Protein AF-A0A812VZJ8-F1 (afdb_monomer)

Mean predicted aligned error: 21.22 Å

Nearest PDB structures (foldseek):
  5kcf-assembly1_B  TM=1.748E-01  e=2.637E+00  Homo sapiens

pLDDT: mean 76.64, std 19.57, range [23.64, 97.88]

Foldseek 3Di:
DDDDPPLNVLLVVLVPDPLLLVVCVVVVNPDLVSLEDDDPVRLVVVQCCSCDVVVSDPDDHPVCSVPPVNSVSSVSSRVVSDDDDDDDDPDPDDDDDPDDDDAFDPPPDDDQPPQQDPVNLVVLQVVLCVVDPPDDADQLQAFDSQLLSVLLCCVVVVPAADDQLQNLDGNVRLVVVVVVDDADPVLVVVVVVCCVVRVGDPNGDPDDQDLDLVSVLSSLSSNLSSCVSSVAEDSVLSVLLSVLLSCLQVDDADPFWAWDGPVLSSVLVNVLSVQLSVVVVVVDGSSVSSCCSCPVVVSSNVSGDTHGDDPDPPPDPDDDDDDDPPDDDDDDDDDDDDDDDDDDDPQADPCLQVVRDPDPPDRGQQAAPVPRDNPHHVVPDPDDDPDDDPPDPDPDDQFFALQFDPHRPAPPDDPDPDLCVVLVVVVVVVCVVVVLVVLVVVCVVVVDPDDSDDPVRVVVSQVSLCVSLVVVVADAHCDDDPQARDRLSSVLSVCVSVVNLQSCVSVCQVQFAEQQQVHEGDDSNRFDFDDWPDQDPDAFDADQEDPPVLVVCLPVVVVVVVVCVVSVLDDWDPPPDDDDDQPQRAAQDCNVRCVSSRRTYRGDGGHGDSVSVSSNCVVVVVDDDDDDDDDDPPVVSNGGHRPSHCSNNKDWGAHPVRDITID

Radius of gyration: 33.34 Å; Cα contacts (8 Å, |Δi|>4): 684; chains: 1; bounding box: 81×92×76 Å

Sequence (663 aa):
MAAATEWNKLLADALVPDPVVSGLKSLGYDSKASFNFESEEVFKAFGKHALVTKKLVAGVSESDWTFHPLLGKLRQVWQACRPAQVAPAVTALALPQPGQPGVLAALGASGSPAKLTVAHRDKMRRDLEAKYTGLYVTEASLPSMSLLQLVQNQCTQKAWEWLPWKKLLSEKAALELHSRRPRSAKEDAFEQLLLTAGGGFDEEWDMDLSPSPFRLQQMLTVRGHAYAMSGAGHLGSWSLYVARFMEFYAAPAGEHFRAPNLSEAEEADQQAIREIFSLCFSGATLDDAITSVVVDRDMLRHLLVARPKMPKAVKTPGKEESTPLKRRLAPFGKDARQQTTKKPRSGECFDWMDGKCRDPNCRWKHECARCGDRRHDSRSCTKDFPALSVVPESGDRRLKDGCGIQSTGDWAHPRAEDCLQEVHVQWLKYIKEWRLPERLCEHVSSRSSDPLLSDGEIEVLREGLVSYLRSRGFRCSSHVEPGQPLTLEILHALLRLSGDMDGALPELLRDGVPTGIDEPIAPSGVWREVDVPEEVVGELHVFDSPWKSGLEDPELLMRMVQADVDMGFAEWLPGGLPQDGADPRLIGDSTVSGANGRCRISEKIELPSLADVVDFVSRHDDEAWVGFILDVSKAHKRVLVAQGERGYSLFTVVDEDGQTHWL

Solvent-accessible surface area (backbone atoms only — not comparable to full-atom values): 40178 Å² total; per-residue (Å²): 133,82,82,79,51,72,48,61,50,49,41,53,77,47,68,57,54,68,68,40,56,54,48,34,40,75,72,63,42,74,40,52,80,61,44,63,68,95,45,71,68,56,44,50,53,49,45,48,44,42,35,50,73,64,43,51,50,85,91,50,44,94,90,48,49,93,77,35,69,66,50,55,34,54,47,53,45,36,60,71,42,50,76,95,65,88,74,84,80,88,67,89,74,78,82,85,75,86,80,69,88,76,89,80,86,82,68,87,84,60,83,78,74,81,78,84,43,72,71,54,53,56,45,36,52,50,53,46,37,69,74,36,86,88,55,79,85,44,54,68,40,32,41,16,72,67,43,34,48,51,41,36,50,26,61,74,70,68,52,73,73,77,74,60,75,47,42,46,37,15,36,46,52,47,51,57,58,50,72,75,51,92,75,55,78,64,49,58,50,52,49,50,48,49,38,68,74,69,72,60,81,85,66,58,56,92,63,88,79,68,85,43,67,69,58,47,52,40,34,53,45,13,48,31,41,26,33,31,50,57,70,49,38,53,59,67,46,40,48,49,50,49,51,54,47,47,59,38,57,69,40,87,48,53,98,65,32,32,53,57,51,63,68,54,49,50,50,34,50,47,55,52,46,44,52,26,38,53,36,36,76,73,69,39,52,59,43,56,18,44,44,42,41,58,60,77,61,36,44,54,62,72,53,39,47,61,38,74,59,75,78,75,75,80,76,73,90,84,72,83,84,77,76,86,78,78,81,72,89,75,81,92,82,89,83,89,76,92,80,92,73,84,79,80,66,94,68,57,33,68,44,33,57,72,72,68,59,82,64,94,80,56,93,40,52,65,54,11,87,80,78,62,45,66,90,48,30,52,80,71,59,85,77,88,68,88,74,82,71,90,66,73,95,55,100,66,78,79,27,44,62,52,68,30,74,87,45,47,62,66,77,92,58,81,89,65,81,72,88,51,50,71,57,53,57,52,49,54,49,46,42,60,75,69,40,43,69,62,52,48,53,51,38,61,75,67,67,60,88,67,74,92,64,53,72,69,57,52,47,52,54,44,53,52,49,36,53,52,42,41,76,74,71,41,91,54,49,81,58,59,55,89,58,24,95,47,46,42,45,46,50,35,47,49,29,59,72,73,66,45,82,62,49,59,50,44,58,42,50,73,64,19,41,74,79,10,53,93,53,63,38,75,73,73,72,47,40,52,74,48,87,61,74,78,82,56,90,66,74,78,37,70,57,87,64,54,60,71,70,43,71,76,38,21,65,60,46,47,53,56,50,49,53,35,36,78,69,47,68,45,58,78,42,87,85,48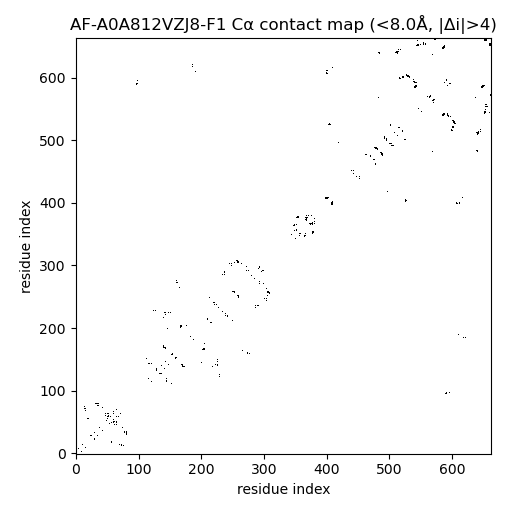,78,85,86,79,93,66,92,68,54,39,15,67,46,47,60,86,14,35,45,59,63,37,40,31,60,32,49,50,83,51,65,53,48,72,67,31,54,44,54,52,49,64,77,48,70,91,62,90,86,78,92,82,87,84,84,70,83,66,56,76,62,49,54,43,58,18,75,92,55,48,36,55,62,24,33,38,46,44,44,87,87,68,50,78,46,38,62

Secondary structure (DSSP, 8-state):
-PPPPHHHHHHHHTT--HHHHHHHHHTT--STTTS--SSHHHHHHHHHIIIIIS-SSTT--TTTGGG-HHHHHHHHHHHHHS----------PPPPPTTSPSSSSS-SSSPPPPPPPHHHHHHHHHHHHHHSTT----TTTSBPHHHHHHHHHHHHHT---PPPGGG--BHHHHHHHHHTS---HHHHHHHHHHHHHHS-------SPPP--HHHHHHHHHHHHHHHHHTT-S-HHHHHHHHHHHHHHHTPPPPTTEE---HHHHHHHHHHHHHHHHHHHHTT--HHHHHHIIIIIS-HHHHHTPPEEPPPP----S------------------------PPPPTTB-HHHHTT----TT-SSB---TTT--SSS-TTS-------S----SSSPPPPP-SSTTT--S--SS-SS--TTHHHHHHHHHHHHHTTHHHHHHHHHHHT--S-SS-HHHHHHHHHHHHHHHHHTT----S---TT--S-HHHHHHHHHHHT-TTTTHHHHHHH-B--SSSSPBPP-SSSEE--PPPP---------S--HHHHH-HHHHHHHHHHHHHTTS----TTSS--SSS-----SSTTTTSHHHH--BSEE--PPPHHHHHHHHHHTTTS---------TTGGGGSPBPGGGGGGG--EEE-TTS-EEE-

Structure (mmCIF, N/CA/C/O backbone):
data_AF-A0A812VZJ8-F1
#
_entry.id   AF-A0A812VZJ8-F1
#
loop_
_atom_site.group_PDB
_atom_site.id
_atom_site.type_symbol
_atom_site.label_atom_id
_atom_site.label_alt_id
_atom_site.label_comp_id
_atom_site.label_asym_id
_atom_site.label_entity_id
_atom_site.label_seq_id
_atom_site.pdbx_PDB_ins_code
_atom_site.Cartn_x
_atom_site.Cartn_y
_atom_site.Cartn_z
_atom_site.occupancy
_atom_site.B_iso_or_equiv
_atom_site.auth_seq_id
_atom_site.auth_comp_id
_atom_site.auth_asym_id
_atom_site.auth_atom_id
_atom_site.pdbx_PDB_model_num
ATOM 1 N N . MET A 1 1 ? 13.707 56.122 20.499 1.00 36.94 1 MET A N 1
ATOM 2 C CA . MET A 1 1 ? 13.831 54.650 20.482 1.00 36.94 1 MET A CA 1
ATOM 3 C C . MET A 1 1 ? 13.942 54.223 19.031 1.00 36.94 1 MET A C 1
ATOM 5 O O . MET A 1 1 ? 12.980 54.396 18.297 1.00 36.94 1 MET A O 1
ATOM 9 N N . ALA A 1 2 ? 15.138 53.831 18.586 1.00 36.97 2 ALA A N 1
ATOM 10 C CA . ALA A 1 2 ? 15.377 53.443 17.197 1.00 36.97 2 ALA A CA 1
ATOM 11 C C . ALA A 1 2 ? 14.683 52.103 16.907 1.00 36.97 2 ALA A C 1
ATOM 13 O O . ALA A 1 2 ? 14.752 51.196 17.735 1.00 36.97 2 ALA A O 1
ATOM 14 N N . ALA A 1 3 ? 14.001 51.994 15.765 1.00 38.50 3 ALA A N 1
ATOM 15 C CA . ALA A 1 3 ? 13.386 50.748 15.323 1.00 38.50 3 ALA A CA 1
ATOM 16 C C . ALA A 1 3 ? 14.446 49.632 15.277 1.00 38.50 3 ALA A C 1
ATOM 18 O O . ALA A 1 3 ? 15.512 49.815 14.687 1.00 38.50 3 ALA A O 1
ATOM 19 N N . ALA A 1 4 ? 14.177 48.497 15.927 1.00 53.22 4 ALA A N 1
ATOM 20 C CA . ALA A 1 4 ? 15.069 47.346 15.880 1.00 53.22 4 ALA A CA 1
ATOM 21 C C . ALA A 1 4 ? 15.167 46.848 14.429 1.00 53.22 4 ALA A C 1
ATOM 23 O O . ALA A 1 4 ? 14.155 46.508 13.818 1.00 53.22 4 ALA A O 1
ATOM 24 N N . THR A 1 5 ? 16.375 46.831 13.864 1.00 70.25 5 THR A N 1
ATOM 25 C CA . THR A 1 5 ? 16.614 46.243 12.540 1.00 70.25 5 THR A CA 1
ATOM 26 C C . THR A 1 5 ? 16.281 44.748 12.557 1.00 70.25 5 THR A C 1
ATOM 28 O O . THR A 1 5 ? 16.495 44.073 13.564 1.00 70.25 5 THR A O 1
ATOM 31 N N . GLU A 1 6 ? 15.785 44.222 11.433 1.00 78.19 6 GLU A N 1
ATOM 32 C CA . GLU A 1 6 ? 15.386 42.813 11.250 1.00 78.19 6 GLU A CA 1
ATOM 33 C C . GLU A 1 6 ? 16.463 41.816 11.729 1.00 78.19 6 GLU A C 1
ATOM 35 O O . GLU A 1 6 ? 16.154 40.806 12.354 1.00 78.19 6 GLU A O 1
ATOM 40 N N . TRP A 1 7 ? 17.741 42.162 11.539 1.00 84.69 7 TRP A N 1
ATOM 41 C CA . TRP A 1 7 ? 18.894 41.412 12.046 1.00 84.69 7 TRP A CA 1
ATOM 42 C C . TRP A 1 7 ? 18.953 41.313 13.580 1.00 84.69 7 TRP A C 1
ATOM 44 O O . TRP A 1 7 ? 19.158 40.230 14.122 1.00 84.69 7 TRP A O 1
ATOM 54 N N . ASN A 1 8 ? 18.735 42.420 14.300 1.00 83.44 8 ASN A N 1
ATOM 55 C CA . ASN A 1 8 ? 18.745 42.400 15.766 1.00 83.44 8 ASN A CA 1
ATOM 56 C C . ASN A 1 8 ? 17.541 41.618 16.322 1.00 83.44 8 ASN A C 1
ATOM 58 O O . ASN A 1 8 ? 17.666 40.989 17.368 1.00 83.44 8 ASN A O 1
ATOM 62 N N . LYS A 1 9 ? 16.399 41.618 15.616 1.00 84.69 9 LYS A N 1
ATOM 63 C CA . LYS A 1 9 ? 15.240 40.786 15.973 1.00 84.69 9 LYS A CA 1
ATOM 64 C C . LYS A 1 9 ? 15.565 39.294 15.836 1.00 84.69 9 LYS A C 1
ATOM 66 O O . LYS A 1 9 ? 15.313 38.539 16.764 1.00 84.69 9 LYS A O 1
ATOM 71 N N . LEU A 1 10 ? 16.211 38.894 14.739 1.00 86.31 10 LEU A N 1
ATOM 72 C CA . LEU A 1 10 ? 16.604 37.502 14.497 1.00 86.31 10 LEU A CA 1
ATOM 73 C C . LEU A 1 10 ? 17.564 36.955 15.570 1.00 86.31 10 LEU A C 1
ATOM 75 O O . LEU A 1 10 ? 17.421 35.823 16.026 1.00 86.31 10 LEU A O 1
ATOM 79 N N . LEU A 1 11 ? 18.534 37.770 15.993 1.00 87.25 11 LEU A N 1
ATOM 80 C CA . LEU A 1 11 ? 19.467 37.412 17.066 1.00 87.25 11 LEU A CA 1
ATOM 81 C C . LEU A 1 11 ? 18.771 37.297 18.432 1.00 87.25 11 LEU A C 1
ATOM 83 O O . LEU A 1 11 ? 19.130 36.425 19.227 1.00 87.25 11 LEU A O 1
ATOM 87 N N . ALA A 1 12 ? 17.773 38.147 18.690 1.00 84.88 12 ALA A N 1
ATOM 88 C CA . ALA A 1 12 ? 16.966 38.096 19.906 1.00 84.88 12 ALA A CA 1
ATOM 89 C C . ALA A 1 12 ? 16.056 36.855 19.942 1.00 84.88 12 ALA A C 1
ATOM 91 O O . ALA A 1 12 ? 16.013 36.174 20.966 1.00 84.88 12 ALA A O 1
ATOM 92 N N . ASP A 1 13 ? 15.408 36.511 18.823 1.00 84.75 13 ASP A N 1
ATOM 93 C CA . ASP A 1 13 ? 14.541 35.328 18.695 1.00 84.75 13 ASP A CA 1
ATOM 94 C C . ASP A 1 13 ? 15.326 34.016 18.923 1.00 84.75 13 ASP A C 1
ATOM 96 O O . ASP A 1 13 ? 14.806 33.065 19.502 1.00 84.75 13 ASP A O 1
ATOM 100 N N . ALA A 1 14 ? 16.610 33.978 18.543 1.00 86.38 14 ALA A N 1
ATOM 101 C CA . ALA A 1 14 ? 17.520 32.856 18.805 1.00 86.38 14 ALA A CA 1
ATOM 102 C C . ALA A 1 14 ? 18.218 32.912 20.186 1.00 86.38 14 ALA A C 1
ATOM 104 O O . ALA A 1 14 ? 19.106 32.103 20.477 1.00 86.38 14 ALA A O 1
ATOM 105 N N . LEU A 1 15 ? 17.846 33.867 21.050 1.00 86.94 15 LEU A N 1
ATOM 106 C CA . LEU A 1 15 ? 18.393 34.061 22.399 1.00 86.94 15 LEU A CA 1
ATOM 107 C C . LEU A 1 15 ? 19.931 34.184 22.424 1.00 86.94 15 LEU A C 1
ATOM 109 O O . LEU A 1 15 ? 20.599 33.604 23.296 1.00 86.94 15 LEU A O 1
ATOM 113 N N . VAL A 1 16 ? 20.511 34.899 21.453 1.00 86.75 16 VAL A N 1
ATOM 114 C CA . VAL A 1 16 ? 21.956 35.177 21.395 1.00 86.75 16 VAL A CA 1
ATOM 115 C C . VAL A 1 16 ? 22.310 36.271 22.419 1.00 86.75 16 VAL A C 1
ATOM 117 O O . VAL A 1 16 ? 21.714 37.343 22.370 1.00 86.75 16 VAL A O 1
ATOM 120 N N . PRO A 1 17 ? 23.274 36.055 23.340 1.00 86.06 17 PRO A N 1
ATOM 121 C CA . PRO A 1 17 ? 23.617 37.047 24.366 1.00 86.06 17 PRO A CA 1
ATOM 122 C C . PRO A 1 17 ? 24.192 38.356 23.794 1.00 86.06 17 PRO A C 1
ATOM 124 O O . PRO A 1 17 ? 25.021 38.321 22.884 1.00 86.06 17 PRO A O 1
ATOM 127 N N . ASP A 1 18 ? 23.863 39.503 24.396 1.00 83.44 18 ASP A N 1
ATOM 128 C CA . ASP A 1 18 ? 24.317 40.840 23.957 1.00 83.44 18 ASP A CA 1
ATOM 129 C C . ASP A 1 18 ? 25.846 41.006 23.772 1.00 83.44 18 ASP A C 1
ATOM 131 O O . ASP A 1 18 ? 26.265 41.663 22.807 1.00 83.44 18 ASP A O 1
ATOM 135 N N . PRO A 1 19 ? 26.719 40.403 24.613 1.00 83.12 19 PRO A N 1
ATOM 136 C CA . PRO A 1 19 ? 28.168 40.442 24.391 1.00 83.12 19 PRO A CA 1
ATOM 137 C C . PRO A 1 19 ? 28.583 39.772 23.074 1.00 83.12 19 PRO A C 1
ATOM 139 O O . PRO A 1 19 ? 29.484 40.245 22.381 1.00 83.12 19 PRO A O 1
ATOM 142 N N . VAL A 1 20 ? 27.878 38.704 22.692 1.00 84.81 20 VAL A N 1
ATOM 143 C CA . VAL A 1 20 ? 28.115 37.952 21.455 1.00 84.81 20 VAL A CA 1
ATOM 144 C C . VAL A 1 20 ? 27.606 38.746 20.260 1.00 84.81 20 VAL A C 1
ATOM 146 O O . VAL A 1 20 ? 28.311 38.848 19.264 1.00 84.81 20 VAL A O 1
ATOM 149 N N . VAL A 1 21 ? 26.436 39.381 20.369 1.00 86.25 21 VAL A N 1
ATOM 150 C CA . VAL A 1 21 ? 25.900 40.276 19.327 1.00 86.25 21 VAL A CA 1
ATOM 151 C C . VAL A 1 21 ? 26.880 41.412 19.017 1.00 86.25 21 VAL A C 1
ATOM 153 O O . VAL A 1 21 ? 27.127 41.729 17.853 1.00 86.25 21 VAL A O 1
ATOM 156 N N . SER A 1 22 ? 27.483 41.999 20.051 1.00 85.31 22 SER A N 1
ATOM 157 C CA . SER A 1 22 ? 28.484 43.062 19.897 1.00 85.31 22 SER A CA 1
ATOM 158 C C . SER A 1 22 ? 29.771 42.551 19.238 1.00 85.31 22 SER A C 1
ATOM 160 O O . SER A 1 22 ? 30.339 43.225 18.378 1.00 85.31 22 SER A O 1
ATOM 162 N N . GLY A 1 23 ? 30.205 41.338 19.587 1.00 85.62 23 GLY A N 1
ATOM 163 C CA . GLY A 1 23 ? 31.367 40.701 18.972 1.00 85.62 23 GLY A CA 1
ATOM 164 C C . GLY A 1 23 ? 31.137 40.208 17.538 1.00 85.62 23 GLY A C 1
ATOM 165 O O . GLY A 1 23 ? 32.055 40.239 16.728 1.00 85.62 23 GLY A O 1
ATOM 166 N N . LEU A 1 24 ? 29.915 39.823 17.168 1.00 87.69 24 LEU A N 1
ATOM 167 C CA . LEU A 1 24 ? 29.566 39.522 15.775 1.00 87.69 24 LEU A CA 1
ATOM 168 C C . LEU A 1 24 ? 29.666 40.773 14.898 1.00 87.69 24 LEU A C 1
ATOM 170 O O . LEU A 1 24 ? 30.249 40.719 13.817 1.00 87.69 24 LEU A O 1
ATOM 174 N N . LYS A 1 25 ? 29.192 41.921 15.400 1.00 86.56 25 LYS A N 1
ATOM 175 C CA . LYS A 1 25 ? 29.331 43.212 14.707 1.00 86.56 25 LYS A CA 1
ATOM 176 C C . LYS A 1 25 ? 30.795 43.604 14.511 1.00 86.56 25 LYS A C 1
ATOM 178 O O . LYS A 1 25 ? 31.151 44.058 13.429 1.00 86.56 25 LYS A O 1
ATOM 183 N N . SER A 1 26 ? 31.663 43.383 15.503 1.00 84.25 26 SER A N 1
ATOM 184 C CA . SER A 1 26 ? 33.101 43.671 15.359 1.00 84.25 26 SER A CA 1
ATOM 185 C C . SER A 1 26 ? 33.827 42.721 14.397 1.00 84.25 26 SER A C 1
ATOM 187 O O . SER A 1 26 ? 34.884 43.071 13.877 1.00 84.25 26 SER A O 1
ATOM 189 N N . LEU A 1 27 ? 33.248 41.549 14.119 1.00 84.31 27 LEU A N 1
ATOM 190 C CA . LEU A 1 27 ? 33.716 40.593 13.113 1.00 84.31 27 LEU A CA 1
ATOM 191 C C . LEU A 1 27 ? 33.135 40.843 11.707 1.00 84.31 27 LEU A C 1
ATOM 193 O O . LEU A 1 27 ? 33.441 40.081 10.796 1.00 84.31 27 LEU A O 1
ATOM 197 N N . GLY A 1 28 ? 32.332 41.898 11.519 1.00 82.12 28 GLY A N 1
ATOM 198 C CA . GLY A 1 28 ? 31.730 42.255 10.227 1.00 82.12 28 GLY A CA 1
ATOM 199 C C . GLY A 1 28 ? 30.367 41.609 9.946 1.00 82.12 28 GLY A C 1
ATOM 200 O O . GLY A 1 28 ? 29.858 41.722 8.834 1.00 82.12 28 GLY A O 1
ATOM 201 N N . TYR A 1 29 ? 29.754 40.956 10.939 1.00 87.62 29 TYR A N 1
ATOM 202 C CA . TYR A 1 29 ? 28.435 40.322 10.836 1.00 87.62 29 TYR A CA 1
ATOM 203 C C . TYR A 1 29 ? 27.340 41.221 11.429 1.00 87.62 29 TYR A C 1
ATOM 205 O O . TYR A 1 29 ? 26.792 40.980 12.509 1.00 87.62 29 TYR A O 1
ATOM 213 N N . ASP A 1 30 ? 27.056 42.315 10.733 1.00 85.19 30 ASP A N 1
ATOM 214 C CA . ASP A 1 30 ? 26.107 43.362 11.118 1.00 85.19 30 ASP A CA 1
ATOM 215 C C . ASP A 1 30 ? 24.740 43.279 10.410 1.00 85.19 30 ASP A C 1
ATOM 217 O O . ASP A 1 30 ? 23.843 44.070 10.720 1.00 85.19 30 ASP A O 1
ATOM 221 N N . SER A 1 31 ? 24.551 42.315 9.503 1.00 84.12 31 SER A N 1
ATOM 222 C CA . SER A 1 31 ? 23.315 42.116 8.744 1.00 84.12 31 SER A CA 1
ATOM 223 C C . SER A 1 31 ? 23.058 40.642 8.398 1.00 84.12 31 SER A C 1
ATOM 225 O O . SER A 1 31 ? 23.959 39.805 8.421 1.00 84.12 31 SER A O 1
ATOM 227 N N . LYS A 1 32 ? 21.817 40.327 7.995 1.00 83.00 32 LYS A N 1
ATOM 228 C CA . LYS A 1 32 ? 21.428 38.993 7.496 1.00 83.00 32 LYS A CA 1
ATOM 229 C C . LYS A 1 32 ? 22.276 38.551 6.294 1.00 83.00 32 LYS A C 1
ATOM 231 O O . LYS A 1 32 ? 22.602 37.377 6.170 1.00 83.00 32 LYS A O 1
ATOM 236 N N . ALA A 1 33 ? 22.638 39.498 5.425 1.00 80.88 33 ALA A N 1
ATOM 237 C CA . ALA A 1 33 ? 23.427 39.231 4.227 1.00 80.88 33 ALA A CA 1
ATOM 238 C C . ALA A 1 33 ? 24.889 38.891 4.552 1.00 80.88 33 ALA A C 1
ATOM 240 O O . ALA A 1 33 ? 25.466 38.038 3.883 1.00 80.88 33 ALA A O 1
ATOM 241 N N . SER A 1 34 ? 25.475 39.518 5.581 1.00 82.44 34 SER A N 1
ATOM 242 C CA . SER A 1 34 ? 26.842 39.205 6.011 1.00 82.44 34 SER A CA 1
ATOM 243 C C . SER A 1 34 ? 26.930 37.887 6.787 1.00 82.44 34 SER A C 1
ATOM 245 O O . SER A 1 34 ? 27.967 37.234 6.741 1.00 82.44 34 SER A O 1
ATOM 247 N N . PHE A 1 35 ? 25.849 37.437 7.438 1.00 86.94 35 PHE A N 1
ATOM 248 C CA . PHE A 1 35 ? 25.793 36.171 8.186 1.00 86.94 35 PHE A CA 1
ATOM 249 C C . PHE A 1 35 ? 25.213 35.000 7.365 1.00 86.94 35 PHE A C 1
ATOM 251 O O . PHE A 1 35 ? 24.236 34.360 7.762 1.00 86.94 35 PHE A O 1
ATOM 258 N N . ASN A 1 36 ? 25.811 34.719 6.203 1.00 83.38 36 ASN A N 1
ATOM 259 C CA . ASN A 1 36 ? 25.421 33.614 5.323 1.00 83.38 36 ASN A CA 1
ATOM 260 C C . ASN A 1 36 ? 26.646 32.800 4.872 1.00 83.38 36 ASN A C 1
ATOM 262 O O . ASN A 1 36 ? 27.540 33.329 4.220 1.00 83.38 36 ASN A O 1
ATOM 266 N N . PHE A 1 37 ? 26.665 31.508 5.202 1.00 84.94 37 PHE A N 1
ATOM 267 C CA . PHE A 1 37 ? 27.735 30.569 4.848 1.00 84.94 37 PHE A CA 1
ATOM 268 C C . PHE A 1 37 ? 27.259 29.561 3.788 1.00 84.94 37 PHE A C 1
ATOM 270 O O . PHE A 1 37 ? 26.099 29.145 3.798 1.00 84.94 37 PHE A O 1
ATOM 277 N N . GLU A 1 38 ? 28.150 29.164 2.874 1.00 78.12 38 GLU A N 1
ATOM 278 C CA . GLU A 1 38 ? 27.816 28.302 1.726 1.00 78.12 38 GLU A CA 1
ATOM 279 C C . GLU A 1 38 ? 27.592 26.834 2.119 1.00 78.12 38 GLU A C 1
ATOM 281 O O . GLU A 1 38 ? 26.676 26.188 1.604 1.00 78.12 38 GLU A O 1
ATOM 286 N N . SER A 1 39 ? 28.378 26.324 3.072 1.00 81.75 39 SER A N 1
ATOM 287 C CA . SER A 1 39 ? 28.322 24.936 3.535 1.00 81.75 39 SER A CA 1
ATOM 288 C C . SER A 1 39 ? 28.430 24.822 5.057 1.00 81.75 39 SER A C 1
ATOM 290 O O . SER A 1 39 ? 28.809 25.770 5.756 1.00 81.75 39 SER A O 1
ATOM 292 N N . GLU A 1 40 ? 28.091 23.646 5.587 1.00 85.06 40 GLU A N 1
ATOM 293 C CA . GLU A 1 40 ? 28.190 23.373 7.021 1.00 85.06 40 GLU A CA 1
ATOM 294 C C . GLU A 1 40 ? 29.644 23.359 7.513 1.00 85.06 40 GLU A C 1
ATOM 296 O O . GLU A 1 40 ? 29.924 23.784 8.635 1.00 85.06 40 GLU A O 1
ATOM 301 N N . GLU A 1 41 ? 30.583 22.941 6.671 1.00 85.25 41 GLU A N 1
ATOM 302 C CA . GLU A 1 41 ? 32.017 22.956 6.953 1.00 85.25 41 GLU A CA 1
ATOM 303 C C . GLU A 1 41 ? 32.515 24.394 7.148 1.00 85.25 41 GLU A C 1
ATOM 305 O O . GLU A 1 41 ? 33.237 24.673 8.108 1.00 85.25 41 GLU A O 1
ATOM 310 N N . VAL A 1 42 ? 32.067 25.327 6.297 1.00 86.06 42 VAL A N 1
ATOM 311 C CA . VAL A 1 42 ? 32.404 26.757 6.404 1.00 86.06 42 VAL A CA 1
ATOM 312 C C . VAL A 1 42 ? 31.791 27.366 7.668 1.00 86.06 42 VAL A C 1
ATOM 314 O O . VAL A 1 42 ? 32.469 28.097 8.394 1.00 86.06 42 VAL A O 1
ATOM 317 N N . PHE A 1 43 ? 30.542 27.015 7.995 1.00 92.25 43 PHE A N 1
ATOM 318 C CA . PHE A 1 43 ? 29.912 27.442 9.247 1.00 92.25 43 PHE A CA 1
ATOM 319 C C . PHE A 1 43 ? 30.653 26.903 10.482 1.00 92.25 43 PHE A C 1
ATOM 321 O O . PHE A 1 43 ? 30.890 27.647 11.434 1.00 92.25 43 PHE A O 1
ATOM 328 N N . LYS A 1 44 ? 31.072 25.630 10.478 1.00 89.31 44 LYS A N 1
ATOM 329 C CA . LYS A 1 44 ? 31.871 25.036 11.563 1.00 89.31 44 LYS A CA 1
ATOM 330 C C . LYS A 1 44 ? 33.228 25.730 11.704 1.00 89.31 44 LYS A C 1
ATOM 332 O O . LYS A 1 44 ? 33.641 26.008 12.829 1.00 89.31 44 LYS A O 1
ATOM 337 N N . ALA A 1 45 ? 33.890 26.075 10.599 1.00 88.19 45 ALA A N 1
ATOM 338 C CA . ALA A 1 45 ? 35.137 26.841 10.622 1.00 88.19 45 ALA A CA 1
ATOM 339 C C . ALA A 1 45 ? 34.946 28.237 11.246 1.00 88.19 45 ALA A C 1
ATOM 341 O O . ALA A 1 45 ? 35.738 28.648 12.100 1.00 88.19 45 ALA A O 1
ATOM 342 N N . PHE A 1 46 ? 33.857 28.933 10.898 1.00 92.50 46 PHE A N 1
ATOM 343 C CA . PHE A 1 46 ? 33.467 30.183 11.552 1.00 92.50 46 PHE A CA 1
ATOM 344 C C . PHE A 1 46 ? 33.184 29.983 13.048 1.00 92.50 46 PHE A C 1
ATOM 346 O O . PHE A 1 46 ? 33.710 30.730 13.871 1.00 92.50 46 PHE A O 1
ATOM 353 N N . GLY A 1 47 ? 32.408 28.960 13.414 1.00 89.19 47 GLY A N 1
ATOM 354 C CA . GLY A 1 47 ? 32.085 28.629 14.801 1.00 89.19 47 GLY A CA 1
ATOM 355 C C . GLY A 1 47 ? 33.334 28.408 15.653 1.00 89.19 47 GLY A C 1
ATOM 356 O O . GLY A 1 47 ? 33.446 28.983 16.738 1.00 89.19 47 GLY A O 1
ATOM 357 N N . LYS A 1 48 ? 34.320 27.670 15.123 1.00 88.62 48 LYS A N 1
ATOM 358 C CA . LYS A 1 48 ? 35.629 27.484 15.764 1.00 88.62 48 LYS A CA 1
ATOM 359 C C . LYS A 1 48 ? 36.356 28.819 15.937 1.00 88.62 48 LYS A C 1
ATOM 361 O O . LYS A 1 48 ? 36.841 29.117 17.027 1.00 88.62 48 LYS A O 1
ATOM 366 N N . HIS A 1 49 ? 36.396 29.657 14.900 1.00 88.44 49 HIS A N 1
ATOM 367 C CA . HIS A 1 49 ? 37.043 30.970 14.972 1.00 88.44 49 HIS A CA 1
ATOM 368 C C . HIS A 1 49 ? 36.369 31.906 15.992 1.00 88.44 49 HIS A C 1
ATOM 370 O O . HIS A 1 49 ? 37.046 32.556 16.789 1.00 88.44 49 HIS A O 1
ATOM 376 N N . ALA A 1 50 ? 35.038 31.953 16.012 1.00 86.38 50 ALA A N 1
ATOM 377 C CA . ALA A 1 50 ? 34.251 32.816 16.887 1.00 86.38 50 ALA A CA 1
ATOM 378 C C . ALA A 1 50 ? 34.349 32.400 18.367 1.00 86.38 50 ALA A C 1
ATOM 380 O O . ALA A 1 50 ? 34.547 33.245 19.245 1.00 86.38 50 ALA A O 1
ATOM 381 N N . LEU A 1 51 ? 34.242 31.100 18.652 1.00 86.75 51 LEU A N 1
ATOM 382 C CA . LEU A 1 51 ? 34.210 30.580 20.020 1.00 86.75 51 LEU A CA 1
ATOM 383 C C . LEU A 1 51 ? 35.605 30.369 20.612 1.00 86.75 51 LEU A C 1
ATOM 385 O O . LEU A 1 51 ? 35.838 30.755 21.753 1.00 86.75 51 LEU A O 1
ATOM 389 N N . VAL A 1 52 ? 36.541 29.808 19.843 1.00 85.75 52 VAL A N 1
ATOM 390 C CA . VAL A 1 52 ? 37.866 29.418 20.354 1.00 85.75 52 VAL A CA 1
ATOM 391 C C . VAL A 1 52 ? 38.893 30.530 20.152 1.00 85.75 52 VAL A C 1
ATOM 393 O O . VAL A 1 52 ? 39.608 30.894 21.085 1.00 85.75 52 VAL A O 1
ATOM 396 N N . THR A 1 53 ? 38.973 31.105 18.946 1.00 86.25 53 THR A N 1
ATOM 397 C CA . THR A 1 53 ? 39.992 32.124 18.631 1.00 86.25 53 THR A CA 1
ATOM 398 C C . THR A 1 53 ? 39.606 33.504 19.157 1.00 86.25 53 THR A C 1
ATOM 400 O O . THR A 1 53 ? 40.430 34.191 19.757 1.00 86.25 53 THR A O 1
ATOM 403 N N . LYS A 1 54 ? 38.358 33.928 18.938 1.00 84.00 54 LYS A N 1
ATOM 404 C CA . LYS A 1 54 ? 37.861 35.259 19.321 1.00 84.00 54 LYS A CA 1
ATOM 405 C C . LYS A 1 54 ? 37.210 35.301 20.699 1.00 84.00 54 LYS A C 1
ATOM 407 O O . LYS A 1 54 ? 36.981 36.399 21.196 1.00 84.00 54 LYS A O 1
ATOM 412 N N . LYS A 1 55 ? 36.952 34.139 21.313 1.00 85.19 55 LYS A N 1
ATOM 413 C CA . LYS A 1 55 ? 36.380 33.995 22.662 1.00 85.19 55 LYS A CA 1
ATOM 414 C C . LYS A 1 55 ? 35.176 34.910 22.888 1.00 85.19 55 LYS A C 1
ATOM 416 O O . LYS A 1 55 ? 35.101 35.616 23.890 1.00 85.19 55 LYS A O 1
ATOM 421 N N . LEU A 1 56 ? 34.224 34.887 21.948 1.00 82.94 56 LEU A N 1
ATOM 422 C CA . LEU A 1 56 ? 32.971 35.646 22.074 1.00 82.94 56 LEU A CA 1
ATOM 423 C C . LEU A 1 56 ? 32.184 35.286 23.344 1.00 82.94 56 LEU A C 1
ATOM 425 O O . LEU A 1 56 ? 31.379 36.082 23.820 1.00 82.94 56 LEU A O 1
ATOM 429 N N . VAL A 1 57 ? 32.437 34.098 23.897 1.00 82.31 57 VAL A N 1
ATOM 430 C CA . VAL A 1 57 ? 31.997 33.663 25.221 1.00 82.31 57 VAL A CA 1
ATOM 431 C C . VAL A 1 57 ? 33.206 33.103 25.967 1.00 82.31 57 VAL A C 1
ATOM 433 O O . VAL A 1 57 ? 34.052 32.425 25.382 1.00 82.31 57 VAL A O 1
ATOM 436 N N . ALA A 1 58 ? 33.307 33.411 27.259 1.00 76.75 58 ALA A N 1
ATOM 437 C CA . ALA A 1 58 ? 34.385 32.917 28.106 1.00 76.75 58 ALA A CA 1
ATOM 438 C C . ALA A 1 58 ? 34.220 31.416 28.395 1.00 76.75 58 ALA A C 1
ATOM 440 O O . ALA A 1 58 ? 33.106 30.937 28.581 1.00 76.75 58 ALA A O 1
ATOM 441 N N . GLY A 1 59 ? 35.339 30.693 28.481 1.00 75.81 59 GLY A N 1
ATOM 442 C CA . GLY A 1 59 ? 35.360 29.294 28.924 1.00 75.81 59 GLY A CA 1
ATOM 443 C C . GLY A 1 59 ? 35.277 28.235 27.823 1.00 75.81 59 GLY A C 1
ATOM 444 O O . GLY A 1 59 ? 35.357 27.064 28.155 1.00 75.81 59 GLY A O 1
ATOM 445 N N . VAL A 1 60 ? 35.182 28.616 26.543 1.00 82.38 60 VAL A N 1
ATOM 446 C CA . VAL A 1 60 ? 35.186 27.654 25.426 1.00 82.38 60 VAL A CA 1
ATOM 447 C C . VAL A 1 60 ? 36.619 27.324 24.989 1.00 82.38 60 VAL A C 1
ATOM 449 O O . VAL A 1 60 ? 37.458 28.217 24.834 1.00 82.38 60 VAL A O 1
ATOM 452 N N . SER A 1 61 ? 36.899 26.041 24.783 1.00 80.19 61 SER A N 1
ATOM 453 C CA . SER A 1 61 ? 38.199 25.464 24.425 1.00 80.19 61 SER A CA 1
ATOM 454 C C . SER A 1 61 ? 38.140 24.685 23.098 1.00 80.19 61 SER A C 1
ATOM 456 O O . SER A 1 61 ? 37.100 24.599 22.444 1.00 80.19 61 SER A O 1
ATOM 458 N N . GLU A 1 62 ? 39.265 24.112 22.655 1.00 82.00 62 GLU A N 1
ATOM 459 C CA . GLU A 1 62 ? 39.286 23.299 21.428 1.00 82.00 62 GLU A CA 1
ATOM 460 C C . GLU A 1 62 ? 38.522 21.972 21.544 1.00 82.00 62 GLU A C 1
ATOM 462 O O . GLU A 1 62 ? 38.101 21.442 20.516 1.00 82.00 62 GLU A O 1
ATOM 467 N N . SER A 1 63 ? 38.312 21.451 22.755 1.00 76.44 63 SER A N 1
ATOM 468 C CA . SER A 1 63 ? 37.669 20.151 22.971 1.00 76.44 63 SER A CA 1
ATOM 469 C C . SER A 1 63 ? 36.143 20.207 23.069 1.00 76.44 63 SER A C 1
ATOM 471 O O . SER A 1 63 ? 35.503 19.174 22.911 1.00 76.44 63 SER A O 1
ATOM 473 N N . ASP A 1 64 ? 35.551 21.377 23.325 1.00 80.44 64 ASP A N 1
ATOM 474 C CA . ASP A 1 64 ? 34.127 21.515 23.677 1.00 80.44 64 ASP A CA 1
ATOM 475 C C . ASP A 1 64 ? 33.325 22.491 22.800 1.00 80.44 64 ASP A C 1
ATOM 477 O O . ASP A 1 64 ? 32.096 22.553 22.883 1.00 80.44 64 ASP A O 1
ATOM 481 N N . TRP A 1 65 ? 33.980 23.228 21.898 1.00 85.12 65 TRP A N 1
ATOM 482 C CA . TRP A 1 65 ? 33.294 24.210 21.050 1.00 85.12 65 TRP A CA 1
ATOM 483 C C . TRP A 1 65 ? 32.259 23.599 20.089 1.00 85.12 65 TRP A C 1
ATOM 485 O O . TRP A 1 65 ? 31.297 24.283 19.737 1.00 85.12 65 TRP A O 1
ATOM 495 N N . THR A 1 66 ? 32.425 22.338 19.665 1.00 81.62 66 THR A N 1
ATOM 496 C CA . THR A 1 66 ? 31.553 21.665 18.678 1.00 81.62 66 THR A CA 1
ATOM 497 C C . THR A 1 66 ? 30.155 21.354 19.209 1.00 81.62 66 THR A C 1
ATOM 499 O O . THR A 1 66 ? 29.225 21.235 18.412 1.00 81.62 66 THR A O 1
ATOM 502 N N . PHE A 1 67 ? 29.991 21.265 20.530 1.00 78.94 67 PHE A N 1
ATOM 503 C CA . PHE A 1 67 ? 28.717 21.005 21.208 1.00 78.94 67 PHE A CA 1
ATOM 504 C C . PHE A 1 67 ? 28.308 22.133 22.172 1.00 78.94 67 PHE A C 1
ATOM 506 O O . PHE A 1 67 ? 27.333 22.004 22.911 1.00 78.94 67 PHE A O 1
ATOM 513 N N . HIS A 1 68 ? 29.009 23.273 22.152 1.00 83.38 68 HIS A N 1
ATOM 514 C CA . HIS A 1 68 ? 28.650 24.427 22.973 1.00 83.38 68 HIS A CA 1
ATOM 515 C C . HIS A 1 68 ? 27.290 25.020 22.527 1.00 83.38 68 HIS A C 1
ATOM 517 O O . HIS A 1 68 ? 27.110 25.292 21.334 1.00 83.38 68 HIS A O 1
ATOM 523 N N . PRO A 1 69 ? 26.348 25.329 23.446 1.00 81.62 69 PRO A N 1
ATOM 524 C CA . PRO A 1 69 ? 24.990 25.777 23.099 1.00 81.62 69 PRO A CA 1
ATOM 525 C C . PRO A 1 69 ? 24.932 27.005 22.181 1.00 81.62 69 PRO A C 1
ATOM 527 O O . PRO A 1 69 ? 24.021 27.145 21.365 1.00 81.62 69 PRO A O 1
ATOM 530 N N . LEU A 1 70 ? 25.923 27.900 22.278 1.00 84.44 70 LEU A N 1
ATOM 531 C CA . LEU A 1 70 ? 26.007 29.075 21.407 1.00 84.44 70 LEU A CA 1
ATOM 532 C C . LEU A 1 70 ? 26.199 28.703 19.929 1.00 84.44 70 LEU A C 1
ATOM 534 O O . LEU A 1 70 ? 25.666 29.398 19.069 1.00 84.44 70 LEU A O 1
ATOM 538 N N . LEU A 1 71 ? 26.906 27.611 19.617 1.00 86.38 71 LEU A N 1
ATOM 539 C CA . LEU A 1 71 ? 27.073 27.158 18.235 1.00 86.38 71 LEU A CA 1
ATOM 540 C C . LEU A 1 71 ? 25.724 26.739 17.631 1.00 86.38 71 LEU A C 1
ATOM 542 O O . LEU A 1 71 ? 25.447 27.059 16.478 1.00 86.38 71 LEU A O 1
ATOM 546 N N . GLY A 1 72 ? 24.864 26.095 18.428 1.00 82.25 72 GLY A N 1
ATOM 547 C CA . GLY A 1 72 ? 23.490 25.756 18.044 1.00 82.25 72 GLY A CA 1
ATOM 548 C C . GLY A 1 72 ? 22.625 26.994 17.796 1.00 82.25 72 GLY A C 1
ATOM 549 O O . GLY A 1 72 ? 21.956 27.082 16.769 1.00 82.25 72 GLY A O 1
ATOM 550 N N . LYS A 1 73 ? 22.714 28.003 18.671 1.00 88.38 73 LYS A N 1
ATOM 551 C CA . LYS A 1 73 ? 22.007 29.285 18.489 1.00 88.38 73 LYS A CA 1
ATOM 552 C C . LYS A 1 73 ? 22.457 30.022 17.224 1.00 88.38 73 LYS A C 1
ATOM 554 O O . LYS A 1 73 ? 21.629 30.463 16.436 1.00 88.38 73 LYS A O 1
ATOM 559 N N . LEU A 1 74 ? 23.766 30.105 16.978 1.00 87.94 74 LEU A N 1
ATOM 560 C CA . LEU A 1 74 ? 24.310 30.712 15.756 1.00 87.94 74 LEU A CA 1
ATOM 561 C C . LEU A 1 74 ? 23.923 29.920 14.499 1.00 87.94 74 LEU A C 1
ATOM 563 O O . LEU A 1 74 ? 23.706 30.513 13.444 1.00 87.94 74 LEU A O 1
ATOM 567 N N . ARG A 1 75 ? 23.784 28.595 14.608 1.00 89.94 75 ARG A N 1
ATOM 568 C CA . ARG A 1 75 ? 23.318 27.731 13.517 1.00 89.94 75 ARG A CA 1
ATOM 569 C C . ARG A 1 75 ? 21.853 27.988 13.184 1.00 89.94 75 ARG A C 1
ATOM 571 O O . ARG A 1 75 ? 21.519 28.061 12.008 1.00 89.94 75 ARG A O 1
ATOM 578 N N . GLN A 1 76 ? 21.007 28.179 14.193 1.00 86.38 76 GLN A N 1
ATOM 579 C CA . GLN A 1 76 ? 19.604 28.556 14.011 1.00 86.38 76 GLN A CA 1
ATOM 580 C C . GLN A 1 76 ? 19.481 29.912 13.300 1.00 86.38 76 GLN A C 1
ATOM 582 O O . GLN A 1 76 ? 18.711 30.044 12.349 1.00 86.38 76 GLN A O 1
ATOM 587 N N . VAL A 1 77 ? 20.296 30.897 13.700 1.00 87.94 77 VAL A N 1
ATOM 588 C CA . VAL A 1 77 ? 20.375 32.203 13.022 1.00 87.94 77 VAL A CA 1
ATOM 589 C C . VAL A 1 77 ? 20.814 32.028 11.567 1.00 87.94 77 VAL A C 1
ATOM 591 O O . VAL A 1 77 ? 20.168 32.564 10.673 1.00 87.94 77 VAL A O 1
ATOM 594 N N . TRP A 1 78 ? 21.856 31.232 11.301 1.00 87.81 78 TRP A N 1
ATOM 595 C CA . TRP A 1 78 ? 22.325 30.967 9.936 1.00 87.81 78 TRP A CA 1
ATOM 596 C C . TRP A 1 78 ? 21.261 30.274 9.072 1.00 87.81 78 TRP A C 1
ATOM 598 O O . TRP A 1 78 ? 21.042 30.682 7.933 1.00 87.81 78 TRP A O 1
ATOM 608 N N . GLN A 1 79 ? 20.542 29.283 9.605 1.00 84.56 79 GLN A N 1
ATOM 609 C CA . GLN A 1 79 ? 19.447 28.614 8.895 1.00 84.56 79 GLN A CA 1
ATOM 610 C C . GLN A 1 79 ? 18.317 29.584 8.534 1.00 84.56 79 GLN A C 1
ATOM 612 O O . GLN A 1 79 ? 17.800 29.525 7.422 1.00 84.56 79 GLN A O 1
ATOM 617 N N . ALA A 1 80 ? 17.990 30.525 9.420 1.00 82.75 80 ALA A N 1
ATOM 618 C CA . ALA A 1 80 ? 17.012 31.574 9.144 1.00 82.75 80 ALA A CA 1
ATOM 619 C C . ALA A 1 80 ? 17.536 32.672 8.188 1.00 82.75 80 ALA A C 1
ATOM 621 O O . ALA A 1 80 ? 16.749 33.399 7.568 1.00 82.75 80 ALA A O 1
ATOM 622 N N . CYS A 1 81 ? 18.862 32.796 8.041 1.00 80.25 81 CYS A N 1
ATOM 623 C CA . CYS A 1 81 ? 19.506 33.655 7.047 1.00 80.25 81 CYS A CA 1
ATOM 624 C C . CYS A 1 81 ? 19.452 33.084 5.623 1.00 80.25 81 CYS A C 1
ATOM 626 O O . CYS A 1 81 ? 19.476 33.869 4.671 1.00 80.25 81 CYS A O 1
ATOM 628 N N . ARG A 1 82 ? 19.348 31.757 5.454 1.00 73.50 82 ARG A N 1
ATOM 629 C CA . ARG A 1 82 ? 19.317 31.123 4.127 1.00 73.50 82 ARG A CA 1
ATOM 630 C C . ARG A 1 82 ? 17.972 31.381 3.423 1.00 73.50 82 ARG A C 1
ATOM 632 O O . ARG A 1 82 ? 16.918 31.238 4.044 1.00 73.50 82 ARG A O 1
ATOM 639 N N . PRO A 1 83 ? 17.963 31.737 2.124 1.00 53.38 83 PRO A N 1
ATOM 640 C CA . PRO A 1 83 ? 16.747 31.641 1.322 1.00 53.38 83 PRO A CA 1
ATOM 641 C C . PRO A 1 83 ? 16.295 30.177 1.290 1.00 53.38 83 PRO A C 1
ATOM 643 O O . PRO A 1 83 ? 17.144 29.287 1.294 1.00 53.38 83 PRO A O 1
ATOM 646 N N . ALA A 1 84 ? 14.980 29.934 1.285 1.00 38.38 84 ALA A N 1
ATOM 647 C CA . ALA A 1 84 ? 14.389 28.596 1.312 1.00 38.38 84 ALA A CA 1
ATOM 648 C C . ALA A 1 84 ? 14.893 27.737 0.136 1.00 38.38 84 ALA A C 1
ATOM 650 O O . ALA A 1 84 ? 14.323 27.734 -0.953 1.00 38.38 84 ALA A O 1
ATOM 651 N N . GLN A 1 85 ? 15.995 27.027 0.363 1.00 32.88 85 GLN A N 1
ATOM 652 C CA . GLN A 1 85 ? 16.471 25.931 -0.456 1.00 32.88 85 GLN A CA 1
ATOM 653 C C . GLN A 1 85 ? 15.934 24.644 0.152 1.00 32.88 85 GLN A C 1
ATOM 655 O O . GLN A 1 85 ? 16.086 24.388 1.347 1.00 32.88 85 GLN A O 1
ATOM 660 N N . VAL A 1 86 ? 15.293 23.859 -0.707 1.00 33.41 86 VAL A N 1
ATOM 661 C CA . VAL A 1 86 ? 14.881 22.480 -0.463 1.00 33.41 86 VAL A CA 1
ATOM 662 C C . VAL A 1 86 ? 16.106 21.709 0.033 1.00 33.41 86 VAL A C 1
ATOM 664 O O . VAL A 1 86 ? 17.074 21.532 -0.706 1.00 33.41 86 VAL A O 1
ATOM 667 N N . ALA A 1 87 ? 16.104 21.328 1.309 1.00 24.67 87 ALA A N 1
ATOM 668 C CA . ALA A 1 87 ? 17.178 20.540 1.894 1.00 24.67 87 ALA A CA 1
ATOM 669 C C . ALA A 1 87 ? 17.102 19.092 1.369 1.00 24.67 87 ALA A C 1
ATOM 671 O O . ALA A 1 87 ? 16.002 18.537 1.302 1.00 24.67 87 ALA A O 1
ATOM 672 N N . PRO A 1 88 ? 18.234 18.457 1.020 1.00 23.66 88 PRO A N 1
ATOM 673 C CA . PRO A 1 88 ? 18.265 17.037 0.722 1.00 23.66 88 PRO A CA 1
ATOM 674 C C . PRO A 1 88 ? 18.188 16.271 2.047 1.00 23.66 88 PRO A C 1
ATOM 676 O O . PRO A 1 88 ? 19.108 16.321 2.860 1.00 23.66 88 PRO A O 1
ATOM 679 N N . ALA A 1 89 ? 17.082 15.569 2.275 1.00 25.27 89 ALA A N 1
ATOM 680 C CA . ALA A 1 89 ? 17.051 14.498 3.257 1.00 25.27 89 ALA A CA 1
ATOM 681 C C . ALA A 1 89 ? 17.773 13.299 2.633 1.00 25.27 89 ALA A C 1
ATOM 683 O O . ALA A 1 89 ? 17.243 12.639 1.742 1.00 25.27 89 ALA A O 1
ATOM 684 N N . VAL A 1 90 ? 19.009 13.042 3.059 1.00 24.39 90 VAL A N 1
ATOM 685 C CA . VAL A 1 90 ? 19.631 11.733 2.852 1.00 24.39 90 VAL A CA 1
ATOM 686 C C . VAL A 1 90 ? 19.029 10.823 3.914 1.00 24.39 90 VAL A C 1
ATOM 688 O O . VAL A 1 90 ? 19.533 10.722 5.027 1.00 24.39 90 VAL A O 1
ATOM 691 N N . THR A 1 91 ? 17.885 10.232 3.592 1.00 26.33 91 THR A N 1
ATOM 692 C CA . THR A 1 91 ? 17.372 9.065 4.303 1.00 26.33 91 THR A CA 1
ATOM 693 C C . THR A 1 91 ? 17.849 7.866 3.503 1.00 26.33 91 THR A C 1
ATOM 695 O O . THR A 1 91 ? 17.496 7.726 2.333 1.00 26.33 91 THR A O 1
ATOM 698 N N . ALA A 1 92 ? 18.723 7.054 4.095 1.00 23.64 92 ALA A N 1
ATOM 699 C CA . ALA A 1 92 ? 19.133 5.783 3.519 1.00 23.64 92 ALA A CA 1
ATOM 700 C C . ALA A 1 92 ? 17.879 4.907 3.353 1.00 23.64 92 ALA A C 1
ATOM 702 O O . ALA A 1 92 ? 17.305 4.432 4.329 1.00 23.64 92 ALA A O 1
ATOM 703 N N . LEU A 1 93 ? 17.404 4.783 2.113 1.00 26.06 93 LEU A N 1
ATOM 704 C CA . LEU A 1 93 ? 16.303 3.905 1.742 1.00 26.06 93 LEU A CA 1
ATOM 705 C C . LEU A 1 93 ? 16.862 2.491 1.582 1.00 26.06 93 LEU A C 1
ATOM 707 O O . LEU A 1 93 ? 17.718 2.248 0.731 1.00 26.06 93 LEU A O 1
ATOM 711 N N . ALA A 1 94 ? 16.368 1.571 2.408 1.00 25.36 94 ALA A N 1
ATOM 712 C CA . ALA A 1 94 ? 16.527 0.142 2.196 1.00 25.36 94 ALA A CA 1
ATOM 713 C C . ALA A 1 94 ? 15.898 -0.264 0.849 1.00 25.36 94 ALA A C 1
ATOM 715 O O . ALA A 1 94 ? 14.843 0.242 0.458 1.00 25.36 94 ALA A O 1
ATOM 716 N N . LEU A 1 95 ? 16.569 -1.167 0.136 1.00 24.20 95 LEU A N 1
ATOM 717 C CA . LEU A 1 95 ? 16.120 -1.729 -1.138 1.00 24.20 95 LEU A CA 1
ATOM 718 C C . LEU A 1 95 ? 14.862 -2.604 -0.944 1.00 24.20 95 LEU A C 1
ATOM 720 O O . LEU A 1 95 ? 14.819 -3.384 0.006 1.00 24.20 95 LEU A O 1
ATOM 724 N N . PRO A 1 96 ? 13.863 -2.538 -1.843 1.00 24.77 96 PRO A N 1
ATOM 725 C CA . PRO A 1 96 ? 12.714 -3.439 -1.813 1.00 24.77 96 PRO A CA 1
ATOM 726 C C . PRO A 1 96 ? 13.068 -4.834 -2.360 1.00 24.77 96 PRO A C 1
ATOM 728 O O . PRO A 1 96 ? 13.693 -4.962 -3.414 1.00 24.77 96 PRO A O 1
ATOM 731 N N . GLN A 1 97 ? 12.626 -5.880 -1.654 1.00 27.38 97 GLN A N 1
ATOM 732 C CA . GLN A 1 97 ? 12.685 -7.279 -2.097 1.00 27.38 97 GLN A CA 1
ATOM 733 C C . GLN A 1 97 ? 11.557 -7.602 -3.102 1.00 27.38 97 GLN A C 1
ATOM 735 O O . GLN A 1 97 ? 10.450 -7.063 -2.987 1.00 27.38 97 GLN A O 1
ATOM 740 N N . PRO A 1 98 ? 11.795 -8.478 -4.097 1.00 24.52 98 PRO A N 1
ATOM 741 C CA . PRO A 1 98 ? 10.856 -8.712 -5.190 1.00 24.52 98 PRO A CA 1
ATOM 742 C C . PRO A 1 98 ? 9.779 -9.753 -4.838 1.00 24.52 98 PRO A C 1
ATOM 744 O O . PRO A 1 98 ? 9.918 -10.922 -5.163 1.00 24.52 98 PRO A O 1
ATOM 747 N N . GLY A 1 99 ? 8.658 -9.338 -4.244 1.00 29.41 99 GLY A N 1
ATOM 748 C CA . GLY A 1 99 ? 7.547 -10.271 -3.984 1.00 29.41 99 GLY A CA 1
ATOM 749 C C . GLY A 1 99 ? 6.239 -9.681 -3.458 1.00 29.41 99 GLY A C 1
ATOM 750 O O . GLY A 1 99 ? 5.285 -10.428 -3.264 1.00 29.41 99 GLY A O 1
ATOM 751 N N . GLN A 1 100 ? 6.147 -8.365 -3.246 1.00 29.59 100 GLN A N 1
ATOM 752 C CA . GLN A 1 100 ? 4.907 -7.735 -2.786 1.00 29.59 100 GLN A CA 1
ATOM 753 C C . GLN A 1 100 ? 4.098 -7.120 -3.940 1.00 29.59 100 GLN A C 1
ATOM 755 O O . GLN A 1 100 ? 4.693 -6.569 -4.871 1.00 29.59 100 GLN A O 1
ATOM 760 N N . PRO A 1 101 ? 2.749 -7.165 -3.888 1.00 29.08 101 PRO A N 1
ATOM 761 C CA . PRO A 1 101 ? 1.919 -6.311 -4.728 1.00 29.08 101 PRO A CA 1
ATOM 762 C C . PRO A 1 101 ? 2.306 -4.850 -4.472 1.00 29.08 101 PRO A C 1
ATOM 764 O O . PRO A 1 101 ? 2.372 -4.392 -3.332 1.00 29.08 101 PRO A O 1
ATOM 767 N N . GLY A 1 102 ? 2.660 -4.168 -5.558 1.00 29.31 102 GLY A N 1
ATOM 768 C CA . GLY A 1 102 ? 3.329 -2.879 -5.529 1.00 29.31 102 GLY A CA 1
ATOM 769 C C . GLY A 1 102 ? 2.519 -1.750 -4.892 1.00 29.31 102 GLY A C 1
ATOM 770 O O . GLY A 1 102 ? 1.295 -1.719 -4.945 1.00 29.31 102 GLY A O 1
ATOM 771 N N . VAL A 1 103 ? 3.291 -0.788 -4.379 1.00 32.56 103 VAL A N 1
ATOM 772 C CA . VAL A 1 103 ? 2.936 0.620 -4.161 1.00 32.56 103 VAL A CA 1
ATOM 773 C C . VAL A 1 103 ? 1.755 0.851 -3.219 1.00 32.56 103 VAL A C 1
ATOM 775 O O . VAL A 1 103 ? 0.659 1.123 -3.678 1.00 32.56 103 VAL A O 1
ATOM 778 N N . LEU A 1 104 ? 1.988 0.844 -1.900 1.00 30.66 104 LEU A N 1
ATOM 779 C CA . LEU A 1 104 ? 1.113 1.573 -0.955 1.00 30.66 104 LEU A CA 1
ATOM 780 C C . LEU A 1 104 ? 1.779 1.946 0.387 1.00 30.66 104 LEU A C 1
ATOM 782 O O . LEU A 1 104 ? 1.319 2.871 1.045 1.00 30.66 104 LEU A O 1
ATOM 786 N N . ALA A 1 105 ? 2.900 1.329 0.784 1.00 29.30 105 ALA A N 1
ATOM 787 C CA . ALA A 1 105 ? 3.459 1.542 2.131 1.00 29.30 105 ALA A CA 1
ATOM 788 C C . ALA A 1 105 ? 4.552 2.631 2.272 1.00 29.30 105 ALA A C 1
ATOM 790 O O . ALA A 1 105 ? 4.968 2.923 3.388 1.00 29.30 105 ALA A O 1
ATOM 791 N N . ALA A 1 106 ? 5.026 3.267 1.191 1.00 29.92 106 ALA A N 1
ATOM 792 C CA . ALA A 1 106 ? 6.153 4.219 1.262 1.00 29.92 106 ALA A CA 1
ATOM 793 C C . ALA A 1 106 ? 5.776 5.711 1.116 1.00 29.92 106 ALA A C 1
ATOM 795 O O . ALA A 1 106 ? 6.658 6.570 1.102 1.00 29.92 106 ALA A O 1
ATOM 796 N N . LEU A 1 107 ? 4.487 6.055 1.015 1.00 35.50 107 LEU A N 1
ATOM 797 C CA . LEU A 1 107 ? 4.044 7.435 0.741 1.00 35.50 107 LEU A CA 1
ATOM 798 C C . LEU A 1 107 ? 3.552 8.208 1.980 1.00 35.50 107 LEU A C 1
ATOM 800 O O . LEU A 1 107 ? 3.133 9.355 1.858 1.00 35.50 107 LEU A O 1
ATOM 804 N N . GLY A 1 108 ? 3.663 7.635 3.182 1.00 28.98 108 GLY A N 1
ATOM 805 C CA . GLY A 1 108 ? 3.144 8.243 4.415 1.00 28.98 108 GLY A CA 1
ATOM 806 C C . GLY A 1 108 ? 3.986 9.356 5.060 1.00 28.98 108 GLY A C 1
ATOM 807 O O . GLY A 1 108 ? 3.505 9.987 5.996 1.00 28.98 108 GLY A O 1
ATOM 808 N N . ALA A 1 109 ? 5.224 9.628 4.621 1.00 30.56 109 ALA A N 1
ATOM 809 C CA . ALA A 1 109 ? 6.093 10.568 5.354 1.00 30.56 109 ALA A CA 1
ATOM 810 C C . ALA A 1 109 ? 7.149 11.328 4.524 1.00 30.56 109 ALA A C 1
ATOM 812 O O . ALA A 1 109 ? 8.165 11.761 5.067 1.00 30.56 109 ALA A O 1
ATOM 813 N N . SER A 1 110 ? 6.929 11.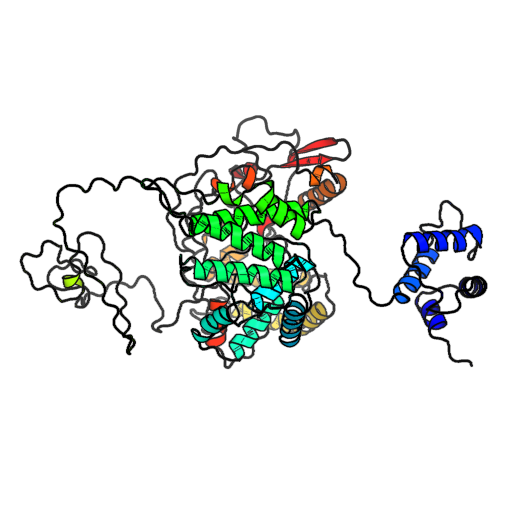554 3.227 1.00 28.94 110 SER A N 1
ATOM 814 C CA . SER A 1 110 ? 7.751 12.500 2.458 1.00 28.94 110 SER A CA 1
ATOM 815 C C . SER A 1 110 ? 6.852 13.462 1.690 1.00 28.94 110 SER A C 1
ATOM 817 O O . SER A 1 110 ? 5.827 13.062 1.144 1.00 28.94 110 SER A O 1
ATOM 819 N N . GLY A 1 111 ? 7.179 14.759 1.745 1.00 31.64 111 GLY A N 1
ATOM 820 C CA . GLY A 1 111 ? 6.341 15.825 1.200 1.00 31.64 111 GLY A CA 1
ATOM 821 C C . GLY A 1 111 ? 5.894 15.506 -0.222 1.00 31.64 111 GLY A C 1
ATOM 822 O O . GLY A 1 111 ? 6.729 15.244 -1.088 1.00 31.64 111 GLY A O 1
ATOM 823 N N . SER A 1 112 ? 4.579 15.518 -0.447 1.00 34.91 112 SER A N 1
ATOM 824 C CA . SER A 1 112 ? 4.000 15.308 -1.767 1.00 34.91 112 SER A CA 1
ATOM 825 C C . SER A 1 112 ? 4.696 16.239 -2.770 1.00 34.91 112 SER A C 1
ATOM 827 O O . SER A 1 112 ? 4.753 17.451 -2.522 1.00 34.91 112 SER A O 1
ATOM 829 N N . PRO A 1 113 ? 5.249 15.726 -3.884 1.00 43.81 113 PRO A N 1
ATOM 830 C CA . PRO A 1 113 ? 5.778 16.590 -4.926 1.00 43.81 113 PRO A CA 1
ATOM 831 C C . PRO A 1 113 ? 4.661 17.517 -5.413 1.00 43.81 113 PRO A C 1
ATOM 833 O O . PRO A 1 113 ? 3.490 17.133 -5.473 1.00 43.81 113 PRO A O 1
ATOM 836 N N . ALA A 1 114 ? 5.011 18.770 -5.709 1.00 52.94 114 ALA A N 1
ATOM 837 C CA . ALA A 1 114 ? 4.048 19.764 -6.161 1.00 52.94 114 ALA A CA 1
ATOM 838 C C . ALA A 1 114 ? 3.266 19.230 -7.374 1.00 52.94 114 ALA A C 1
ATOM 840 O O . ALA A 1 114 ? 3.862 18.822 -8.370 1.00 52.94 114 ALA A O 1
ATOM 841 N N . LYS A 1 115 ? 1.931 19.242 -7.273 1.00 60.81 115 LYS A N 1
ATOM 842 C CA . LYS A 1 115 ? 1.008 18.757 -8.307 1.00 60.81 115 LYS A CA 1
ATOM 843 C C . LYS A 1 115 ? 1.336 19.387 -9.664 1.00 60.81 115 LYS A C 1
ATOM 845 O O . LYS A 1 115 ? 1.356 20.615 -9.798 1.00 60.81 115 LYS A O 1
ATOM 850 N N . LEU A 1 116 ? 1.546 18.552 -10.679 1.00 74.75 116 LEU A N 1
ATOM 851 C CA . LEU A 1 116 ? 1.755 18.990 -12.049 1.00 74.75 116 LEU A CA 1
ATOM 852 C C . LEU A 1 116 ? 0.467 19.635 -12.572 1.00 74.75 116 LEU A C 1
ATOM 854 O O . LEU A 1 116 ? -0.596 19.017 -12.619 1.00 74.75 116 LEU A O 1
ATOM 858 N N . THR A 1 117 ? 0.550 20.903 -12.964 1.00 79.94 117 THR A N 1
ATOM 859 C CA . THR A 1 117 ? -0.578 21.628 -13.562 1.00 79.94 117 THR A CA 1
ATOM 860 C C . THR A 1 117 ? -0.544 21.516 -15.083 1.00 79.94 117 THR A C 1
ATOM 862 O O . THR A 1 117 ? 0.518 21.325 -15.677 1.00 79.94 117 THR A O 1
ATOM 865 N N . VAL A 1 118 ? -1.693 21.709 -15.741 1.00 81.38 118 VAL A N 1
ATOM 866 C CA . VAL A 1 118 ? -1.772 21.756 -17.216 1.00 81.38 118 VAL A CA 1
ATOM 867 C C . VAL A 1 118 ? -0.815 22.813 -17.778 1.00 81.38 118 VAL A C 1
ATOM 869 O O . VAL A 1 118 ? -0.064 22.537 -18.709 1.00 81.38 118 VAL A O 1
ATOM 872 N N . ALA A 1 119 ? -0.749 23.984 -17.134 1.00 80.94 119 ALA A N 1
ATOM 873 C CA . ALA A 1 119 ? 0.180 25.050 -17.503 1.00 80.94 119 ALA A CA 1
ATOM 874 C C . ALA A 1 119 ? 1.655 24.624 -17.381 1.00 80.94 119 ALA A C 1
ATOM 876 O O . ALA A 1 119 ? 2.479 25.001 -18.216 1.00 80.94 119 ALA A O 1
ATOM 877 N N . HIS A 1 120 ? 1.992 23.826 -16.361 1.00 84.62 120 HIS A N 1
ATOM 878 C CA . HIS A 1 120 ? 3.334 23.278 -16.190 1.00 84.62 120 HIS A CA 1
ATOM 879 C C . HIS A 1 120 ? 3.655 22.252 -17.287 1.00 84.62 120 HIS A C 1
ATOM 881 O O . HIS A 1 120 ? 4.705 22.361 -17.917 1.00 84.62 120 HIS A O 1
ATOM 887 N N . ARG A 1 121 ? 2.744 21.317 -17.595 1.00 90.56 121 ARG A N 1
ATOM 888 C CA . ARG A 1 121 ? 2.914 20.367 -18.711 1.00 90.56 121 ARG A CA 1
ATOM 889 C C . ARG A 1 121 ? 3.097 21.091 -20.047 1.00 90.56 121 ARG A C 1
ATOM 891 O O . ARG A 1 121 ? 3.997 20.750 -20.809 1.00 90.56 121 ARG A O 1
ATOM 898 N N . ASP A 1 122 ? 2.285 22.109 -20.324 1.00 89.62 122 ASP A N 1
ATOM 899 C CA . ASP A 1 122 ? 2.377 22.893 -21.562 1.00 89.62 122 ASP A CA 1
ATOM 900 C C . ASP A 1 122 ? 3.680 23.688 -21.659 1.00 89.62 122 ASP A C 1
ATOM 902 O O . ASP A 1 122 ? 4.174 23.957 -22.758 1.00 89.62 122 ASP A O 1
ATOM 906 N N . LYS A 1 123 ? 4.248 24.088 -20.519 1.00 91.69 123 LYS A N 1
ATOM 907 C CA . LYS A 1 123 ? 5.595 24.651 -20.467 1.00 91.69 123 LYS A CA 1
ATOM 908 C C . LYS A 1 123 ? 6.641 23.579 -20.790 1.00 91.69 123 LYS A C 1
ATOM 910 O O . LYS A 1 123 ? 7.415 23.796 -21.711 1.00 91.69 123 LYS A O 1
ATOM 915 N N . MET A 1 124 ? 6.604 22.414 -20.137 1.00 93.31 124 MET A N 1
ATOM 916 C CA . MET A 1 124 ? 7.540 21.307 -20.404 1.00 93.31 124 MET A CA 1
ATOM 917 C C . MET A 1 124 ? 7.512 20.862 -21.871 1.00 93.31 124 MET A C 1
ATOM 919 O O . MET A 1 124 ? 8.562 20.614 -22.458 1.00 93.31 124 MET A O 1
ATOM 923 N N . ARG A 1 125 ? 6.323 20.801 -22.488 1.00 93.44 125 ARG A N 1
ATOM 924 C CA . ARG A 1 125 ? 6.177 20.493 -23.919 1.00 93.44 125 ARG A CA 1
ATOM 925 C C . ARG A 1 125 ? 6.905 21.528 -24.776 1.00 93.44 125 ARG A C 1
ATOM 927 O O . ARG A 1 125 ? 7.702 21.150 -25.626 1.00 93.44 125 ARG A O 1
ATOM 934 N N . ARG A 1 126 ? 6.656 22.820 -24.534 1.00 91.75 126 ARG A N 1
ATOM 935 C CA . ARG A 1 126 ? 7.300 23.915 -25.279 1.00 91.75 126 ARG A CA 1
ATOM 936 C C . ARG A 1 126 ? 8.811 23.941 -25.077 1.00 91.75 126 ARG A C 1
ATOM 938 O O . ARG A 1 126 ? 9.537 24.168 -26.036 1.00 91.75 126 ARG A O 1
ATOM 945 N N . ASP A 1 127 ? 9.277 23.679 -23.861 1.00 92.19 127 ASP A N 1
ATOM 946 C CA . ASP A 1 127 ? 10.704 23.614 -23.546 1.00 92.19 127 ASP A CA 1
ATOM 947 C C . ASP A 1 127 ? 11.372 22.441 -24.290 1.00 92.19 127 ASP A C 1
ATOM 949 O O . ASP A 1 127 ? 12.471 22.593 -24.826 1.00 92.19 127 ASP A O 1
ATOM 953 N N . LEU A 1 128 ? 10.690 21.293 -24.400 1.00 92.56 128 LEU A N 1
ATOM 954 C CA . LEU A 1 128 ? 11.159 20.148 -25.183 1.00 92.56 128 LEU A CA 1
ATOM 955 C C . LEU A 1 128 ? 11.221 20.471 -26.687 1.00 92.56 128 LEU A C 1
ATOM 957 O O . LEU A 1 128 ? 12.246 20.229 -27.320 1.00 92.56 128 LEU A O 1
ATOM 961 N N . GLU A 1 129 ? 10.161 21.049 -27.255 1.00 92.38 129 GLU A N 1
ATOM 962 C CA . GLU A 1 129 ? 10.113 21.460 -28.670 1.00 92.38 129 GLU A CA 1
ATOM 963 C C . GLU A 1 129 ? 11.161 22.534 -28.999 1.00 92.38 129 GLU A C 1
ATOM 965 O O . GLU A 1 129 ? 11.770 22.504 -30.066 1.00 92.38 129 GLU A O 1
ATOM 970 N N . ALA A 1 130 ? 11.429 23.452 -28.067 1.00 91.62 130 ALA A N 1
ATOM 971 C CA . ALA A 1 130 ? 12.477 24.457 -28.214 1.00 91.62 130 ALA A CA 1
ATOM 972 C C . ALA A 1 130 ? 13.887 23.846 -28.150 1.00 91.62 130 ALA A C 1
ATOM 974 O O . ALA A 1 130 ? 14.783 24.288 -28.869 1.00 91.62 130 ALA A O 1
ATOM 975 N N . LYS A 1 131 ? 14.089 22.826 -27.305 1.00 91.75 131 LYS A N 1
ATOM 976 C CA . LYS A 1 131 ? 15.372 22.122 -27.154 1.00 91.75 131 LYS A CA 1
ATOM 977 C C . LYS A 1 131 ? 15.699 21.234 -28.359 1.00 91.75 131 LYS A C 1
ATOM 979 O O . LYS A 1 131 ? 16.875 21.054 -28.671 1.00 91.75 131 LYS A O 1
ATOM 984 N N . TYR A 1 132 ? 14.684 20.692 -29.032 1.00 91.00 132 TYR A N 1
ATOM 985 C CA . TYR A 1 132 ? 14.830 19.760 -30.150 1.00 91.00 132 TYR A CA 1
ATOM 986 C C . TYR A 1 132 ? 14.216 20.321 -31.430 1.00 91.00 132 TYR A C 1
ATOM 988 O O . TYR A 1 132 ? 13.047 20.093 -31.734 1.00 91.00 132 TYR A O 1
ATOM 996 N N . THR A 1 133 ? 15.025 21.027 -32.220 1.00 86.25 133 THR A N 1
ATOM 997 C CA . THR A 1 133 ? 14.590 21.642 -33.478 1.00 86.25 133 THR A CA 1
ATOM 998 C C . THR A 1 133 ? 13.994 20.599 -34.429 1.00 86.25 133 THR A C 1
ATOM 1000 O O . THR A 1 133 ? 14.672 19.657 -34.832 1.00 86.25 133 THR A O 1
ATOM 1003 N N . GLY A 1 134 ? 12.724 20.773 -34.803 1.00 81.88 134 GLY A N 1
ATOM 1004 C CA . GLY A 1 134 ? 11.994 19.841 -35.673 1.00 81.88 134 GLY A CA 1
ATOM 1005 C C . GLY A 1 134 ? 11.194 18.759 -34.937 1.00 81.88 134 GLY A C 1
ATOM 1006 O O . GLY A 1 134 ? 10.493 17.989 -35.593 1.00 81.88 134 GLY A O 1
ATOM 1007 N N . LEU A 1 135 ? 11.244 18.713 -33.602 1.00 88.50 135 LEU A N 1
ATOM 1008 C CA . LEU A 1 135 ? 10.310 17.924 -32.804 1.00 88.50 135 LEU A CA 1
ATOM 1009 C C . LEU A 1 135 ? 8.919 18.568 -32.833 1.00 88.50 135 LEU A C 1
ATOM 1011 O O . LEU A 1 135 ? 8.779 19.766 -32.604 1.00 88.50 135 LEU A O 1
ATOM 1015 N N . TYR A 1 1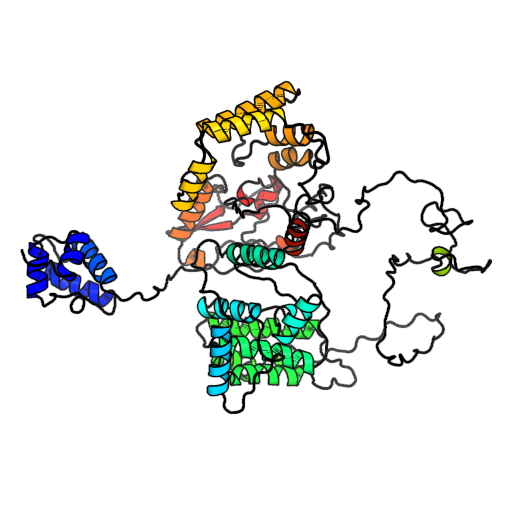36 ? 7.894 17.754 -33.073 1.00 87.75 136 TYR A N 1
ATOM 1016 C CA . TYR A 1 136 ? 6.497 18.169 -32.996 1.00 87.75 136 TYR A CA 1
ATOM 1017 C C . TYR A 1 136 ? 5.719 17.179 -32.133 1.00 87.75 136 TYR A C 1
ATOM 1019 O O . TYR A 1 136 ? 5.565 16.011 -32.506 1.00 87.75 136 TYR A O 1
ATOM 1027 N N . VAL A 1 137 ? 5.256 17.625 -30.963 1.00 89.88 137 VAL A N 1
ATOM 1028 C CA . VAL A 1 137 ? 4.559 16.759 -30.009 1.00 89.88 137 VAL A CA 1
ATOM 1029 C C . VAL A 1 137 ? 3.054 16.822 -30.266 1.00 89.88 137 VAL A C 1
ATOM 1031 O O . VAL A 1 137 ? 2.411 17.854 -30.096 1.00 89.88 137 VAL A O 1
ATOM 1034 N N . THR A 1 138 ? 2.478 15.691 -30.666 1.00 91.75 138 THR A N 1
ATOM 1035 C CA . THR A 1 138 ? 1.031 15.537 -30.895 1.00 91.75 138 THR A CA 1
ATOM 1036 C C . THR A 1 138 ? 0.346 14.940 -29.671 1.00 91.75 138 THR A C 1
ATOM 1038 O O . THR A 1 138 ? 1.008 14.335 -28.835 1.00 91.75 138 THR A O 1
ATOM 1041 N N . GLU A 1 139 ? -0.985 14.975 -29.598 1.00 88.69 139 GLU A N 1
ATOM 1042 C CA . GLU A 1 139 ? -1.746 14.282 -28.538 1.00 88.69 139 GLU A CA 1
ATOM 1043 C C . GLU A 1 139 ? -1.444 12.772 -28.463 1.00 88.69 139 GLU A C 1
ATOM 1045 O O . GLU A 1 139 ? -1.605 12.148 -27.418 1.00 88.69 139 GLU A O 1
ATOM 1050 N N . ALA A 1 140 ? -1.003 12.161 -29.569 1.00 87.31 140 ALA A N 1
ATOM 1051 C CA . ALA A 1 140 ? -0.640 10.747 -29.617 1.00 87.31 140 ALA A CA 1
ATOM 1052 C C . ALA A 1 140 ? 0.771 10.455 -29.074 1.00 87.31 140 ALA A C 1
ATOM 1054 O O . ALA A 1 140 ? 1.052 9.301 -28.756 1.00 87.31 140 ALA A O 1
ATOM 1055 N N . SER A 1 141 ? 1.643 11.465 -28.989 1.00 90.25 141 SER A N 1
ATOM 1056 C CA . SER A 1 141 ? 3.017 11.356 -28.480 1.00 90.25 141 SER A CA 1
ATOM 1057 C C . SER A 1 141 ? 3.249 12.130 -27.177 1.00 90.25 141 SER A C 1
ATOM 1059 O O . SER A 1 141 ? 4.266 11.914 -26.521 1.00 90.25 141 SER A O 1
ATOM 1061 N N . LEU A 1 142 ? 2.316 13.002 -26.780 1.00 94.19 142 LEU A N 1
ATOM 1062 C CA . LEU A 1 142 ? 2.315 13.672 -25.485 1.00 94.19 142 LEU A CA 1
ATOM 1063 C C . LEU A 1 142 ? 1.908 12.669 -24.396 1.00 94.19 142 LEU A C 1
ATOM 1065 O O . LEU A 1 142 ? 0.864 12.032 -24.550 1.00 94.19 142 LEU A O 1
ATOM 1069 N N . PRO A 1 143 ? 2.670 12.527 -23.300 1.00 93.50 143 PRO A N 1
ATOM 1070 C CA . PRO A 1 143 ? 2.269 11.688 -22.176 1.00 93.50 143 PRO A CA 1
ATOM 1071 C C . PRO A 1 143 ? 1.014 12.227 -21.481 1.00 93.50 143 PRO A C 1
ATOM 1073 O O . PRO A 1 143 ? 0.792 13.442 -21.411 1.00 93.50 143 PRO A O 1
ATOM 1076 N N . SER A 1 144 ? 0.197 11.316 -20.946 1.00 90.19 144 SER A N 1
ATOM 1077 C CA . SER A 1 144 ? -0.921 11.675 -20.073 1.00 90.19 144 SER A CA 1
ATOM 1078 C C . SER A 1 144 ? -0.426 12.419 -18.824 1.00 90.19 144 SER A C 1
ATOM 1080 O O . SER A 1 144 ? 0.745 12.335 -18.441 1.00 90.19 144 SER A O 1
ATOM 1082 N N . MET A 1 145 ? -1.322 13.165 -18.168 1.00 85.06 145 MET A N 1
ATOM 1083 C CA . MET A 1 145 ? -0.988 13.875 -16.924 1.00 85.06 145 MET A CA 1
ATOM 1084 C C . MET A 1 145 ? -0.508 12.912 -15.829 1.00 85.06 145 MET A C 1
ATOM 1086 O O . MET A 1 145 ? 0.466 13.209 -15.142 1.00 85.06 145 MET A O 1
ATOM 1090 N N . SER A 1 146 ? -1.166 11.758 -15.706 1.00 81.69 146 SER A N 1
ATOM 1091 C CA . SER A 1 146 ? -0.834 10.684 -14.765 1.00 81.69 146 SER A CA 1
ATOM 1092 C C . SER A 1 146 ? 0.566 10.116 -15.008 1.00 81.69 146 SER A C 1
ATOM 1094 O O . SER A 1 146 ? 1.390 10.110 -14.094 1.00 81.69 146 SER A O 1
ATOM 1096 N N . LEU A 1 147 ? 0.874 9.728 -16.250 1.00 87.69 147 LEU A N 1
ATOM 1097 C CA . LEU A 1 147 ? 2.181 9.196 -16.636 1.00 87.69 147 LEU A CA 1
ATOM 1098 C C . LEU A 1 147 ? 3.292 10.220 -16.397 1.00 87.69 147 LEU A C 1
ATOM 1100 O O . LEU A 1 147 ? 4.344 9.881 -15.859 1.00 87.69 147 LEU A O 1
ATOM 1104 N N . LEU A 1 148 ? 3.066 11.479 -16.778 1.00 90.25 148 LEU A N 1
ATOM 1105 C CA . LEU A 1 148 ? 4.068 12.528 -16.614 1.00 90.25 148 LEU A CA 1
ATOM 1106 C C . LEU A 1 148 ? 4.326 12.847 -15.137 1.00 90.25 148 LEU A C 1
ATOM 1108 O O . LEU A 1 148 ? 5.481 13.020 -14.758 1.00 90.25 148 LEU A O 1
ATOM 1112 N N . GLN A 1 149 ? 3.287 12.873 -14.297 1.00 85.94 149 GLN A N 1
ATOM 1113 C CA . GLN A 1 149 ? 3.442 13.032 -12.849 1.00 85.94 149 GLN A CA 1
ATOM 1114 C C . GLN A 1 149 ? 4.226 11.865 -12.244 1.00 85.94 149 GLN A C 1
ATOM 1116 O O . GLN A 1 149 ? 5.129 12.084 -11.439 1.00 85.94 149 GLN A O 1
ATOM 1121 N N . LEU A 1 150 ? 3.908 10.634 -12.645 1.00 84.88 150 LEU A N 1
ATOM 1122 C CA . LEU A 1 150 ? 4.584 9.442 -12.150 1.00 84.88 150 LEU A CA 1
ATOM 1123 C C . LEU A 1 150 ? 6.072 9.471 -12.512 1.00 84.88 150 LEU A C 1
ATOM 1125 O O . LEU A 1 150 ? 6.926 9.312 -11.642 1.00 84.88 150 LEU A O 1
ATOM 1129 N N . VAL A 1 151 ? 6.397 9.747 -13.776 1.00 88.94 151 VAL A N 1
ATOM 1130 C CA . VAL A 1 151 ? 7.789 9.850 -14.233 1.00 88.94 151 VAL A CA 1
ATOM 1131 C C . VAL A 1 151 ? 8.511 11.012 -13.552 1.00 88.94 151 VAL A C 1
ATOM 1133 O O . VAL A 1 151 ? 9.655 10.852 -13.131 1.00 88.94 151 VAL A O 1
ATOM 1136 N N . GLN A 1 152 ? 7.858 12.160 -13.368 1.00 87.38 152 GLN A N 1
ATOM 1137 C CA . GLN A 1 152 ? 8.440 13.289 -12.642 1.00 87.38 152 GLN A CA 1
ATOM 1138 C C . GLN A 1 152 ? 8.764 12.920 -11.188 1.00 87.38 152 GLN A C 1
ATOM 1140 O O . GLN A 1 152 ? 9.825 13.303 -10.687 1.00 87.38 152 GLN A O 1
ATOM 1145 N N . ASN A 1 153 ? 7.901 12.143 -10.529 1.00 83.50 153 ASN A N 1
ATOM 1146 C CA . ASN A 1 153 ? 8.149 11.640 -9.181 1.00 83.50 153 ASN A CA 1
ATOM 1147 C C . ASN A 1 153 ? 9.363 10.705 -9.164 1.00 83.50 153 ASN A C 1
ATOM 1149 O O . ASN A 1 153 ? 10.272 10.936 -8.368 1.00 83.50 153 ASN A O 1
ATOM 1153 N N . GLN A 1 154 ? 9.442 9.740 -10.091 1.00 85.50 154 GLN A N 1
ATOM 1154 C CA . GLN A 1 154 ? 10.612 8.862 -10.228 1.00 85.50 154 GLN A CA 1
ATOM 1155 C C . GLN A 1 154 ? 11.906 9.660 -10.436 1.00 85.50 154 GLN A C 1
ATOM 1157 O O . GLN A 1 154 ? 12.909 9.406 -9.773 1.00 85.50 154 GLN A O 1
ATOM 1162 N N . CYS A 1 155 ? 11.879 10.675 -11.306 1.00 86.75 155 CYS A N 1
ATOM 1163 C CA . CYS A 1 155 ? 13.042 11.515 -11.597 1.00 86.75 155 CYS A CA 1
ATOM 1164 C C . CYS A 1 155 ? 13.463 12.358 -10.385 1.00 86.75 155 CYS A C 1
ATOM 1166 O O . CYS A 1 155 ? 14.652 12.483 -10.097 1.00 86.75 155 CYS A O 1
ATOM 1168 N N . THR A 1 156 ? 12.491 12.925 -9.666 1.00 83.19 156 THR A N 1
ATOM 1169 C CA . THR A 1 156 ? 12.737 13.781 -8.496 1.00 83.19 156 THR A CA 1
ATOM 1170 C C . THR A 1 156 ? 13.276 12.969 -7.323 1.00 83.19 156 THR A C 1
ATOM 1172 O O . THR A 1 156 ? 14.220 13.390 -6.659 1.00 83.19 156 THR A O 1
ATOM 1175 N N . GLN A 1 157 ? 12.697 11.794 -7.084 1.00 79.81 157 GLN A N 1
ATOM 1176 C CA . GLN A 1 157 ? 13.076 10.901 -5.991 1.00 79.81 157 GLN A CA 1
ATOM 1177 C C . GLN A 1 157 ? 14.286 10.025 -6.338 1.00 79.81 157 GLN A C 1
ATOM 1179 O O . GLN A 1 157 ? 14.808 9.342 -5.462 1.00 79.81 157 GLN A O 1
ATOM 1184 N N . LYS A 1 158 ? 14.732 10.026 -7.605 1.00 80.50 158 LYS A N 1
ATOM 1185 C CA . LYS A 1 158 ? 15.680 9.042 -8.159 1.00 80.50 158 LYS A CA 1
ATOM 1186 C C . LYS A 1 158 ? 15.250 7.594 -7.876 1.00 80.50 158 LYS A C 1
ATOM 1188 O O . LYS A 1 158 ? 16.086 6.709 -7.715 1.00 80.50 158 LYS A O 1
ATOM 1193 N N . ALA A 1 159 ? 13.939 7.374 -7.813 1.00 78.88 159 ALA A N 1
ATOM 1194 C CA . ALA A 1 159 ? 13.307 6.086 -7.580 1.00 78.88 159 ALA A CA 1
ATOM 1195 C C . ALA A 1 159 ? 12.907 5.506 -8.938 1.00 78.88 159 ALA A C 1
ATOM 1197 O O . ALA A 1 159 ? 11.810 5.742 -9.439 1.00 78.88 159 ALA A O 1
ATOM 1198 N N . TRP A 1 160 ? 13.854 4.832 -9.583 1.00 83.38 160 TRP A N 1
ATOM 1199 C CA . TRP A 1 160 ? 13.678 4.315 -10.934 1.00 83.38 160 TRP A CA 1
ATOM 1200 C C . TRP A 1 160 ? 12.957 2.967 -10.917 1.00 83.38 160 TRP A C 1
ATOM 1202 O O . TRP A 1 160 ? 13.463 1.995 -10.359 1.00 83.38 160 TRP A O 1
ATOM 1212 N N . GLU A 1 161 ? 11.798 2.889 -11.565 1.00 85.19 161 GLU A N 1
ATOM 1213 C CA . GLU A 1 161 ? 11.014 1.658 -11.657 1.00 85.19 161 GLU A CA 1
ATOM 1214 C C . GLU A 1 161 ? 10.432 1.499 -13.061 1.00 85.19 161 GLU A C 1
ATOM 1216 O O . GLU A 1 161 ? 9.923 2.456 -13.653 1.00 85.19 161 GLU A O 1
ATOM 1221 N N . TRP A 1 162 ? 10.517 0.285 -13.613 1.00 90.94 162 TRP A N 1
ATOM 1222 C CA . TRP A 1 162 ? 9.914 -0.012 -14.910 1.00 90.94 162 TRP A CA 1
ATOM 1223 C C . TRP A 1 162 ? 8.389 0.061 -14.831 1.00 90.94 162 TRP A C 1
ATOM 1225 O O . TRP A 1 162 ? 7.774 -0.514 -13.937 1.00 90.94 162 TRP A O 1
ATOM 1235 N N . LEU A 1 163 ? 7.785 0.724 -15.816 1.00 86.94 163 LEU A N 1
ATOM 1236 C CA . LEU A 1 163 ? 6.340 0.887 -15.904 1.00 86.94 163 LEU A CA 1
ATOM 1237 C C . LEU A 1 163 ? 5.735 -0.130 -16.876 1.00 86.94 163 LEU A C 1
ATOM 1239 O O . LEU A 1 163 ? 6.169 -0.158 -18.034 1.00 86.94 163 LEU A O 1
ATOM 1243 N N . PRO A 1 164 ? 4.701 -0.887 -16.454 1.00 87.62 164 PRO A N 1
ATOM 1244 C CA . PRO A 1 164 ? 3.906 -1.719 -17.346 1.00 87.62 164 PRO A CA 1
ATOM 1245 C C . PRO A 1 164 ? 3.441 -0.956 -18.579 1.00 87.62 164 PRO A C 1
ATOM 1247 O O . PRO A 1 164 ? 3.056 0.213 -18.488 1.00 87.62 164 PRO A O 1
ATOM 1250 N N . TRP A 1 165 ? 3.407 -1.617 -19.736 1.00 90.94 165 TRP A N 1
ATOM 1251 C CA . TRP A 1 165 ? 3.025 -0.961 -20.990 1.00 90.94 165 TRP A CA 1
ATOM 1252 C C . TRP A 1 165 ? 1.616 -0.369 -20.946 1.00 90.94 165 TRP A C 1
ATOM 1254 O O . TRP A 1 165 ? 1.356 0.669 -21.551 1.00 90.94 165 TRP A O 1
ATOM 1264 N N . LYS A 1 166 ? 0.725 -0.968 -20.152 1.00 85.12 166 LYS A N 1
ATOM 1265 C CA . LYS A 1 166 ? -0.627 -0.454 -19.908 1.00 85.12 166 LYS A CA 1
ATOM 1266 C C . LYS A 1 166 ? -0.656 0.923 -19.240 1.00 85.12 166 LYS A C 1
ATOM 1268 O O . LYS A 1 166 ? -1.644 1.625 -19.422 1.00 85.12 166 LYS A O 1
ATOM 1273 N N . LYS A 1 167 ? 0.405 1.322 -18.530 1.00 84.75 167 LYS A N 1
ATOM 1274 C CA . LYS A 1 167 ? 0.549 2.643 -17.892 1.00 84.75 167 LYS A CA 1
ATOM 1275 C C . LYS A 1 167 ? 1.152 3.701 -18.816 1.00 84.75 167 LYS A C 1
ATOM 1277 O O . LYS A 1 167 ? 1.142 4.886 -18.493 1.00 84.75 167 LYS A O 1
ATOM 1282 N N . LEU A 1 168 ? 1.685 3.307 -19.976 1.00 90.00 168 LEU A N 1
ATOM 1283 C CA . LEU A 1 168 ? 2.341 4.211 -20.927 1.00 90.00 168 LEU A CA 1
ATOM 1284 C C . LEU A 1 168 ? 1.316 4.929 -21.822 1.00 90.00 168 LEU A C 1
ATOM 1286 O O . LEU A 1 168 ? 1.317 4.794 -23.048 1.00 90.00 168 LEU A O 1
ATOM 1290 N N . LEU A 1 169 ? 0.414 5.688 -21.198 1.00 89.19 169 LEU A N 1
ATOM 1291 C CA . LEU A 1 169 ? -0.678 6.372 -21.883 1.00 89.19 169 LEU A CA 1
ATOM 1292 C C . LEU A 1 169 ? -0.238 7.706 -22.492 1.00 89.19 169 LEU A C 1
ATOM 1294 O O . LEU A 1 169 ? 0.397 8.542 -21.847 1.00 89.19 169 LEU A O 1
ATOM 1298 N N . SER A 1 170 ? -0.646 7.934 -23.741 1.00 92.00 170 SER A N 1
ATOM 1299 C CA . SER A 1 170 ? -0.642 9.272 -24.331 1.00 92.00 170 SER A CA 1
ATOM 1300 C C . SER A 1 170 ? -1.867 10.071 -23.893 1.00 92.00 170 SER A C 1
ATOM 1302 O O . SER A 1 170 ? -2.860 9.502 -23.440 1.00 92.00 170 SER A O 1
ATOM 1304 N N . GLU A 1 171 ? -1.840 11.389 -24.079 1.00 89.62 171 GLU A N 1
ATOM 1305 C CA . GLU A 1 171 ? -3.003 12.250 -23.856 1.00 89.62 171 GLU A CA 1
ATOM 1306 C C . GLU A 1 171 ? -4.212 11.775 -24.670 1.00 89.62 171 GLU A C 1
ATOM 1308 O O . GLU A 1 171 ? -5.304 11.628 -24.126 1.00 89.62 171 GLU A O 1
ATOM 1313 N N . LYS A 1 172 ? -4.008 11.427 -25.945 1.00 87.50 172 LYS A N 1
ATOM 1314 C CA . LYS A 1 172 ? -5.064 10.863 -26.790 1.00 87.50 172 LYS A CA 1
ATOM 1315 C C . LYS A 1 172 ? -5.633 9.565 -26.215 1.00 87.50 172 LYS A C 1
ATOM 1317 O O . LYS A 1 172 ? -6.847 9.384 -26.211 1.00 87.50 172 LYS A O 1
ATOM 1322 N N . ALA A 1 173 ? -4.770 8.662 -25.747 1.00 84.31 173 ALA A N 1
ATOM 1323 C CA . ALA A 1 173 ? -5.210 7.412 -25.138 1.00 84.31 173 ALA A CA 1
ATOM 1324 C C . ALA A 1 173 ? -6.013 7.693 -23.858 1.00 84.31 173 ALA A C 1
ATOM 1326 O O . ALA A 1 173 ? -7.144 7.231 -23.735 1.00 84.31 173 ALA A O 1
ATOM 1327 N N . ALA A 1 174 ? -5.496 8.526 -22.955 1.00 83.12 174 ALA A N 1
ATOM 1328 C CA . ALA A 1 174 ? -6.199 8.907 -21.736 1.00 83.12 174 ALA A CA 1
ATOM 1329 C C . ALA A 1 174 ? -7.588 9.495 -22.043 1.00 83.12 174 ALA A C 1
ATOM 1331 O O . ALA A 1 174 ? -8.576 9.035 -21.477 1.00 83.12 174 ALA A O 1
ATOM 1332 N N . LEU A 1 175 ? -7.704 10.417 -23.004 1.00 80.94 175 LEU A N 1
ATOM 1333 C CA . LEU A 1 175 ? -8.993 10.979 -23.428 1.00 80.94 175 LEU A CA 1
ATOM 1334 C C . LEU A 1 175 ? -9.955 9.913 -23.975 1.00 80.94 175 LEU A C 1
ATOM 1336 O O . LEU A 1 175 ? -11.140 9.924 -23.639 1.00 80.94 175 LEU A O 1
ATOM 1340 N N . GLU A 1 176 ? -9.467 8.960 -24.775 1.00 78.81 176 GLU A N 1
ATOM 1341 C CA . GLU A 1 176 ? -10.279 7.833 -25.247 1.00 78.81 176 GLU A CA 1
ATOM 1342 C C . GLU A 1 176 ? -10.776 6.960 -24.083 1.00 78.81 176 GLU A C 1
ATOM 1344 O O . GLU A 1 176 ? -11.933 6.538 -24.098 1.00 78.81 176 GLU A O 1
ATOM 1349 N N . LEU A 1 177 ? -9.949 6.719 -23.062 1.00 71.75 177 LEU A N 1
ATOM 1350 C CA . LEU A 1 177 ? -10.322 5.951 -21.870 1.00 71.75 177 LEU A CA 1
ATOM 1351 C C . LEU A 1 177 ? -11.389 6.675 -21.035 1.00 71.75 177 LEU A C 1
ATOM 1353 O O . LEU A 1 177 ? -12.387 6.064 -20.650 1.00 71.75 177 LEU A O 1
ATOM 1357 N N . HIS A 1 178 ? -11.232 7.985 -20.841 1.00 65.94 178 HIS A N 1
ATOM 1358 C CA . HIS A 1 178 ? -12.193 8.821 -20.118 1.00 65.94 178 HIS A CA 1
ATOM 1359 C C . HIS A 1 178 ? -13.523 8.942 -20.875 1.00 65.94 178 HIS A C 1
ATOM 1361 O O . HIS A 1 178 ? -14.587 8.814 -20.283 1.00 65.94 178 HIS A O 1
ATOM 1367 N N . SER A 1 179 ? -13.493 9.076 -22.205 1.00 64.81 179 SER A N 1
ATOM 1368 C CA . SER A 1 179 ? -14.711 9.185 -23.026 1.00 64.81 179 SER A CA 1
ATOM 1369 C C . SER A 1 179 ? -15.614 7.942 -22.992 1.00 64.81 179 SER A C 1
ATOM 1371 O O . SER A 1 179 ? -16.796 8.022 -23.325 1.00 64.81 179 SER A O 1
ATOM 1373 N N . ARG A 1 180 ? -15.073 6.784 -22.592 1.00 60.47 180 ARG A N 1
ATOM 1374 C CA . ARG A 1 180 ? -15.812 5.515 -22.486 1.00 60.47 180 ARG A CA 1
ATOM 1375 C C . ARG A 1 180 ? -16.545 5.355 -21.154 1.00 60.47 180 ARG A C 1
ATOM 1377 O O . ARG A 1 180 ? -17.341 4.427 -21.030 1.00 60.47 180 ARG A O 1
ATOM 1384 N N . ARG A 1 181 ? -16.288 6.231 -20.178 1.00 56.22 181 ARG A N 1
ATOM 1385 C CA . ARG A 1 181 ? -16.931 6.242 -18.861 1.00 56.22 181 ARG A CA 1
ATOM 1386 C C . ARG A 1 181 ? -17.563 7.628 -18.644 1.00 56.22 181 ARG A C 1
ATOM 1388 O O . ARG A 1 181 ? -16.840 8.543 -18.266 1.00 56.22 181 ARG A O 1
ATOM 1395 N N . PRO A 1 182 ? -18.865 7.837 -18.914 1.00 47.97 182 PRO A N 1
ATOM 1396 C CA . PRO A 1 182 ? -19.517 9.089 -18.532 1.00 47.97 182 PRO A CA 1
ATOM 1397 C C . PRO A 1 182 ? -19.501 9.196 -16.999 1.00 47.97 182 PRO A C 1
ATOM 1399 O O . PRO A 1 182 ? -20.078 8.338 -16.339 1.00 47.97 182 PRO A O 1
ATOM 1402 N N . ARG A 1 183 ? -18.800 10.198 -16.456 1.00 55.50 183 ARG A N 1
ATOM 1403 C CA . ARG A 1 183 ? -18.619 10.421 -15.010 1.00 55.50 183 ARG A CA 1
ATOM 1404 C C . ARG A 1 183 ? -19.274 11.721 -14.558 1.00 55.50 183 ARG A C 1
ATOM 1406 O O . ARG A 1 183 ? -19.383 12.668 -15.344 1.00 55.50 183 ARG A O 1
ATOM 1413 N N . SER A 1 184 ? -19.714 11.770 -13.305 1.00 56.47 184 SER A N 1
ATOM 1414 C CA . SER A 1 184 ? -20.225 12.994 -12.681 1.00 56.47 184 SER A CA 1
ATOM 1415 C C . SER A 1 184 ? -19.091 13.849 -12.090 1.00 56.47 184 SER A C 1
ATOM 1417 O O . SER A 1 184 ? -18.043 13.350 -11.693 1.00 56.47 184 SER A O 1
ATOM 1419 N N . ALA A 1 185 ? -19.295 15.167 -11.972 1.00 52.66 185 ALA A N 1
ATOM 1420 C CA . ALA A 1 185 ? -18.275 16.081 -11.432 1.00 52.66 185 ALA A CA 1
ATOM 1421 C C . ALA A 1 185 ? -17.898 15.798 -9.958 1.00 52.66 185 ALA A C 1
ATOM 1423 O O . ALA A 1 185 ? -16.830 16.208 -9.502 1.00 52.66 185 ALA A O 1
ATOM 1424 N N . LYS A 1 186 ? -18.776 15.117 -9.207 1.00 51.97 186 LYS A N 1
ATOM 1425 C CA . LYS A 1 186 ? -18.522 14.684 -7.824 1.00 51.97 186 LYS A CA 1
ATOM 1426 C C . LYS A 1 186 ? -17.620 13.451 -7.776 1.00 51.97 186 LYS A C 1
ATOM 1428 O O . LYS A 1 186 ? -16.739 13.400 -6.922 1.00 51.97 186 LYS A O 1
ATOM 1433 N N . GLU A 1 187 ? -17.789 12.518 -8.716 1.00 55.16 187 GLU A N 1
ATOM 1434 C CA . GLU A 1 187 ? -16.904 11.357 -8.877 1.00 55.16 187 GLU A CA 1
ATOM 1435 C C . GLU A 1 187 ? -15.472 11.812 -9.160 1.00 55.16 187 GLU A C 1
ATOM 1437 O O . GLU A 1 187 ? -14.558 11.404 -8.449 1.00 55.16 187 GLU A O 1
ATOM 1442 N N . ASP A 1 188 ? -15.291 12.751 -10.093 1.00 57.09 188 ASP A N 1
ATOM 1443 C CA . ASP A 1 188 ? -13.971 13.303 -10.418 1.00 57.09 188 ASP A CA 1
ATOM 1444 C C . ASP A 1 188 ? -13.327 14.023 -9.215 1.00 57.09 188 ASP A C 1
ATOM 1446 O O . ASP A 1 188 ? -12.111 13.966 -9.020 1.00 57.09 188 ASP A O 1
ATOM 1450 N N . ALA A 1 189 ? -14.122 14.713 -8.388 1.00 54.19 189 ALA A N 1
ATOM 1451 C CA . ALA A 1 189 ? -13.632 15.431 -7.209 1.00 54.19 189 ALA A CA 1
ATOM 1452 C C . ALA A 1 189 ? -13.240 14.489 -6.057 1.00 54.19 189 ALA A C 1
ATOM 1454 O O . ALA A 1 189 ? -12.231 14.720 -5.389 1.00 54.19 189 ALA A O 1
ATOM 1455 N N . PHE A 1 190 ? -14.013 13.426 -5.828 1.00 54.75 190 PHE A N 1
ATOM 1456 C CA . PHE A 1 190 ? -13.726 12.429 -4.796 1.00 54.75 190 PHE A CA 1
ATOM 1457 C C . PHE A 1 190 ? -12.569 11.510 -5.198 1.00 54.75 190 PHE A C 1
ATOM 1459 O O . PHE A 1 190 ? -11.683 11.234 -4.392 1.00 54.75 190 PHE A O 1
ATOM 1466 N N . GLU A 1 191 ? -12.505 11.125 -6.470 1.00 56.56 191 GLU A N 1
ATOM 1467 C CA . GLU A 1 191 ? -11.335 10.481 -7.057 1.00 56.56 191 GLU A CA 1
ATOM 1468 C C . GLU A 1 191 ? -10.109 11.382 -6.888 1.00 56.56 191 GLU A C 1
ATOM 1470 O O . GLU A 1 191 ? -9.095 10.921 -6.383 1.00 56.56 191 GLU A O 1
ATOM 1475 N N . GLN A 1 192 ? -10.207 12.690 -7.164 1.00 53.12 192 GLN A N 1
ATOM 1476 C CA . GLN A 1 192 ? -9.135 13.655 -6.871 1.00 53.12 192 GLN A CA 1
ATOM 1477 C C . GLN A 1 192 ? -8.751 13.745 -5.389 1.00 53.12 192 GLN A C 1
ATOM 1479 O O . GLN A 1 192 ? -7.577 13.981 -5.087 1.00 53.12 192 GLN A O 1
ATOM 1484 N N . LEU A 1 193 ? -9.687 13.555 -4.463 1.00 52.84 193 LEU A N 1
ATOM 1485 C CA . LEU A 1 193 ? -9.408 13.509 -3.028 1.00 52.84 193 LEU A CA 1
ATOM 1486 C C . LEU A 1 193 ? -8.617 12.240 -2.664 1.00 52.84 193 LEU A C 1
ATOM 1488 O O . LEU A 1 193 ? -7.573 12.340 -2.022 1.00 52.84 193 LEU A O 1
ATOM 1492 N N . LEU A 1 194 ? -9.056 11.070 -3.138 1.00 52.22 194 LEU A N 1
ATOM 1493 C CA . LEU A 1 194 ? -8.352 9.793 -2.958 1.00 52.22 194 LEU A CA 1
ATOM 1494 C C . LEU A 1 194 ? -6.980 9.795 -3.640 1.00 52.22 194 LEU A C 1
ATOM 1496 O O . LEU A 1 194 ? -6.006 9.332 -3.062 1.00 52.22 194 LEU A O 1
ATOM 1500 N N . LEU A 1 195 ? -6.877 10.399 -4.823 1.00 57.56 195 LEU A N 1
ATOM 1501 C CA . LEU A 1 195 ? -5.634 10.663 -5.551 1.00 57.56 195 LEU A CA 1
ATOM 1502 C C . LEU A 1 195 ? -4.645 11.487 -4.721 1.00 57.56 195 LEU A C 1
ATOM 1504 O O . LEU A 1 195 ? -3.442 11.229 -4.735 1.00 57.56 195 LEU A O 1
ATOM 1508 N N . THR A 1 196 ? -5.160 12.491 -4.010 1.00 47.56 196 THR A N 1
ATOM 1509 C CA . THR A 1 196 ? -4.365 13.385 -3.159 1.00 47.56 196 THR A CA 1
ATOM 1510 C C . THR A 1 196 ? -3.925 12.683 -1.874 1.00 47.56 196 THR A C 1
ATOM 1512 O O . THR A 1 196 ? -2.842 12.968 -1.370 1.00 47.56 196 THR A O 1
ATOM 1515 N N . ALA A 1 197 ? -4.732 11.752 -1.363 1.00 46.34 197 ALA A N 1
ATOM 1516 C CA . ALA A 1 197 ? -4.475 11.060 -0.106 1.00 46.34 197 ALA A CA 1
ATOM 1517 C C . ALA A 1 197 ? -3.693 9.735 -0.255 1.00 46.34 197 ALA A C 1
ATOM 1519 O O . ALA A 1 197 ? -2.965 9.362 0.657 1.00 46.34 197 ALA A O 1
ATOM 1520 N N . GLY A 1 198 ? -3.812 9.049 -1.399 1.00 46.72 198 GLY A N 1
ATOM 1521 C CA . GLY A 1 198 ? -3.179 7.755 -1.700 1.00 46.72 198 GLY A CA 1
ATOM 1522 C C . GLY A 1 198 ? -1.912 7.828 -2.564 1.00 46.72 198 GLY A C 1
ATOM 1523 O O . GLY A 1 198 ? -1.263 6.811 -2.783 1.00 46.72 198 GLY A O 1
ATOM 1524 N N . GLY A 1 199 ? -1.531 9.016 -3.048 1.00 42.25 199 GLY A N 1
ATOM 1525 C CA . GLY A 1 199 ? -0.209 9.257 -3.636 1.00 42.25 199 GLY A CA 1
ATOM 1526 C C . GLY A 1 199 ? 0.051 8.694 -5.044 1.00 42.25 199 GLY A C 1
ATOM 1527 O O . GLY A 1 199 ? 1.208 8.534 -5.427 1.00 42.25 199 GLY A O 1
ATOM 1528 N N . GLY A 1 200 ? -0.978 8.470 -5.861 1.00 45.00 200 GLY A N 1
ATOM 1529 C CA . GLY A 1 200 ? -0.808 8.179 -7.289 1.00 45.00 200 GLY A CA 1
ATOM 1530 C C . GLY A 1 200 ? -2.000 7.453 -7.898 1.00 45.00 200 GLY A C 1
ATOM 1531 O O . GLY A 1 200 ? -2.637 6.641 -7.239 1.00 45.00 200 GLY A O 1
ATOM 1532 N N . PHE A 1 201 ? -2.315 7.761 -9.157 1.00 47.09 201 PHE A N 1
ATOM 1533 C CA . PHE A 1 201 ? -3.316 7.017 -9.920 1.00 47.09 201 PHE A CA 1
ATOM 1534 C C . PHE A 1 201 ? -2.698 5.784 -10.583 1.00 47.09 201 PHE A C 1
ATOM 1536 O O . PHE A 1 201 ? -1.568 5.846 -11.073 1.00 47.09 201 PHE A O 1
ATOM 1543 N N . ASP A 1 202 ? -3.495 4.723 -10.695 1.00 51.25 202 ASP A N 1
ATOM 1544 C CA . ASP A 1 202 ? -3.225 3.553 -11.527 1.00 51.25 202 ASP A CA 1
ATOM 1545 C C . ASP A 1 202 ? -3.996 3.675 -12.861 1.00 51.25 202 ASP A C 1
ATOM 1547 O O . ASP A 1 202 ? -5.067 3.097 -13.044 1.00 51.25 202 ASP A O 1
ATOM 1551 N N . GLU A 1 203 ? -3.509 4.529 -13.781 1.00 60.41 203 GLU A N 1
ATOM 1552 C CA . GLU A 1 203 ? -4.125 4.742 -15.114 1.00 60.41 203 GLU A CA 1
ATOM 1553 C C . GLU A 1 203 ? -3.617 3.652 -16.031 1.00 60.41 203 GLU A C 1
ATOM 1555 O O . GLU A 1 203 ? -2.647 3.823 -16.766 1.00 60.41 203 GLU A O 1
ATOM 1560 N N . GLU A 1 204 ? -4.270 2.499 -15.944 1.00 64.62 204 GLU A N 1
ATOM 1561 C CA . GLU A 1 204 ? -3.986 1.366 -16.804 1.00 64.62 204 GLU A CA 1
ATOM 1562 C C . GLU A 1 204 ? -4.966 1.289 -17.974 1.00 64.62 204 GLU A C 1
ATOM 1564 O O . GLU A 1 204 ? -6.175 1.495 -17.859 1.00 64.62 204 GLU A O 1
ATOM 1569 N N . TRP A 1 205 ? -4.431 0.960 -19.144 1.00 61.09 205 TRP A N 1
ATOM 1570 C CA . TRP A 1 205 ? -5.236 0.581 -20.291 1.00 61.09 205 TRP A CA 1
ATOM 1571 C C . TRP A 1 205 ? -5.931 -0.768 -20.039 1.00 61.09 205 TRP A C 1
ATOM 1573 O O . TRP A 1 205 ? -5.288 -1.818 -20.038 1.00 61.09 205 TRP A O 1
ATOM 1583 N N . ASP A 1 206 ? -7.259 -0.754 -19.901 1.00 55.19 206 ASP A N 1
ATOM 1584 C CA . ASP A 1 206 ? -8.075 -1.950 -19.614 1.00 55.19 206 ASP A CA 1
ATOM 1585 C C . ASP A 1 206 ? -8.200 -2.950 -20.790 1.00 55.19 206 ASP A C 1
ATOM 1587 O O . ASP A 1 206 ? -8.822 -4.004 -20.649 1.00 55.19 206 ASP A O 1
ATOM 1591 N N . MET A 1 207 ? -7.670 -2.633 -21.979 1.00 57.25 207 MET A N 1
ATOM 1592 C CA . MET A 1 207 ? -7.773 -3.492 -23.171 1.00 57.25 207 MET A CA 1
ATOM 1593 C C . MET A 1 207 ? -6.464 -4.204 -23.510 1.00 57.25 207 MET A C 1
ATOM 1595 O O . MET A 1 207 ? -5.374 -3.707 -23.231 1.00 57.25 207 MET A O 1
ATOM 1599 N N . ASP A 1 208 ? -6.577 -5.319 -24.233 1.00 62.75 208 ASP A N 1
ATOM 1600 C CA . ASP A 1 208 ? -5.426 -5.986 -24.837 1.00 62.75 208 ASP A CA 1
ATOM 1601 C C . ASP A 1 208 ? -4.676 -5.026 -25.773 1.00 62.75 208 ASP A C 1
ATOM 1603 O O . ASP A 1 208 ? -5.236 -4.470 -26.728 1.00 62.75 208 ASP A O 1
ATOM 1607 N N . LEU A 1 209 ? -3.392 -4.818 -25.480 1.00 74.94 209 LEU A N 1
ATOM 1608 C CA . LEU A 1 209 ? -2.502 -3.988 -26.282 1.00 74.94 209 LEU A CA 1
ATOM 1609 C C . LEU A 1 209 ? -2.342 -4.594 -27.687 1.00 74.94 209 LEU A C 1
ATOM 1611 O O . LEU A 1 209 ? -2.218 -5.804 -27.878 1.00 74.94 209 LEU A O 1
ATOM 1615 N N . SER A 1 210 ? -2.351 -3.737 -28.707 1.00 76.12 210 SER A N 1
ATOM 1616 C CA . SER A 1 210 ? -2.219 -4.180 -30.096 1.00 76.12 210 SER A CA 1
ATOM 1617 C C . SER A 1 210 ? -0.779 -4.638 -30.377 1.00 76.12 210 SER A C 1
ATOM 1619 O O . SER A 1 210 ? 0.131 -3.828 -30.203 1.00 76.12 210 SER A O 1
ATOM 1621 N N . PRO A 1 211 ? -0.543 -5.820 -30.985 1.00 79.94 211 PRO A N 1
ATOM 1622 C CA . PRO A 1 211 ? 0.791 -6.273 -31.416 1.00 79.94 211 PRO A CA 1
ATOM 1623 C C . PRO A 1 211 ? 1.290 -5.546 -32.677 1.00 79.94 211 PRO A C 1
ATOM 1625 O O . PRO A 1 211 ? 2.058 -6.082 -33.467 1.00 79.94 211 PRO A O 1
ATOM 1628 N N . SER A 1 212 ? 0.792 -4.334 -32.931 1.00 87.75 212 SER A N 1
ATOM 1629 C CA . SER A 1 212 ? 1.162 -3.559 -34.111 1.00 87.75 212 SER A CA 1
ATOM 1630 C C . SER A 1 212 ? 2.493 -2.862 -33.829 1.00 87.75 212 SER A C 1
ATOM 1632 O O . SER A 1 212 ? 2.539 -2.071 -32.883 1.00 87.75 212 SER A O 1
ATOM 1634 N N . PRO A 1 213 ? 3.535 -3.063 -34.661 1.00 88.31 213 PRO A N 1
ATOM 1635 C CA . PRO A 1 213 ? 4.821 -2.388 -34.491 1.00 88.31 213 PRO A CA 1
ATOM 1636 C C . PRO A 1 213 ? 4.681 -0.867 -34.381 1.00 88.31 213 PRO A C 1
ATOM 1638 O O . PRO A 1 213 ? 5.309 -0.243 -33.536 1.00 88.31 213 PRO A O 1
ATOM 1641 N N . PHE A 1 214 ? 3.784 -0.275 -35.174 1.00 90.25 214 PHE A N 1
ATOM 1642 C CA . PHE A 1 214 ? 3.510 1.160 -35.132 1.00 90.25 214 PHE A CA 1
ATOM 1643 C C . PHE A 1 214 ? 2.932 1.610 -33.782 1.00 90.25 214 PHE A C 1
ATOM 1645 O O . PHE A 1 214 ? 3.364 2.619 -33.232 1.00 90.25 214 PHE A O 1
ATOM 1652 N N . ARG A 1 215 ? 1.975 0.860 -33.220 1.00 87.19 215 ARG A N 1
ATOM 1653 C CA . ARG A 1 215 ? 1.363 1.200 -31.923 1.00 87.19 215 ARG A CA 1
ATOM 1654 C C . ARG A 1 215 ? 2.352 1.052 -30.770 1.00 87.19 215 ARG A C 1
ATOM 1656 O O . ARG A 1 215 ? 2.380 1.915 -29.899 1.00 87.19 215 ARG A O 1
ATOM 1663 N N . LEU A 1 216 ? 3.183 0.013 -30.802 1.00 91.19 216 LEU A N 1
ATOM 1664 C CA . LEU A 1 216 ? 4.252 -0.180 -29.824 1.00 91.19 216 LEU A CA 1
ATOM 1665 C C . LEU A 1 216 ? 5.301 0.925 -29.910 1.00 91.19 216 LEU A C 1
ATOM 1667 O O . LEU A 1 216 ? 5.623 1.536 -28.897 1.00 91.19 216 LEU A O 1
ATOM 1671 N N . GLN A 1 217 ? 5.760 1.260 -31.116 1.00 94.25 217 GLN A N 1
ATOM 1672 C CA . GLN A 1 217 ? 6.692 2.364 -31.316 1.00 94.25 217 GLN A CA 1
ATOM 1673 C C . GLN A 1 217 ? 6.133 3.678 -30.759 1.00 94.25 217 GLN A C 1
ATOM 1675 O O . GLN A 1 217 ? 6.857 4.398 -30.077 1.00 94.25 217 GLN A O 1
ATOM 1680 N N . GLN A 1 218 ? 4.853 3.984 -30.999 1.00 92.38 218 GLN A N 1
ATOM 1681 C CA . GLN A 1 218 ? 4.210 5.177 -30.440 1.00 92.38 218 GLN A CA 1
ATOM 1682 C C . GLN A 1 218 ? 4.211 5.168 -28.907 1.00 92.38 218 GLN A C 1
ATOM 1684 O O . GLN A 1 218 ? 4.600 6.156 -28.294 1.00 92.38 218 GLN A O 1
ATOM 1689 N N . MET A 1 219 ? 3.837 4.055 -28.285 1.00 94.25 219 MET A N 1
ATOM 1690 C CA . MET A 1 219 ? 3.800 3.914 -26.827 1.00 94.25 219 MET A CA 1
ATOM 1691 C C . MET A 1 219 ? 5.189 4.057 -26.179 1.00 94.25 219 MET A C 1
ATOM 1693 O O . MET A 1 219 ? 5.361 4.827 -25.235 1.00 94.25 219 MET A O 1
ATOM 1697 N N . LEU A 1 220 ? 6.212 3.386 -26.716 1.00 95.38 220 LEU A N 1
ATOM 1698 C CA . LEU A 1 220 ? 7.584 3.521 -26.208 1.00 95.38 220 LEU A CA 1
ATOM 1699 C C . LEU A 1 220 ? 8.138 4.938 -26.448 1.00 95.38 220 LEU A C 1
ATOM 1701 O O . LEU A 1 220 ? 8.913 5.456 -25.644 1.00 95.38 220 LEU A O 1
ATOM 1705 N N . THR A 1 221 ? 7.692 5.598 -27.521 1.00 95.25 221 THR A N 1
ATOM 1706 C CA . THR A 1 221 ? 8.002 7.008 -27.798 1.00 95.25 221 THR A CA 1
ATOM 1707 C C . THR A 1 221 ? 7.398 7.926 -26.734 1.00 95.25 221 THR A C 1
ATOM 1709 O O . THR A 1 221 ? 8.091 8.826 -26.259 1.00 95.25 221 THR A O 1
ATOM 1712 N N . VAL A 1 222 ? 6.149 7.685 -26.317 1.00 96.00 222 VAL A N 1
ATOM 1713 C CA . VAL A 1 222 ? 5.473 8.432 -25.238 1.00 96.00 222 VAL A CA 1
ATOM 1714 C C . VAL A 1 222 ? 6.254 8.325 -23.926 1.00 96.00 222 VAL A C 1
ATOM 1716 O O . VAL A 1 222 ? 6.480 9.344 -23.274 1.00 96.00 222 VAL A O 1
ATOM 1719 N N . ARG A 1 223 ? 6.757 7.131 -23.576 1.00 95.44 223 ARG A N 1
ATOM 1720 C CA . ARG A 1 223 ? 7.666 6.954 -22.428 1.00 95.44 223 ARG A CA 1
ATOM 1721 C C . ARG A 1 223 ? 8.907 7.836 -22.554 1.00 95.44 223 ARG A C 1
ATOM 1723 O O . ARG A 1 223 ? 9.231 8.572 -21.627 1.00 95.44 223 ARG A O 1
ATOM 1730 N N . GLY A 1 224 ? 9.574 7.799 -23.709 1.00 95.19 224 GLY A N 1
ATOM 1731 C CA . GLY A 1 224 ? 10.749 8.633 -23.969 1.00 95.19 224 GLY A CA 1
ATOM 1732 C C . GLY A 1 224 ? 10.464 10.132 -23.832 1.00 95.19 224 GLY A C 1
ATOM 1733 O O . GLY A 1 224 ? 11.271 10.864 -23.263 1.00 95.19 224 GLY A O 1
ATOM 1734 N N . HIS A 1 225 ? 9.290 10.586 -24.281 1.00 95.75 225 HIS A N 1
ATOM 1735 C CA . HIS A 1 225 ? 8.851 11.971 -24.102 1.00 95.75 225 HIS A CA 1
ATOM 1736 C C . HIS A 1 225 ? 8.610 12.301 -22.625 1.00 95.75 225 HIS A C 1
ATOM 1738 O O . HIS A 1 225 ? 9.041 13.358 -22.182 1.00 95.75 225 HIS A O 1
ATOM 1744 N N . ALA A 1 226 ? 7.995 11.409 -21.842 1.00 94.94 226 ALA A N 1
ATOM 1745 C CA . ALA A 1 226 ? 7.755 11.633 -20.414 1.00 94.94 226 ALA A CA 1
ATOM 1746 C C . ALA A 1 226 ? 9.054 11.849 -19.618 1.00 94.94 226 ALA A C 1
ATOM 1748 O O . ALA A 1 226 ? 9.151 12.802 -18.836 1.00 94.94 226 ALA A O 1
ATOM 1749 N N . TYR A 1 227 ? 10.073 11.018 -19.860 1.00 94.94 227 TYR A N 1
ATOM 1750 C CA . TYR A 1 227 ? 11.383 11.161 -19.216 1.00 94.94 227 TYR A CA 1
ATOM 1751 C C . TYR A 1 227 ? 12.132 12.400 -19.723 1.00 94.94 227 TYR A C 1
ATOM 1753 O O . TYR A 1 227 ? 12.601 13.200 -18.911 1.00 94.94 227 TYR A O 1
ATOM 1761 N N . ALA A 1 228 ? 12.156 12.640 -21.040 1.00 94.56 228 ALA A N 1
ATOM 1762 C CA . ALA A 1 228 ? 12.816 13.815 -21.610 1.00 94.56 228 ALA A CA 1
ATOM 1763 C C . ALA A 1 228 ? 12.175 15.139 -21.148 1.00 94.56 228 ALA A C 1
ATOM 1765 O O . ALA A 1 228 ? 12.890 16.093 -20.840 1.00 94.56 228 ALA A O 1
ATOM 1766 N N . MET A 1 229 ? 10.840 15.197 -21.049 1.00 94.25 229 MET A N 1
ATOM 1767 C CA . MET A 1 229 ? 10.110 16.345 -20.493 1.00 94.25 229 MET A CA 1
ATOM 1768 C C . MET A 1 229 ? 10.471 16.570 -19.023 1.00 94.25 229 MET A C 1
ATOM 1770 O O . MET A 1 229 ? 10.642 17.714 -18.612 1.00 94.25 229 MET A O 1
ATOM 1774 N N . SER A 1 230 ? 10.626 15.495 -18.245 1.00 92.25 230 SER A N 1
ATOM 1775 C CA . SER A 1 230 ? 11.032 15.540 -16.830 1.00 92.25 230 SER A CA 1
ATOM 1776 C C . SER A 1 230 ? 12.522 15.842 -16.620 1.00 92.25 230 SER A C 1
ATOM 1778 O O . SER A 1 230 ? 12.989 15.872 -15.484 1.00 92.25 230 SER A O 1
ATOM 1780 N N . GLY A 1 231 ? 13.280 16.082 -17.696 1.00 88.50 231 GLY A N 1
ATOM 1781 C CA . GLY A 1 231 ? 14.714 16.371 -17.639 1.00 88.50 231 GLY A CA 1
ATOM 1782 C C . GLY A 1 231 ? 15.598 15.140 -17.419 1.00 88.50 231 GLY A C 1
ATOM 1783 O O . GLY A 1 231 ? 16.792 15.296 -17.173 1.00 88.50 231 GLY A O 1
ATOM 1784 N N . ALA A 1 232 ? 15.041 13.934 -17.525 1.00 89.31 232 ALA A N 1
ATOM 1785 C CA . ALA A 1 232 ? 15.753 12.678 -17.354 1.00 89.31 232 ALA A CA 1
ATOM 1786 C C . ALA A 1 232 ? 16.067 12.041 -18.715 1.00 89.31 232 ALA A C 1
ATOM 1788 O O . ALA A 1 232 ? 15.204 11.478 -19.391 1.00 89.31 232 ALA A O 1
ATOM 1789 N N . GLY A 1 233 ? 17.336 12.113 -19.108 1.00 88.62 233 GLY A N 1
ATOM 1790 C CA . GLY A 1 233 ? 17.809 11.593 -20.386 1.00 88.62 233 GLY A CA 1
ATOM 1791 C C . GLY A 1 233 ? 17.500 12.516 -21.567 1.00 88.62 233 GLY A C 1
ATOM 1792 O O . GLY A 1 233 ? 16.473 13.196 -21.649 1.00 88.62 233 GLY A O 1
ATOM 1793 N N . HIS A 1 234 ? 18.416 12.542 -22.519 1.00 93.94 234 HIS A N 1
ATOM 1794 C CA . HIS A 1 234 ? 18.276 13.219 -23.790 1.00 93.94 234 HIS A CA 1
ATOM 1795 C C . HIS A 1 234 ? 17.258 12.488 -24.680 1.00 93.94 234 HIS A C 1
ATOM 1797 O O . HIS A 1 234 ? 17.247 11.259 -24.768 1.00 93.94 234 HIS A O 1
ATOM 1803 N N . LEU A 1 235 ? 16.433 13.235 -25.424 1.00 93.50 235 LEU A N 1
ATOM 1804 C CA . LEU A 1 235 ? 15.443 12.640 -26.335 1.00 93.50 235 LEU A CA 1
ATOM 1805 C C . LEU A 1 235 ? 16.094 11.724 -27.385 1.00 93.50 235 LEU A C 1
ATOM 1807 O O . LEU A 1 235 ? 15.502 10.729 -27.797 1.00 93.50 235 LEU A O 1
ATOM 1811 N N . GLY A 1 236 ? 17.328 12.034 -27.791 1.00 93.38 236 GLY A N 1
ATOM 1812 C CA . GLY A 1 236 ? 18.126 11.192 -28.685 1.00 93.38 236 GLY A CA 1
ATOM 1813 C C . GLY A 1 236 ? 18.428 9.804 -28.109 1.00 93.38 236 GLY A C 1
ATOM 1814 O O . GLY A 1 236 ? 18.316 8.825 -28.839 1.00 93.38 236 GLY A O 1
ATOM 1815 N N . SER A 1 237 ? 18.721 9.697 -26.811 1.00 95.12 237 SER A N 1
ATOM 1816 C CA . SER A 1 237 ? 18.998 8.420 -26.135 1.00 95.12 237 SER A CA 1
ATOM 1817 C C . SER A 1 237 ? 17.741 7.558 -26.063 1.00 95.12 237 SER A C 1
ATOM 1819 O O . SER A 1 237 ? 17.752 6.381 -26.417 1.00 95.12 237 SER A O 1
ATOM 1821 N N . TRP A 1 238 ? 16.605 8.167 -25.725 1.00 95.81 238 TRP A N 1
ATOM 1822 C CA . TRP A 1 238 ? 15.311 7.488 -25.774 1.00 95.81 238 TRP A CA 1
ATOM 1823 C C . TRP A 1 238 ? 14.907 7.084 -27.195 1.00 95.81 238 TRP A C 1
ATOM 1825 O O . TRP A 1 238 ? 14.390 5.989 -27.407 1.00 95.81 238 TRP A O 1
ATOM 1835 N N . SER A 1 239 ? 15.188 7.927 -28.189 1.00 94.81 239 SER A N 1
ATOM 1836 C CA . SER A 1 239 ? 14.940 7.606 -29.600 1.00 94.81 239 SER A CA 1
ATOM 1837 C C . SER A 1 239 ? 15.820 6.451 -30.081 1.00 94.81 239 SER A C 1
ATOM 1839 O O . SER A 1 239 ? 15.344 5.595 -30.823 1.00 94.81 239 SER A O 1
ATOM 1841 N N . LEU A 1 240 ? 17.075 6.388 -29.624 1.00 96.12 240 LEU A N 1
ATOM 1842 C CA . LEU A 1 240 ? 17.985 5.272 -29.871 1.00 96.12 240 LEU A CA 1
ATOM 1843 C C . LEU A 1 240 ? 17.435 3.972 -29.278 1.00 96.12 240 LEU A C 1
ATOM 1845 O O . LEU A 1 240 ? 17.382 2.968 -29.986 1.00 96.12 240 LEU A O 1
ATOM 1849 N N . TYR A 1 241 ? 16.968 4.001 -28.024 1.00 97.50 241 TYR A N 1
ATOM 1850 C CA . TYR A 1 241 ? 16.315 2.852 -27.393 1.00 97.50 241 TYR A CA 1
ATOM 1851 C C . TYR A 1 241 ? 15.141 2.351 -28.242 1.00 97.50 241 TYR A C 1
ATOM 1853 O O . TYR A 1 241 ? 15.095 1.179 -28.612 1.00 97.50 241 TYR A O 1
ATOM 1861 N N . VAL A 1 242 ? 14.214 3.247 -28.604 1.00 96.88 242 VAL A N 1
ATOM 1862 C CA . VAL A 1 242 ? 13.023 2.893 -29.392 1.00 96.88 242 VAL A CA 1
ATOM 1863 C C . VAL A 1 242 ? 13.415 2.337 -30.760 1.00 96.88 242 VAL A C 1
ATOM 1865 O O . VAL A 1 242 ? 12.885 1.309 -31.174 1.00 96.88 242 VAL A O 1
ATOM 1868 N N . ALA A 1 243 ? 14.355 2.971 -31.462 1.00 96.12 243 ALA A N 1
ATOM 1869 C CA . ALA A 1 243 ? 14.798 2.518 -32.777 1.00 96.12 243 ALA A CA 1
ATOM 1870 C C . ALA A 1 243 ? 15.401 1.107 -32.722 1.00 96.12 243 ALA A C 1
ATOM 1872 O O . ALA A 1 243 ? 15.037 0.256 -33.530 1.00 96.12 243 ALA A O 1
ATOM 1873 N N . ARG A 1 244 ? 16.266 0.841 -31.737 1.00 95.69 244 ARG A N 1
ATOM 1874 C CA . ARG A 1 244 ? 16.933 -0.457 -31.561 1.00 95.69 244 ARG A CA 1
ATOM 1875 C C . ARG A 1 244 ? 15.962 -1.543 -31.110 1.00 95.69 244 ARG A C 1
ATOM 1877 O O . ARG A 1 244 ? 16.041 -2.668 -31.589 1.00 95.69 244 ARG A O 1
ATOM 1884 N N . PHE A 1 245 ? 14.993 -1.202 -30.264 1.00 96.62 245 PHE A N 1
ATOM 1885 C CA . PHE A 1 245 ? 13.909 -2.116 -29.908 1.00 96.62 245 PHE A CA 1
ATOM 1886 C C . PHE A 1 245 ? 13.100 -2.523 -31.146 1.00 96.62 245 PHE A C 1
ATOM 1888 O O . PHE A 1 245 ? 12.877 -3.708 -31.396 1.00 96.62 245 PHE A O 1
ATOM 1895 N N . MET A 1 246 ? 12.699 -1.541 -31.960 1.00 95.56 246 MET A N 1
ATOM 1896 C CA . MET A 1 246 ? 11.903 -1.786 -33.163 1.00 95.56 246 MET A CA 1
ATOM 1897 C C . MET A 1 246 ? 12.682 -2.520 -34.257 1.00 95.56 246 MET A C 1
ATOM 1899 O O . MET A 1 246 ? 12.076 -3.308 -34.980 1.00 95.56 246 MET A O 1
ATOM 1903 N N . GLU A 1 247 ? 13.998 -2.312 -34.357 1.00 93.50 247 GLU A N 1
ATOM 1904 C CA . GLU A 1 247 ? 14.881 -3.038 -35.278 1.00 93.50 247 GLU A CA 1
ATOM 1905 C C . GLU A 1 247 ? 14.765 -4.555 -35.085 1.00 93.50 247 GLU A C 1
ATOM 1907 O O . GLU A 1 247 ? 14.613 -5.288 -36.062 1.00 93.50 247 GLU A O 1
ATOM 1912 N N . PHE A 1 248 ? 14.773 -5.024 -33.834 1.00 92.69 248 PHE A N 1
ATOM 1913 C CA . PHE A 1 248 ? 14.681 -6.452 -33.527 1.00 92.69 248 PHE A CA 1
ATOM 1914 C C . PHE A 1 248 ? 13.238 -6.956 -33.451 1.00 92.69 248 PHE A C 1
ATOM 1916 O O . PHE A 1 248 ? 12.940 -8.031 -33.970 1.00 92.69 248 PHE A O 1
ATOM 1923 N N . TYR A 1 249 ? 12.317 -6.181 -32.874 1.00 92.50 249 TYR A N 1
ATOM 1924 C CA . TYR A 1 249 ? 10.915 -6.591 -32.756 1.00 92.50 249 TYR A CA 1
ATOM 1925 C C . TYR A 1 249 ? 10.220 -6.728 -34.121 1.00 92.50 249 TYR A C 1
ATOM 1927 O O . TYR A 1 249 ? 9.459 -7.670 -34.343 1.00 92.50 249 TYR A O 1
ATOM 1935 N N . ALA A 1 250 ? 10.483 -5.802 -35.050 1.00 90.81 250 ALA A N 1
ATOM 1936 C CA . ALA A 1 250 ? 9.888 -5.813 -36.387 1.00 90.81 250 ALA A CA 1
ATOM 1937 C C . ALA A 1 250 ? 10.705 -6.620 -37.414 1.00 90.81 250 ALA A C 1
ATOM 1939 O O . ALA A 1 250 ? 10.357 -6.626 -38.599 1.00 90.81 250 ALA A O 1
ATOM 1940 N N . ALA A 1 251 ? 11.778 -7.297 -36.987 1.00 88.94 251 ALA A N 1
ATOM 1941 C CA . ALA A 1 251 ? 12.623 -8.079 -37.877 1.00 88.94 251 ALA A CA 1
ATOM 1942 C C . ALA A 1 251 ? 11.845 -9.255 -38.504 1.00 88.94 251 ALA A C 1
ATOM 1944 O O . ALA A 1 251 ? 11.075 -9.942 -37.821 1.00 88.94 251 ALA A O 1
ATOM 1945 N N . PRO A 1 252 ? 12.046 -9.542 -39.804 1.00 84.44 252 PRO A N 1
ATOM 1946 C CA . PRO A 1 252 ? 11.431 -10.699 -40.436 1.00 84.44 252 PRO A CA 1
ATOM 1947 C C . PRO A 1 252 ? 11.979 -11.989 -39.816 1.00 84.44 252 PRO A C 1
ATOM 1949 O O . PRO A 1 252 ? 13.187 -12.209 -39.756 1.00 84.44 252 PRO A O 1
ATOM 1952 N N . ALA A 1 253 ? 11.081 -12.870 -39.378 1.00 84.62 253 ALA A N 1
ATOM 1953 C CA . ALA A 1 253 ? 11.476 -14.173 -38.861 1.00 84.62 253 ALA A CA 1
ATOM 1954 C C . ALA A 1 253 ? 11.800 -15.144 -40.010 1.00 84.62 253 ALA A C 1
ATOM 1956 O O . ALA A 1 253 ? 11.076 -15.204 -41.006 1.00 84.62 253 ALA A O 1
ATOM 1957 N N . GLY A 1 254 ? 12.879 -15.921 -39.858 1.00 81.31 254 GLY A N 1
ATOM 1958 C CA . GLY A 1 254 ? 13.279 -16.949 -40.824 1.00 81.31 254 GLY A CA 1
ATOM 1959 C C . GLY A 1 254 ? 12.248 -18.076 -40.977 1.00 81.31 254 GLY A C 1
ATOM 1960 O O . GLY A 1 254 ? 11.304 -18.196 -40.198 1.00 81.31 254 GLY A O 1
ATOM 1961 N N . GLU A 1 255 ? 12.439 -18.948 -41.968 1.00 80.81 255 GLU A N 1
ATOM 1962 C CA . GLU A 1 255 ? 11.454 -19.964 -42.379 1.00 80.81 255 GLU A CA 1
ATOM 1963 C C . GLU A 1 255 ? 10.923 -20.831 -41.216 1.00 80.81 255 GLU A C 1
ATOM 1965 O O . GLU A 1 255 ? 9.709 -21.037 -41.088 1.00 80.81 255 GLU A O 1
ATOM 1970 N N . HIS A 1 256 ? 11.799 -21.231 -40.291 1.00 84.19 256 HIS A N 1
ATOM 1971 C CA . HIS A 1 256 ? 11.462 -22.055 -39.121 1.00 84.19 256 HIS A CA 1
ATOM 1972 C C . HIS A 1 256 ? 11.257 -21.271 -37.819 1.00 84.19 256 HIS A C 1
ATOM 1974 O O . HIS A 1 256 ? 10.986 -21.869 -36.779 1.00 84.19 256 HIS A O 1
ATOM 1980 N N . PHE A 1 257 ? 11.334 -19.944 -37.866 1.00 87.00 257 PHE A N 1
ATOM 1981 C CA . PHE A 1 257 ? 11.225 -19.079 -36.698 1.00 87.00 257 PHE A CA 1
ATOM 1982 C C . PHE A 1 257 ? 9.993 -18.171 -36.791 1.00 87.00 257 PHE A C 1
ATOM 1984 O O . PHE A 1 257 ? 9.460 -17.904 -37.869 1.00 87.00 257 PHE A O 1
ATOM 1991 N N . ARG A 1 258 ? 9.501 -17.710 -35.645 1.00 87.75 258 ARG A N 1
ATOM 1992 C CA . ARG A 1 258 ? 8.468 -16.684 -35.501 1.00 87.75 258 ARG A CA 1
ATOM 1993 C C . ARG A 1 258 ? 9.053 -15.460 -34.803 1.00 87.75 258 ARG A C 1
ATOM 1995 O O . ARG A 1 258 ? 9.982 -15.589 -34.009 1.00 87.75 258 ARG A O 1
ATOM 2002 N N . ALA A 1 259 ? 8.473 -14.297 -35.075 1.00 86.25 259 ALA A N 1
ATOM 2003 C CA . ALA A 1 259 ? 8.788 -13.088 -34.328 1.00 86.25 259 ALA A CA 1
ATOM 2004 C C . ALA A 1 259 ? 8.365 -13.235 -32.848 1.00 86.25 259 ALA A C 1
ATOM 2006 O O . ALA A 1 259 ? 7.485 -14.065 -32.542 1.00 86.25 259 ALA A O 1
ATOM 2007 N N . PRO A 1 260 ? 8.977 -12.457 -31.938 1.00 88.06 260 PRO A N 1
ATOM 2008 C CA . PRO A 1 260 ? 8.516 -12.344 -30.561 1.00 88.06 260 PRO A CA 1
ATOM 2009 C C . PRO A 1 260 ? 7.041 -11.932 -30.502 1.00 88.06 260 PRO A C 1
ATOM 2011 O O . PRO A 1 260 ? 6.570 -11.116 -31.297 1.00 88.06 260 PRO A O 1
ATOM 2014 N N . ASN A 1 261 ? 6.290 -12.524 -29.578 1.00 88.50 261 ASN A N 1
ATOM 2015 C CA . ASN A 1 261 ? 4.928 -12.094 -29.288 1.00 88.50 261 ASN A CA 1
ATOM 2016 C C . ASN A 1 261 ? 4.938 -10.857 -28.367 1.00 88.50 261 ASN A C 1
ATOM 2018 O O . ASN A 1 261 ? 5.989 -10.388 -27.941 1.00 88.50 261 ASN A O 1
ATOM 2022 N N . LEU A 1 262 ? 3.757 -10.308 -28.084 1.00 87.00 262 LEU A N 1
ATOM 2023 C CA . LEU A 1 262 ? 3.627 -9.088 -27.289 1.00 87.00 262 LEU A CA 1
ATOM 2024 C C . LEU A 1 262 ? 4.149 -9.245 -25.851 1.00 87.00 262 LEU A C 1
ATOM 2026 O O . LEU A 1 262 ? 4.855 -8.367 -25.377 1.00 87.00 262 LEU A O 1
ATOM 2030 N N . SER A 1 263 ? 3.842 -10.368 -25.196 1.00 86.50 263 SER A N 1
ATOM 2031 C CA . SER A 1 263 ? 4.286 -10.655 -23.826 1.00 86.50 263 SER A CA 1
ATOM 2032 C C . SER A 1 263 ? 5.802 -10.829 -23.754 1.00 86.50 263 SER A C 1
ATOM 2034 O O . SER A 1 263 ? 6.437 -10.300 -22.855 1.00 86.50 263 SER A O 1
ATOM 2036 N N . GLU A 1 264 ? 6.387 -11.532 -24.727 1.00 88.56 264 GLU A N 1
ATOM 2037 C CA . GLU A 1 264 ? 7.841 -11.707 -24.839 1.00 88.56 264 GLU A CA 1
ATOM 2038 C C . GLU A 1 264 ? 8.545 -10.364 -25.085 1.00 88.56 264 GLU A C 1
ATOM 2040 O O . GLU A 1 264 ? 9.641 -10.129 -24.583 1.00 88.56 264 GLU A O 1
ATOM 2045 N N . ALA A 1 265 ? 7.920 -9.471 -25.855 1.00 91.25 265 ALA A N 1
ATOM 2046 C CA . ALA A 1 265 ? 8.453 -8.140 -26.110 1.00 91.25 265 ALA A CA 1
ATOM 2047 C C . ALA A 1 265 ? 8.341 -7.221 -24.881 1.00 91.25 265 ALA A C 1
ATOM 2049 O O . ALA A 1 265 ? 9.266 -6.455 -24.618 1.00 91.25 265 ALA A O 1
ATOM 2050 N N . GLU A 1 266 ? 7.252 -7.311 -24.116 1.00 92.75 266 GLU A N 1
ATOM 2051 C CA . GLU A 1 266 ? 7.087 -6.574 -22.857 1.00 92.75 266 GLU A CA 1
ATOM 2052 C C . GLU A 1 266 ? 8.098 -7.038 -21.803 1.00 92.75 266 GLU A C 1
ATOM 2054 O O . GLU A 1 266 ? 8.736 -6.212 -21.155 1.00 92.75 266 GLU A O 1
ATOM 2059 N N . GLU A 1 267 ? 8.330 -8.347 -21.693 1.00 89.69 267 GLU A N 1
ATOM 2060 C CA . GLU A 1 267 ? 9.349 -8.911 -20.805 1.00 89.69 267 GLU A CA 1
ATOM 2061 C C . GLU A 1 267 ? 10.767 -8.467 -21.207 1.00 89.69 267 GLU A C 1
ATOM 2063 O O . GLU A 1 267 ? 11.570 -8.082 -20.356 1.00 89.69 267 GLU A O 1
ATOM 2068 N N . ALA A 1 268 ? 11.068 -8.444 -22.510 1.00 93.06 268 ALA A N 1
ATOM 2069 C CA . ALA A 1 268 ? 12.336 -7.928 -23.024 1.00 93.06 268 ALA A CA 1
ATOM 2070 C C . ALA A 1 268 ? 12.541 -6.438 -22.688 1.00 93.06 268 ALA A C 1
ATOM 2072 O O . ALA A 1 268 ? 13.632 -6.038 -22.276 1.00 93.06 268 ALA A O 1
ATOM 2073 N N . ASP A 1 269 ? 11.498 -5.618 -22.840 1.00 95.69 269 ASP A N 1
ATOM 2074 C CA . ASP A 1 269 ? 11.515 -4.202 -22.459 1.00 95.69 269 ASP A CA 1
ATOM 2075 C C . ASP A 1 269 ? 11.726 -4.032 -20.947 1.00 95.69 269 ASP A C 1
ATOM 2077 O O . ASP A 1 269 ? 12.588 -3.252 -20.536 1.00 95.69 269 ASP A O 1
ATOM 2081 N N . GLN A 1 270 ? 11.016 -4.812 -20.125 1.00 93.69 270 GLN A N 1
ATOM 2082 C CA . GLN A 1 270 ? 11.159 -4.816 -18.669 1.00 93.69 270 GLN A CA 1
ATOM 2083 C C . GLN A 1 270 ? 12.589 -5.140 -18.235 1.00 93.69 270 GLN A C 1
ATOM 2085 O O . GLN A 1 270 ? 13.160 -4.414 -17.420 1.00 93.69 270 GLN A O 1
ATOM 2090 N N . GLN A 1 271 ? 13.187 -6.200 -18.782 1.00 90.75 271 GLN A N 1
ATOM 2091 C CA . GLN A 1 271 ? 14.559 -6.591 -18.453 1.00 90.75 271 GLN A CA 1
ATOM 2092 C C . GLN A 1 271 ? 15.572 -5.517 -18.874 1.00 90.75 271 GLN A C 1
ATOM 2094 O O . GLN A 1 271 ? 16.436 -5.144 -18.082 1.00 90.75 271 GLN A O 1
ATOM 2099 N N . ALA A 1 272 ? 15.442 -4.962 -20.083 1.00 94.31 272 ALA A N 1
ATOM 2100 C CA . ALA A 1 272 ? 16.347 -3.920 -20.565 1.00 94.31 272 ALA A CA 1
ATOM 2101 C C . ALA A 1 272 ? 16.250 -2.625 -19.738 1.00 94.31 272 ALA A C 1
ATOM 2103 O O . ALA A 1 272 ? 17.269 -2.034 -19.393 1.00 94.31 272 ALA A O 1
ATOM 2104 N N . ILE A 1 273 ? 15.039 -2.181 -19.391 1.00 94.31 273 ILE A N 1
ATOM 2105 C CA . ILE A 1 273 ? 14.838 -0.961 -18.597 1.00 94.31 273 ILE A CA 1
ATOM 2106 C C . ILE A 1 273 ? 15.275 -1.155 -17.142 1.00 94.31 273 ILE A C 1
ATOM 2108 O O . ILE A 1 273 ? 15.882 -0.249 -16.574 1.00 94.31 273 ILE A O 1
ATOM 2112 N N . ARG A 1 274 ? 15.035 -2.328 -16.542 1.00 91.38 274 ARG A N 1
ATOM 2113 C CA . ARG A 1 274 ? 15.561 -2.646 -15.204 1.00 91.38 274 ARG A CA 1
ATOM 2114 C C . ARG A 1 274 ? 17.081 -2.560 -15.164 1.00 91.38 274 ARG A C 1
ATOM 2116 O O . ARG A 1 274 ? 17.617 -2.007 -14.211 1.00 91.38 274 ARG A O 1
ATOM 2123 N N . GLU A 1 275 ? 17.762 -3.032 -16.205 1.00 91.19 275 GLU A N 1
ATOM 2124 C CA . GLU A 1 275 ? 19.218 -2.907 -16.276 1.00 91.19 275 GLU A CA 1
ATOM 2125 C C . GLU A 1 275 ? 19.665 -1.446 -16.426 1.00 91.19 275 GLU A C 1
ATOM 2127 O O . GLU A 1 275 ? 20.590 -1.012 -15.743 1.00 91.19 275 GLU A O 1
ATOM 2132 N N . ILE A 1 276 ? 18.975 -0.653 -17.256 1.00 92.62 276 ILE A N 1
ATOM 2133 C CA . ILE A 1 276 ? 19.232 0.794 -17.375 1.00 92.62 276 ILE A CA 1
ATOM 2134 C C . ILE A 1 276 ? 19.119 1.462 -15.997 1.00 92.62 276 ILE A C 1
ATOM 2136 O O . ILE A 1 276 ? 19.998 2.217 -15.588 1.00 92.62 276 ILE A O 1
ATOM 2140 N N . PHE A 1 277 ? 18.065 1.150 -15.248 1.00 92.50 277 PHE A N 1
ATOM 2141 C CA . PHE A 1 277 ? 17.833 1.716 -13.922 1.00 92.50 277 PHE A CA 1
ATOM 2142 C C . PHE A 1 277 ? 18.818 1.212 -12.867 1.00 92.50 277 PHE A C 1
ATOM 2144 O O . PHE A 1 277 ? 19.276 2.008 -12.051 1.00 92.50 277 PHE A O 1
ATOM 2151 N N . SER A 1 278 ? 19.229 -0.055 -12.929 1.00 87.00 278 SER A N 1
ATOM 2152 C CA . SER A 1 278 ? 20.307 -0.617 -12.102 1.00 87.00 278 SER A CA 1
ATOM 2153 C C . SER A 1 278 ? 21.613 0.178 -12.249 1.00 87.00 278 SER A C 1
ATOM 2155 O O . SER A 1 278 ? 22.264 0.538 -11.262 1.00 87.00 278 SER A O 1
ATOM 2157 N N . LEU A 1 279 ? 21.957 0.563 -13.482 1.00 86.31 279 LEU A N 1
ATOM 2158 C CA . LEU A 1 279 ? 23.113 1.423 -13.742 1.00 86.31 279 LEU A CA 1
ATOM 2159 C C . LEU A 1 279 ? 22.924 2.837 -13.187 1.00 86.31 279 LEU A C 1
ATOM 2161 O O . LEU A 1 279 ? 23.871 3.405 -12.640 1.00 86.31 279 LEU A O 1
ATOM 2165 N N . CYS A 1 280 ? 21.713 3.392 -13.256 1.00 87.12 280 CYS A N 1
ATOM 2166 C CA . CYS A 1 280 ? 21.409 4.680 -12.632 1.00 87.12 280 CYS A CA 1
ATOM 2167 C C . CYS A 1 280 ? 21.536 4.642 -11.103 1.00 87.12 280 CYS A C 1
ATOM 2169 O O . CYS A 1 280 ? 22.070 5.585 -10.519 1.00 87.12 280 CYS A O 1
ATOM 2171 N N . PHE A 1 281 ? 21.118 3.553 -10.449 1.00 84.75 281 PHE A N 1
ATOM 2172 C CA . PHE A 1 281 ? 21.346 3.350 -9.012 1.00 84.75 281 PHE A CA 1
ATOM 2173 C C . PHE A 1 281 ? 22.835 3.229 -8.671 1.00 84.75 281 PHE A C 1
ATOM 2175 O O . PHE A 1 281 ? 23.265 3.685 -7.616 1.00 84.75 281 PHE A O 1
ATOM 2182 N N . SER A 1 282 ? 23.635 2.705 -9.600 1.00 80.06 282 SER A N 1
ATOM 2183 C CA . SER A 1 282 ? 25.098 2.635 -9.491 1.00 80.06 282 SER A CA 1
ATOM 2184 C C . SER A 1 282 ? 25.804 3.971 -9.788 1.00 80.06 282 SER A C 1
ATOM 2186 O O . SER A 1 282 ? 27.032 4.037 -9.764 1.00 80.06 282 SER A O 1
ATOM 2188 N N . GLY A 1 283 ? 25.051 5.043 -10.065 1.00 82.12 283 GLY A N 1
ATOM 2189 C CA . GLY A 1 283 ? 25.564 6.401 -10.264 1.00 82.12 283 GLY A CA 1
ATOM 2190 C C . GLY A 1 283 ? 25.738 6.836 -11.722 1.00 82.12 283 GLY A C 1
ATOM 2191 O O . GLY A 1 283 ? 26.172 7.965 -11.955 1.00 82.12 283 GLY A O 1
ATOM 2192 N N . ALA A 1 284 ? 25.393 5.998 -12.706 1.00 84.88 284 ALA A N 1
ATOM 2193 C CA . ALA A 1 284 ? 25.431 6.389 -14.116 1.00 84.88 284 ALA A CA 1
ATOM 2194 C C . ALA A 1 284 ? 24.321 7.398 -14.454 1.00 84.88 284 ALA A C 1
ATOM 2196 O O . ALA A 1 284 ? 23.219 7.357 -13.896 1.00 84.88 284 ALA A O 1
ATOM 2197 N N . THR A 1 285 ? 24.581 8.291 -15.413 1.00 91.19 285 THR A N 1
ATOM 2198 C CA . THR A 1 285 ? 23.503 9.114 -15.973 1.00 91.19 285 THR A CA 1
ATOM 2199 C C . THR A 1 285 ? 22.555 8.239 -16.792 1.00 91.19 285 THR A C 1
ATOM 2201 O O . THR A 1 285 ? 22.939 7.182 -17.293 1.00 91.19 285 THR A O 1
ATOM 2204 N N . LEU A 1 286 ? 21.302 8.672 -16.946 1.00 92.06 286 LEU A N 1
ATOM 2205 C CA . LEU A 1 286 ? 20.317 7.904 -17.711 1.00 92.06 286 LEU A CA 1
ATOM 2206 C C . LEU A 1 286 ? 20.721 7.755 -19.188 1.00 92.06 286 LEU A C 1
ATOM 2208 O O . LEU A 1 286 ? 20.457 6.725 -19.799 1.00 92.06 286 LEU A O 1
ATOM 2212 N N . ASP A 1 287 ? 21.410 8.753 -19.743 1.00 93.94 287 ASP A N 1
ATOM 2213 C CA . ASP A 1 287 ? 21.953 8.720 -21.103 1.00 93.94 287 ASP A CA 1
ATOM 2214 C C . ASP A 1 287 ? 23.053 7.664 -21.271 1.00 93.94 287 ASP A C 1
ATOM 2216 O O . ASP A 1 287 ? 23.011 6.863 -22.213 1.00 93.94 287 ASP A O 1
ATOM 2220 N N . ASP A 1 288 ? 23.999 7.621 -20.330 1.00 93.00 288 ASP A N 1
ATOM 2221 C CA . ASP A 1 288 ? 25.086 6.638 -20.335 1.00 93.00 288 ASP A CA 1
ATOM 2222 C C . ASP A 1 288 ? 24.543 5.224 -20.104 1.00 93.00 288 ASP A C 1
ATOM 2224 O O . ASP A 1 288 ? 24.950 4.279 -20.777 1.00 93.00 288 ASP A O 1
ATOM 2228 N N . ALA A 1 289 ? 23.569 5.078 -19.202 1.00 94.25 289 ALA A N 1
ATOM 2229 C CA . ALA A 1 289 ? 22.926 3.803 -18.908 1.00 94.25 289 ALA A CA 1
ATOM 2230 C C . ALA A 1 289 ? 22.157 3.247 -20.118 1.00 94.25 289 ALA A C 1
ATOM 2232 O O . ALA A 1 289 ? 22.319 2.074 -20.464 1.00 94.25 289 ALA A O 1
ATOM 2233 N N . ILE A 1 290 ? 21.365 4.084 -20.805 1.00 95.25 290 ILE A N 1
ATOM 2234 C CA . ILE A 1 290 ? 20.670 3.693 -22.042 1.00 95.25 290 ILE A CA 1
ATOM 2235 C C . ILE A 1 290 ? 21.683 3.265 -23.106 1.00 95.25 290 ILE A C 1
ATOM 2237 O O . ILE A 1 290 ? 21.514 2.213 -23.724 1.00 95.25 2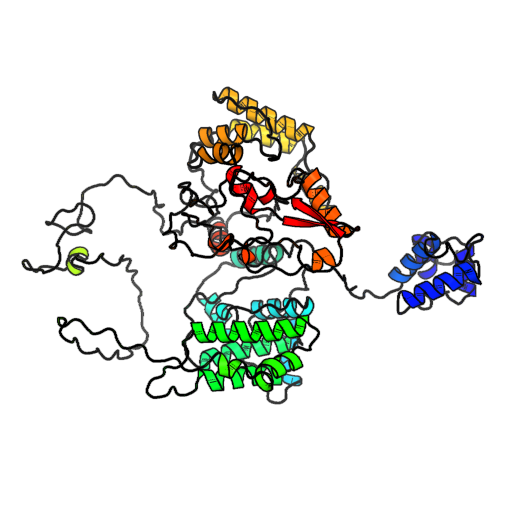90 ILE A O 1
ATOM 2241 N N . THR A 1 291 ? 22.745 4.049 -23.303 1.00 94.38 291 THR A N 1
ATOM 2242 C CA . THR A 1 291 ? 23.787 3.737 -24.291 1.00 94.38 291 THR A CA 1
ATOM 2243 C C . THR A 1 291 ? 24.479 2.418 -23.957 1.00 94.38 291 THR A C 1
ATOM 2245 O O . THR A 1 291 ? 24.596 1.556 -24.827 1.00 94.38 291 THR A O 1
ATOM 2248 N N . SER A 1 292 ? 24.833 2.197 -22.691 1.00 93.50 292 SER A N 1
ATOM 2249 C CA . SER A 1 292 ? 25.485 0.963 -22.255 1.00 93.50 292 SER A CA 1
ATOM 2250 C C . SER A 1 292 ? 24.620 -0.272 -22.502 1.00 93.50 292 SER A C 1
ATOM 2252 O O . SER A 1 292 ? 25.089 -1.265 -23.050 1.00 93.50 292 SER A O 1
ATOM 2254 N N . VAL A 1 293 ? 23.330 -0.220 -22.168 1.00 93.69 293 VAL A N 1
ATOM 2255 C CA . VAL A 1 293 ? 22.425 -1.370 -22.334 1.00 93.69 293 VAL A CA 1
ATOM 2256 C C . VAL A 1 293 ? 22.092 -1.649 -23.802 1.00 93.69 293 VAL A C 1
ATOM 2258 O O . VAL A 1 293 ? 22.046 -2.808 -24.226 1.00 93.69 293 VAL A O 1
ATOM 2261 N N . VAL A 1 294 ? 21.851 -0.599 -24.589 1.00 94.06 294 VAL A N 1
ATOM 2262 C CA . VAL A 1 294 ? 21.345 -0.714 -25.967 1.00 94.06 294 VAL A CA 1
ATOM 2263 C C . VAL A 1 294 ? 22.467 -0.879 -26.999 1.00 94.06 294 VAL A C 1
ATOM 2265 O O . VAL A 1 294 ? 22.260 -1.519 -28.036 1.00 94.06 294 VAL A O 1
ATOM 2268 N N . VAL A 1 295 ? 23.639 -0.293 -26.747 1.00 92.19 295 VAL A N 1
ATOM 2269 C CA . VAL A 1 295 ? 24.780 -0.288 -27.674 1.00 92.19 295 VAL A CA 1
ATOM 2270 C C . VAL A 1 295 ? 25.879 -1.215 -27.176 1.00 92.19 295 VAL A C 1
ATOM 2272 O O . VAL A 1 295 ? 26.166 -2.196 -27.856 1.00 92.19 295 VAL A O 1
ATOM 2275 N N . ASP A 1 296 ? 26.452 -0.952 -25.999 1.00 90.50 296 ASP A N 1
ATOM 2276 C CA . ASP A 1 296 ? 27.662 -1.662 -25.549 1.00 90.50 296 ASP A CA 1
ATOM 2277 C C . ASP A 1 296 ? 27.378 -3.131 -25.218 1.00 90.50 296 ASP A C 1
ATOM 2279 O O . ASP A 1 296 ? 28.125 -4.030 -25.602 1.00 90.50 296 ASP A O 1
ATOM 2283 N N . ARG A 1 297 ? 26.270 -3.379 -24.515 1.00 90.56 297 ARG A N 1
ATOM 2284 C CA . ARG A 1 297 ? 25.812 -4.719 -24.126 1.00 90.56 297 ARG A CA 1
ATOM 2285 C C . ARG A 1 297 ? 24.895 -5.357 -25.166 1.00 90.56 297 ARG A C 1
ATOM 2287 O O . ARG A 1 297 ? 24.663 -6.561 -25.107 1.00 90.56 297 ARG A O 1
ATOM 2294 N N . ASP A 1 298 ? 24.350 -4.551 -26.080 1.00 90.19 298 ASP A N 1
ATOM 2295 C CA . ASP A 1 298 ? 23.407 -4.951 -27.134 1.00 90.19 298 ASP A CA 1
ATOM 2296 C C . ASP A 1 298 ? 22.302 -5.904 -26.621 1.00 90.19 298 ASP A C 1
ATOM 2298 O O . ASP A 1 298 ? 21.988 -6.933 -27.230 1.00 90.19 298 ASP A O 1
ATOM 2302 N N . MET A 1 299 ? 21.729 -5.607 -25.446 1.00 92.81 299 MET A N 1
ATOM 2303 C CA . MET A 1 299 ? 20.821 -6.537 -24.756 1.00 92.81 299 MET A CA 1
ATOM 2304 C C . MET A 1 299 ? 19.563 -6.827 -25.576 1.00 92.81 299 MET A C 1
ATOM 2306 O O . MET A 1 299 ? 19.114 -7.970 -25.645 1.00 92.81 299 MET A O 1
ATOM 2310 N N . LEU A 1 300 ? 19.027 -5.814 -26.263 1.00 92.69 300 LEU A N 1
ATOM 2311 C CA . LEU A 1 300 ? 17.806 -5.947 -27.060 1.00 92.69 300 LEU A CA 1
ATOM 2312 C C . LEU A 1 300 ? 17.941 -6.986 -28.181 1.00 92.69 300 LEU A C 1
ATOM 2314 O O . LEU A 1 300 ? 16.967 -7.682 -28.466 1.00 92.69 300 LEU A O 1
ATOM 2318 N N . ARG A 1 301 ? 19.141 -7.170 -28.754 1.00 90.44 301 ARG A N 1
ATOM 2319 C CA . ARG A 1 301 ? 19.397 -8.224 -29.747 1.00 90.44 301 ARG A CA 1
ATOM 2320 C C . ARG A 1 301 ? 19.115 -9.610 -29.184 1.00 90.44 301 ARG A C 1
ATOM 2322 O O . ARG A 1 301 ? 18.542 -10.442 -29.878 1.00 90.44 301 ARG A O 1
ATOM 2329 N N . HIS A 1 302 ? 19.558 -9.857 -27.954 1.00 88.88 302 HIS A N 1
ATOM 2330 C CA . HIS A 1 302 ? 19.496 -11.163 -27.298 1.00 88.88 302 HIS A CA 1
ATOM 2331 C C . HIS A 1 302 ? 18.113 -11.439 -26.699 1.00 88.88 302 HIS A C 1
ATOM 2333 O O . HIS A 1 302 ? 17.658 -12.584 -26.679 1.00 88.88 302 HIS A O 1
ATOM 2339 N N . LEU A 1 303 ? 17.426 -10.389 -26.249 1.00 90.62 303 LEU A N 1
ATOM 2340 C CA . LEU A 1 303 ? 16.100 -10.494 -25.645 1.00 90.62 303 LEU A CA 1
ATOM 2341 C C . LEU A 1 303 ? 14.991 -10.663 -26.698 1.00 90.62 303 LEU A C 1
ATOM 2343 O O . LEU A 1 303 ? 14.064 -11.442 -26.490 1.00 90.62 303 LEU A O 1
ATOM 2347 N N . LEU A 1 304 ? 15.113 -10.015 -27.862 1.00 91.44 304 LEU A N 1
ATOM 2348 C CA . LEU A 1 304 ? 14.104 -10.034 -28.934 1.00 91.44 304 LEU A CA 1
ATOM 2349 C C . LEU A 1 304 ? 14.422 -11.035 -30.064 1.00 91.44 304 LEU A C 1
ATOM 2351 O O . LEU A 1 304 ? 14.063 -10.823 -31.223 1.00 91.44 304 LEU A O 1
ATOM 2355 N N . VAL A 1 305 ? 15.085 -12.151 -29.747 1.00 86.75 305 VAL A N 1
ATOM 2356 C CA . VAL A 1 305 ? 15.446 -13.179 -30.739 1.00 86.75 305 VAL A CA 1
ATOM 2357 C C . VAL A 1 305 ? 14.212 -13.932 -31.244 1.00 86.75 305 VAL A C 1
ATOM 2359 O O . VAL A 1 305 ? 13.343 -14.346 -30.472 1.00 86.75 305 VAL A O 1
ATOM 2362 N N . ALA A 1 306 ? 14.172 -14.186 -32.555 1.00 85.25 306 ALA A N 1
ATOM 2363 C CA . ALA A 1 306 ? 13.136 -14.998 -33.182 1.00 85.25 306 ALA A CA 1
ATOM 2364 C C . ALA A 1 306 ? 13.068 -16.409 -32.559 1.00 85.25 306 ALA A C 1
ATOM 2366 O O . ALA A 1 306 ? 14.082 -17.080 -32.359 1.00 85.25 306 ALA A O 1
ATOM 2367 N N . ARG A 1 307 ? 11.858 -16.887 -32.262 1.00 83.38 307 ARG A N 1
ATOM 2368 C CA . ARG A 1 307 ? 11.629 -18.167 -31.568 1.00 83.38 307 ARG A CA 1
ATOM 2369 C C . ARG A 1 307 ? 11.302 -19.290 -32.552 1.00 83.38 307 ARG A C 1
ATOM 2371 O O . ARG A 1 307 ? 10.653 -19.015 -33.558 1.00 83.38 307 ARG A O 1
ATOM 2378 N N . PRO A 1 308 ? 11.684 -20.552 -32.297 1.00 83.50 308 PRO A N 1
ATOM 2379 C CA . PRO A 1 308 ? 11.291 -21.667 -33.156 1.00 83.50 308 PRO A CA 1
ATOM 2380 C C . PRO A 1 308 ? 9.766 -21.771 -33.290 1.00 83.50 308 PRO A C 1
ATOM 2382 O O . PRO A 1 308 ? 9.024 -21.622 -32.315 1.00 83.50 308 PRO A O 1
ATOM 2385 N N . LYS A 1 309 ? 9.271 -22.042 -34.501 1.00 80.88 309 LYS A N 1
ATOM 2386 C CA . LYS A 1 309 ? 7.863 -22.397 -34.710 1.00 80.88 309 LYS A CA 1
ATOM 2387 C C . LYS A 1 309 ? 7.625 -23.772 -34.088 1.00 80.88 309 LYS A C 1
ATOM 2389 O O . LYS A 1 309 ? 8.211 -24.755 -34.532 1.00 80.88 309 LYS A O 1
ATOM 2394 N N . MET A 1 310 ? 6.754 -23.851 -33.084 1.00 70.19 310 MET A N 1
ATOM 2395 C CA . MET A 1 310 ? 6.356 -25.147 -32.535 1.00 70.19 310 MET A CA 1
ATOM 2396 C C . MET A 1 310 ? 5.666 -25.983 -33.629 1.00 70.19 310 MET A C 1
ATOM 2398 O O . MET A 1 310 ? 4.835 -25.437 -34.369 1.00 70.19 310 MET A O 1
ATOM 2402 N N 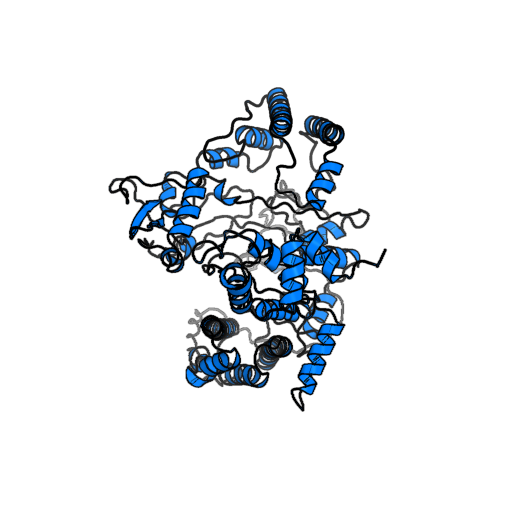. PRO A 1 311 ? 5.978 -27.288 -33.753 1.00 59.78 311 PRO A N 1
ATOM 2403 C CA . PRO A 1 311 ? 5.232 -28.184 -34.623 1.00 59.78 311 PRO A CA 1
ATOM 2404 C C . PRO A 1 311 ? 3.751 -28.101 -34.264 1.00 59.78 311 PRO A C 1
ATOM 2406 O O . PRO A 1 311 ? 3.376 -28.236 -33.099 1.00 59.78 311 PRO A O 1
ATOM 2409 N N . LYS A 1 312 ? 2.893 -27.851 -35.258 1.00 54.41 312 LYS A N 1
ATOM 2410 C CA . LYS A 1 312 ? 1.446 -27.930 -35.043 1.00 54.41 312 LYS A CA 1
ATOM 2411 C C . LYS A 1 312 ? 1.148 -29.338 -34.534 1.00 54.41 312 LYS A C 1
ATOM 2413 O O . LYS A 1 312 ? 1.510 -30.297 -35.213 1.00 54.41 312 LYS A O 1
ATOM 2418 N N . ALA A 1 313 ? 0.511 -29.444 -33.366 1.00 42.69 313 ALA A N 1
ATOM 2419 C CA . ALA A 1 313 ? 0.047 -30.719 -32.836 1.00 42.69 313 ALA A CA 1
ATOM 2420 C C . ALA A 1 313 ? -0.655 -31.497 -33.957 1.00 42.69 313 ALA A C 1
ATOM 2422 O O . ALA A 1 313 ? -1.508 -30.941 -34.663 1.00 42.69 313 ALA A O 1
ATOM 2423 N N . VAL A 1 314 ? -0.225 -32.743 -34.167 1.00 39.81 314 VAL A N 1
ATOM 2424 C CA . VAL A 1 314 ? -0.768 -33.635 -35.192 1.00 39.81 314 VAL A CA 1
ATOM 2425 C C . VAL A 1 314 ? -2.281 -33.655 -35.017 1.00 39.81 314 VAL A C 1
ATOM 2427 O O . VAL A 1 314 ? -2.790 -34.077 -33.981 1.00 39.81 314 VAL A O 1
ATOM 2430 N N . LYS A 1 315 ? -3.004 -33.138 -36.015 1.00 39.66 315 LYS A N 1
ATOM 2431 C CA . LYS A 1 315 ? -4.461 -33.222 -36.042 1.00 39.66 315 LYS A CA 1
ATOM 2432 C C . LYS A 1 315 ? -4.820 -34.704 -36.038 1.00 39.66 315 LYS A C 1
ATOM 2434 O O . LYS A 1 315 ? -4.530 -35.406 -37.004 1.00 39.66 315 LYS A O 1
ATOM 2439 N N . THR A 1 316 ? -5.446 -35.170 -34.966 1.00 34.59 316 THR A N 1
ATOM 2440 C CA . THR A 1 316 ? -6.088 -36.483 -34.917 1.00 34.59 316 THR A CA 1
ATOM 2441 C C . THR A 1 316 ? -7.046 -36.587 -36.113 1.00 34.59 316 THR A C 1
ATOM 2443 O O . THR A 1 316 ? -7.836 -35.658 -36.328 1.00 34.59 316 THR A O 1
ATOM 2446 N N . PRO A 1 317 ? -6.979 -37.646 -36.937 1.00 34.28 317 PRO A N 1
ATOM 2447 C CA . PRO A 1 317 ? -7.810 -37.747 -38.128 1.00 34.28 317 PRO A CA 1
ATOM 2448 C C . PRO A 1 317 ? -9.268 -37.940 -37.697 1.00 34.28 317 PRO A C 1
ATOM 2450 O O . PRO A 1 317 ? -9.598 -38.925 -37.042 1.00 34.28 317 PRO A O 1
ATOM 2453 N N . GLY A 1 318 ? -10.134 -36.971 -38.012 1.00 40.44 318 GLY A N 1
ATOM 2454 C CA . GLY A 1 318 ? -11.561 -37.061 -37.669 1.00 40.44 318 GLY A CA 1
ATOM 2455 C C . GLY A 1 318 ? -12.378 -35.765 -37.633 1.00 40.44 318 GLY A C 1
ATOM 2456 O O . GLY A 1 318 ? -13.498 -35.789 -37.126 1.00 40.44 318 GLY A O 1
ATOM 2457 N N . LYS A 1 319 ? -11.881 -34.631 -38.140 1.00 31.61 319 LYS A N 1
ATOM 2458 C CA . LYS A 1 319 ? -12.717 -33.435 -38.345 1.00 31.61 319 LYS A CA 1
ATOM 2459 C C . LYS A 1 319 ? -12.490 -32.856 -39.734 1.00 31.61 319 LYS A C 1
ATOM 2461 O O . LYS A 1 319 ? -11.421 -32.315 -40.010 1.00 31.61 319 LYS A O 1
ATOM 2466 N N . GLU A 1 320 ? -13.511 -33.012 -40.571 1.00 31.91 320 GLU A N 1
ATOM 2467 C CA . GLU A 1 320 ? -13.639 -32.398 -41.889 1.00 31.91 320 GLU A CA 1
ATOM 2468 C C . GLU A 1 320 ? -13.382 -30.889 -41.826 1.00 31.91 320 GLU A C 1
ATOM 2470 O O . GLU A 1 320 ? -13.759 -30.190 -40.880 1.00 31.91 320 GLU A O 1
ATOM 2475 N N . GLU A 1 321 ? -12.684 -30.406 -42.848 1.00 32.50 321 GLU A N 1
ATOM 2476 C CA . GLU A 1 321 ? -12.286 -29.020 -43.022 1.00 32.50 321 GLU A CA 1
ATOM 2477 C C . GLU A 1 321 ? -13.505 -28.124 -43.269 1.00 32.50 321 GLU A C 1
ATOM 2479 O O . GLU A 1 321 ? -14.084 -28.124 -44.352 1.00 32.50 321 GLU A O 1
ATOM 2484 N N . SER A 1 322 ? -13.854 -27.272 -42.303 1.00 33.56 322 SER A N 1
ATOM 2485 C CA . SER A 1 322 ? -14.603 -26.055 -42.617 1.00 33.56 322 SER A CA 1
ATOM 2486 C C . SER A 1 322 ? -13.609 -24.974 -43.042 1.00 33.56 322 SER A C 1
ATOM 2488 O O . SER A 1 322 ? -12.839 -24.458 -42.226 1.00 33.56 322 SER A O 1
ATOM 2490 N N . THR A 1 323 ? -13.621 -24.654 -44.331 1.00 30.38 323 THR A N 1
ATOM 2491 C CA . THR A 1 323 ? -12.920 -23.535 -44.976 1.00 30.38 323 THR A CA 1
ATOM 2492 C C . THR A 1 323 ? -12.918 -22.250 -44.131 1.00 30.38 323 THR A C 1
ATOM 2494 O O . THR A 1 323 ? -13.960 -21.896 -43.573 1.00 30.38 323 THR A O 1
ATOM 2497 N N . PRO A 1 324 ? -11.807 -21.490 -44.070 1.00 32.00 324 PRO A N 1
ATOM 2498 C CA . PRO A 1 324 ? -11.771 -20.229 -43.342 1.00 32.00 324 PRO A CA 1
ATOM 2499 C C . PRO A 1 324 ? -12.645 -19.193 -44.060 1.00 32.00 324 PRO A C 1
ATOM 2501 O O . PRO A 1 324 ? -12.310 -18.705 -45.141 1.00 32.00 324 PRO A O 1
ATOM 2504 N N . LEU A 1 325 ? -13.781 -18.843 -43.452 1.00 34.12 325 LEU A N 1
ATOM 2505 C CA . LEU A 1 325 ? -14.591 -17.708 -43.882 1.00 34.12 325 LEU A CA 1
ATOM 2506 C C . LEU A 1 325 ? -13.752 -16.430 -43.764 1.00 34.12 325 LEU A C 1
ATOM 2508 O O . LEU A 1 325 ? -13.441 -15.960 -42.669 1.00 34.12 325 LEU A O 1
ATOM 2512 N N . LYS A 1 326 ? -13.400 -15.863 -44.923 1.00 29.47 326 LYS A N 1
ATOM 2513 C CA . LYS A 1 326 ? -12.917 -14.488 -45.072 1.00 29.47 326 LYS A CA 1
ATOM 2514 C C . LYS A 1 326 ? -13.863 -13.555 -44.310 1.00 29.47 326 LYS A C 1
ATOM 2516 O O . LYS A 1 326 ? -14.991 -13.335 -44.751 1.00 29.47 326 LYS A O 1
ATOM 2521 N N . ARG A 1 327 ? -13.412 -12.964 -43.199 1.00 29.92 327 ARG A N 1
ATOM 2522 C CA . ARG A 1 327 ? -14.098 -11.807 -42.609 1.00 29.92 327 ARG A CA 1
ATOM 2523 C C . ARG A 1 327 ? -13.955 -10.636 -43.577 1.00 29.92 327 ARG A C 1
ATOM 2525 O O . ARG A 1 327 ? -12.901 -10.014 -43.662 1.00 29.92 327 ARG A O 1
ATOM 2532 N N . ARG A 1 328 ? -15.024 -10.350 -44.323 1.00 28.72 328 ARG A N 1
ATOM 2533 C CA . ARG A 1 328 ? -15.251 -9.014 -44.874 1.00 28.72 328 ARG A CA 1
ATOM 2534 C C . ARG A 1 328 ? -15.415 -8.058 -43.693 1.00 28.72 328 ARG A C 1
ATOM 2536 O O . ARG A 1 328 ? -16.254 -8.295 -42.829 1.00 28.72 328 ARG A O 1
ATOM 2543 N N . LEU A 1 329 ? -14.614 -6.996 -43.673 1.00 31.89 329 LEU A N 1
ATOM 2544 C CA . LEU A 1 329 ? -14.923 -5.783 -42.923 1.00 31.89 329 LEU A CA 1
ATOM 2545 C C . LEU A 1 329 ? -16.304 -5.291 -43.376 1.00 31.89 329 LEU A C 1
ATOM 2547 O O . LEU A 1 329 ? -16.502 -5.041 -44.566 1.00 31.89 329 LEU A O 1
ATOM 2551 N N . ALA A 1 330 ? -17.250 -5.194 -42.445 1.00 29.72 330 ALA A N 1
ATOM 2552 C CA . ALA A 1 330 ? -18.502 -4.474 -42.641 1.00 29.72 330 ALA A CA 1
ATOM 2553 C C . ALA A 1 330 ? -18.451 -3.154 -41.848 1.00 29.72 330 ALA A C 1
ATOM 2555 O O . ALA A 1 330 ? -17.775 -3.103 -40.816 1.00 29.72 330 ALA A O 1
ATOM 2556 N N . PRO A 1 331 ? -19.106 -2.084 -42.331 1.00 31.20 331 PRO A N 1
ATOM 2557 C CA . PRO A 1 331 ? -18.964 -0.739 -41.792 1.00 31.20 331 PRO A CA 1
ATOM 2558 C C . PRO A 1 331 ? -19.807 -0.533 -40.528 1.00 31.20 331 PRO A C 1
ATOM 2560 O O . PRO A 1 331 ? -20.799 -1.219 -40.301 1.00 31.20 331 PRO A O 1
ATOM 2563 N N . PHE A 1 332 ? -19.395 0.463 -39.746 1.00 31.02 332 PHE A N 1
ATOM 2564 C CA . PHE A 1 332 ? -20.099 1.077 -38.619 1.00 31.02 332 PHE A CA 1
ATOM 2565 C C . PHE A 1 332 ? -21.632 1.167 -38.778 1.00 31.02 332 PHE A C 1
ATOM 2567 O O . PHE A 1 332 ? -22.114 1.686 -39.784 1.00 31.02 332 PHE A O 1
ATOM 2574 N N . GLY A 1 333 ? -22.382 0.801 -37.725 1.00 28.77 333 GLY A N 1
ATOM 2575 C CA . GLY A 1 333 ? -23.779 1.227 -37.560 1.00 28.77 333 GLY A CA 1
ATOM 2576 C C . GLY A 1 333 ? -24.655 0.399 -36.607 1.00 28.77 333 GLY A C 1
ATOM 2577 O O . GLY A 1 333 ? -25.209 -0.603 -37.029 1.00 28.77 333 GLY A O 1
ATOM 2578 N N . LYS A 1 334 ? -24.839 0.933 -35.387 1.00 30.58 334 LYS A N 1
ATOM 2579 C CA . LYS A 1 334 ? -26.030 0.910 -34.500 1.00 30.58 334 LYS A CA 1
ATOM 2580 C C . LYS A 1 334 ? -26.563 -0.411 -33.887 1.00 30.58 334 LYS A C 1
ATOM 2582 O O . LYS A 1 334 ? -26.748 -1.424 -34.545 1.00 30.58 334 LYS A O 1
ATOM 2587 N N . ASP A 1 335 ? -26.887 -0.269 -32.594 1.00 32.16 335 ASP A N 1
ATOM 2588 C CA . ASP A 1 335 ? -27.759 -1.064 -31.710 1.00 32.16 335 ASP A CA 1
ATOM 2589 C C . ASP A 1 335 ? -27.207 -2.367 -31.094 1.00 32.16 335 ASP A C 1
ATOM 2591 O O . ASP A 1 335 ? -27.518 -3.488 -31.495 1.00 32.16 335 ASP A O 1
ATOM 2595 N N . ALA A 1 336 ? -26.434 -2.208 -30.011 1.00 32.31 336 ALA A N 1
ATOM 2596 C CA . ALA A 1 336 ? -26.037 -3.297 -29.121 1.00 32.31 336 ALA A CA 1
ATOM 2597 C C . ALA A 1 336 ? -27.191 -3.695 -28.178 1.00 32.31 336 ALA A C 1
ATOM 2599 O O . ALA A 1 336 ? -27.410 -3.078 -27.136 1.00 32.31 336 ALA A O 1
ATOM 2600 N N . ARG A 1 337 ? -27.917 -4.765 -28.524 1.00 31.34 337 ARG A N 1
ATOM 2601 C CA . ARG A 1 337 ? -28.731 -5.534 -27.568 1.00 31.34 337 ARG A CA 1
ATOM 2602 C C . ARG A 1 337 ? -27.816 -6.466 -26.769 1.00 31.34 337 ARG A C 1
ATOM 2604 O O . ARG A 1 337 ? -27.121 -7.295 -27.350 1.00 31.34 337 ARG A O 1
ATOM 2611 N N . GLN A 1 338 ? -27.849 -6.327 -25.445 1.00 36.88 338 GLN A N 1
ATOM 2612 C CA . GLN A 1 338 ? -27.181 -7.197 -24.475 1.00 36.88 338 GLN A CA 1
ATOM 2613 C C . GLN A 1 338 ? -27.507 -8.679 -24.740 1.00 36.88 338 GLN A C 1
ATOM 2615 O O . GLN A 1 338 ? -28.670 -9.079 -24.724 1.00 36.88 338 GLN A O 1
ATOM 2620 N N . GLN A 1 339 ? -26.479 -9.503 -24.957 1.00 35.31 339 GLN A N 1
ATOM 2621 C CA . GLN A 1 339 ? -26.573 -10.963 -24.894 1.00 35.31 339 GLN A CA 1
ATOM 2622 C C . GLN A 1 339 ? -25.638 -11.469 -23.800 1.00 35.31 339 GLN A C 1
ATOM 2624 O O . GLN A 1 339 ? -24.419 -11.505 -23.953 1.00 35.31 339 GLN A O 1
ATOM 2629 N N . THR A 1 340 ? -26.237 -11.867 -22.685 1.00 37.72 340 THR A N 1
ATOM 2630 C CA . THR A 1 340 ? -25.615 -12.652 -21.624 1.00 37.72 340 THR A CA 1
ATOM 2631 C C . THR A 1 340 ? -25.793 -14.134 -21.959 1.00 37.72 340 THR A C 1
ATOM 2633 O O . THR A 1 340 ? -26.864 -14.706 -21.777 1.00 37.72 340 THR A O 1
ATOM 2636 N N . THR A 1 341 ? -24.754 -14.802 -22.462 1.00 39.59 341 THR A N 1
ATOM 2637 C CA . THR A 1 341 ? -24.768 -16.272 -22.571 1.00 39.59 341 THR A CA 1
ATOM 2638 C C . THR A 1 341 ? -23.442 -16.853 -22.101 1.00 39.59 341 THR A C 1
ATOM 2640 O O . THR A 1 341 ? -22.412 -16.695 -22.759 1.00 39.59 341 THR A O 1
ATOM 2643 N N . LYS A 1 342 ? -23.482 -17.542 -20.950 1.00 45.31 342 LYS A N 1
ATOM 2644 C CA . LYS A 1 342 ? -22.420 -18.445 -20.480 1.00 45.31 342 LYS A CA 1
ATOM 2645 C C . LYS A 1 342 ? -22.127 -19.479 -21.580 1.00 45.31 342 LYS A C 1
ATOM 2647 O O . LYS A 1 342 ? -23.058 -20.019 -22.174 1.00 45.31 342 LYS A O 1
ATOM 2652 N N . LYS A 1 343 ? -20.848 -19.751 -21.865 1.00 41.50 343 LYS A N 1
ATOM 2653 C CA . LYS A 1 343 ? -20.448 -20.809 -22.813 1.00 41.50 343 LYS A CA 1
ATOM 2654 C C . LYS A 1 343 ? -20.889 -22.192 -22.283 1.00 41.50 343 LYS A C 1
ATOM 2656 O O . LYS A 1 343 ? -20.708 -22.429 -21.088 1.00 41.50 343 LYS A O 1
ATOM 2661 N N . PRO A 1 344 ? -21.421 -23.100 -23.129 1.00 45.31 344 PRO A N 1
ATOM 2662 C CA . PRO A 1 344 ? -21.730 -24.471 -22.718 1.00 45.31 344 PRO A CA 1
ATOM 2663 C C . PRO A 1 344 ? -20.495 -25.248 -22.266 1.00 45.31 344 PRO A C 1
ATOM 2665 O O . PRO A 1 344 ? -19.395 -25.042 -22.788 1.00 45.31 344 PRO A O 1
ATOM 2668 N N . ARG A 1 345 ? -20.710 -26.211 -21.363 1.00 54.47 345 ARG A N 1
ATOM 2669 C CA . ARG A 1 345 ? -19.742 -27.279 -21.077 1.00 54.47 345 ARG A CA 1
ATOM 2670 C C . ARG A 1 345 ? -19.681 -28.244 -22.271 1.00 54.47 345 ARG A C 1
ATOM 2672 O O . ARG A 1 345 ? -20.614 -28.346 -23.067 1.00 54.47 345 ARG A O 1
ATOM 2679 N N . SER A 1 346 ? -18.561 -28.943 -22.441 1.00 49.28 346 SER A N 1
ATOM 2680 C CA . SER A 1 346 ? -18.372 -29.866 -23.566 1.00 49.28 346 SER A CA 1
ATOM 2681 C C . SER A 1 346 ? -19.405 -31.004 -23.541 1.00 49.28 346 SER A C 1
ATOM 2683 O O . SER A 1 346 ? -19.418 -31.786 -22.595 1.00 49.28 346 SER A O 1
ATOM 2685 N N . GLY A 1 347 ? -20.225 -31.132 -24.593 1.00 64.12 347 GLY A N 1
ATOM 2686 C CA . GLY A 1 347 ? -21.169 -32.251 -24.778 1.00 64.12 347 GLY A CA 1
ATOM 2687 C C . GLY A 1 347 ? -22.653 -31.872 -24.898 1.00 64.12 347 GLY A C 1
ATOM 2688 O O . GLY A 1 347 ? -23.463 -32.727 -25.262 1.00 64.12 347 GLY A O 1
ATOM 2689 N N . GLU A 1 348 ? -23.010 -30.610 -24.657 1.00 72.69 348 GLU A N 1
ATOM 2690 C CA . GLU A 1 348 ? -24.391 -30.100 -24.710 1.00 72.69 348 GLU A CA 1
ATOM 2691 C C . GLU A 1 348 ? -24.715 -29.410 -26.047 1.00 72.69 348 GLU A C 1
ATOM 2693 O O . GLU A 1 348 ? -23.838 -28.840 -26.703 1.00 72.69 348 GLU A O 1
ATOM 2698 N N . CYS A 1 349 ? -25.984 -29.458 -26.472 1.00 75.06 349 CYS A N 1
ATOM 2699 C CA . CYS A 1 349 ? -26.430 -28.792 -27.697 1.00 75.06 349 CYS A CA 1
ATOM 2700 C C . CYS A 1 349 ? -26.641 -27.289 -27.452 1.00 75.06 349 CYS A C 1
ATOM 2702 O O . CYS A 1 349 ? -27.565 -26.892 -26.739 1.00 75.06 349 CYS A O 1
ATOM 2704 N N . PHE A 1 350 ? -25.821 -26.447 -28.089 1.00 74.00 350 PHE A N 1
ATOM 2705 C CA . PHE A 1 350 ? -25.943 -24.986 -28.013 1.00 74.00 350 PHE A CA 1
ATOM 2706 C C . PHE A 1 350 ? -27.324 -24.496 -28.476 1.00 74.00 350 PHE A C 1
ATOM 2708 O O . PHE A 1 350 ? -27.971 -23.719 -27.777 1.00 74.00 350 PHE A O 1
ATOM 2715 N N . ASP A 1 351 ? -27.809 -25.015 -29.606 1.00 74.25 351 ASP A N 1
ATOM 2716 C CA . ASP A 1 351 ? -29.097 -24.611 -30.170 1.00 74.25 351 ASP A CA 1
ATOM 2717 C C . ASP A 1 351 ? -30.281 -25.081 -29.316 1.00 74.25 351 ASP A C 1
ATOM 2719 O O . ASP A 1 351 ? -31.322 -24.431 -29.318 1.00 74.25 351 ASP A O 1
ATOM 2723 N N . TRP A 1 352 ? -30.151 -26.174 -28.555 1.00 76.56 352 TRP A N 1
ATOM 2724 C CA . TRP A 1 352 ? -31.190 -26.608 -27.613 1.00 76.56 352 TRP A CA 1
ATOM 2725 C C . TRP A 1 352 ? -31.295 -25.659 -26.421 1.00 76.56 352 TRP A C 1
ATOM 2727 O O . TRP A 1 352 ? -32.395 -25.237 -26.088 1.00 76.56 352 TRP A O 1
ATOM 2737 N N . MET A 1 353 ? -30.170 -25.249 -25.820 1.00 65.38 353 MET A N 1
ATOM 2738 C CA . MET A 1 353 ? -30.181 -24.286 -24.705 1.00 65.38 353 MET A CA 1
ATOM 2739 C C . MET A 1 353 ? -30.810 -22.942 -25.080 1.00 65.38 353 MET A C 1
ATOM 2741 O O . MET A 1 353 ? -31.373 -22.254 -24.229 1.00 65.38 353 MET A O 1
ATOM 2745 N N . ASP A 1 354 ? -30.697 -22.574 -26.353 1.00 67.94 354 ASP A N 1
ATOM 2746 C CA . ASP A 1 354 ? -31.214 -21.327 -26.900 1.00 67.94 354 ASP A CA 1
ATOM 2747 C C . ASP A 1 354 ? -32.645 -21.467 -27.471 1.00 67.94 354 ASP A C 1
ATOM 2749 O O . ASP A 1 354 ? -33.186 -20.485 -27.986 1.00 67.94 354 ASP A O 1
ATOM 2753 N N . GLY A 1 355 ? -33.256 -22.660 -27.369 1.00 68.25 355 GLY A N 1
ATOM 2754 C CA . GLY A 1 355 ? -34.629 -22.979 -27.798 1.00 68.25 355 GLY A CA 1
ATOM 2755 C C . GLY A 1 355 ? -34.818 -23.159 -29.311 1.00 68.25 355 GLY A C 1
ATOM 2756 O O . GLY A 1 355 ? -35.930 -23.066 -29.833 1.00 68.25 355 GLY A O 1
ATOM 2757 N N . LYS A 1 356 ? -33.727 -23.365 -30.052 1.00 72.31 356 LYS A N 1
ATOM 2758 C CA . LYS A 1 356 ? -33.668 -23.355 -31.524 1.00 72.31 356 LYS A CA 1
ATOM 2759 C C . LYS A 1 356 ? -33.472 -24.738 -32.148 1.00 72.31 356 LYS A C 1
ATOM 2761 O O . LYS A 1 356 ? -33.785 -24.907 -33.326 1.00 72.31 356 LYS A O 1
ATOM 2766 N N . CYS A 1 357 ? -32.991 -25.727 -31.396 1.00 75.94 357 CYS A N 1
ATOM 2767 C CA . CYS A 1 357 ? -32.795 -27.077 -31.921 1.00 75.94 357 CYS A CA 1
ATOM 2768 C C . CYS A 1 357 ? -34.130 -27.827 -32.041 1.00 75.94 357 CYS A C 1
ATOM 2770 O O . CYS A 1 357 ? -34.852 -27.988 -31.059 1.00 75.94 357 CYS A O 1
ATOM 2772 N N . ARG A 1 358 ? -34.448 -28.311 -33.249 1.00 70.75 358 ARG A N 1
ATOM 2773 C CA . ARG A 1 358 ? -35.654 -29.110 -33.546 1.00 70.75 358 ARG A CA 1
ATOM 2774 C C . ARG A 1 358 ? -35.339 -30.496 -34.116 1.00 70.75 358 ARG A C 1
ATOM 2776 O O . ARG A 1 358 ? -36.252 -31.184 -34.560 1.00 70.75 358 ARG A O 1
ATOM 2783 N N . ASP A 1 359 ? -34.065 -30.887 -34.136 1.00 74.81 359 ASP A N 1
ATOM 2784 C CA . ASP A 1 359 ? -33.631 -32.168 -34.693 1.00 74.81 359 ASP A CA 1
ATOM 2785 C C . ASP A 1 359 ? -33.820 -33.303 -33.664 1.00 74.81 359 ASP A C 1
ATOM 2787 O O . ASP A 1 359 ? -33.176 -33.276 -32.608 1.00 74.81 359 ASP A O 1
ATOM 2791 N N . PRO A 1 360 ? -34.678 -34.307 -33.937 1.00 67.31 360 PRO A N 1
ATOM 2792 C CA . PRO A 1 360 ? -34.864 -35.455 -33.052 1.00 67.31 360 PRO A CA 1
ATOM 2793 C C . PRO A 1 360 ? -33.640 -36.386 -32.982 1.00 67.31 360 PRO A C 1
ATOM 2795 O O . PRO A 1 360 ? -33.547 -37.169 -32.039 1.00 67.31 360 PRO A O 1
ATOM 2798 N N . ASN A 1 361 ? -32.690 -36.285 -33.921 1.00 73.06 361 ASN A N 1
ATOM 2799 C CA . ASN A 1 361 ? -31.467 -37.095 -33.981 1.00 73.06 361 ASN A CA 1
ATOM 2800 C C . ASN A 1 361 ? -30.194 -36.285 -33.677 1.00 73.06 361 ASN A C 1
ATOM 2802 O O . ASN A 1 361 ? -29.094 -36.661 -34.091 1.00 73.06 361 ASN A O 1
ATOM 2806 N N . CYS A 1 362 ? -30.325 -35.173 -32.948 1.00 76.50 362 CYS A N 1
ATOM 2807 C CA . CYS A 1 362 ? -29.192 -34.336 -32.575 1.00 76.50 362 CYS A CA 1
ATOM 2808 C C . CYS A 1 362 ? -28.090 -35.145 -31.865 1.00 76.50 362 CYS A C 1
ATOM 2810 O O . CYS A 1 362 ? -28.339 -35.882 -30.909 1.00 76.50 362 CYS A O 1
ATOM 2812 N N . ARG A 1 363 ? -26.841 -34.972 -32.316 1.00 75.38 363 ARG A N 1
ATOM 2813 C CA . ARG A 1 363 ? -25.660 -35.650 -31.753 1.00 75.38 363 ARG A CA 1
ATOM 2814 C C . ARG A 1 363 ? -25.353 -35.222 -30.312 1.00 75.38 363 ARG A C 1
ATOM 2816 O O . ARG A 1 363 ? -24.676 -35.950 -29.587 1.00 75.38 363 ARG A O 1
ATOM 2823 N N . TRP A 1 364 ? -25.792 -34.031 -29.917 1.00 76.69 364 TRP A N 1
ATOM 2824 C CA . TRP A 1 364 ? -25.519 -33.447 -28.606 1.00 76.69 364 TRP A CA 1
ATOM 2825 C C . TRP A 1 364 ? -26.704 -33.638 -27.662 1.00 76.69 364 TRP A C 1
ATOM 2827 O O . TRP A 1 364 ? -27.855 -33.675 -28.092 1.00 76.69 364 TRP A O 1
ATOM 2837 N N . LYS A 1 365 ? -26.431 -33.750 -26.358 1.00 76.44 365 LYS A N 1
ATOM 2838 C CA . LYS A 1 365 ? -27.484 -34.023 -25.373 1.00 76.44 365 LYS A CA 1
ATOM 2839 C C . LYS A 1 365 ? -28.465 -32.850 -25.270 1.00 76.44 365 LYS A C 1
ATOM 2841 O O . LYS A 1 365 ? -28.057 -31.693 -25.171 1.00 76.44 365 LYS A O 1
ATOM 2846 N N . HIS A 1 366 ? -29.755 -33.182 -25.285 1.00 83.31 366 HIS A N 1
ATOM 2847 C CA . HIS A 1 366 ? -30.875 -32.274 -25.031 1.00 83.31 366 HIS A CA 1
ATOM 2848 C C . HIS A 1 366 ? -31.381 -32.507 -23.610 1.00 83.31 366 HIS A C 1
ATOM 2850 O O . HIS A 1 366 ? -32.288 -33.309 -23.390 1.00 83.31 366 HIS A O 1
ATOM 2856 N N . GLU A 1 367 ? -30.740 -31.853 -22.650 1.00 77.88 367 GLU A N 1
ATOM 2857 C CA . GLU A 1 367 ? -31.092 -31.883 -21.232 1.00 77.88 367 GLU A CA 1
ATOM 2858 C C . GLU A 1 367 ? -31.166 -30.434 -20.739 1.00 77.88 367 GLU A C 1
ATOM 2860 O O . GLU A 1 367 ? -30.340 -29.594 -21.101 1.00 77.88 367 GLU A O 1
ATOM 2865 N N . CYS A 1 368 ? -32.191 -30.107 -19.958 1.00 71.75 368 CYS A N 1
ATOM 2866 C CA . CYS A 1 368 ? -32.324 -28.805 -19.324 1.00 71.75 368 CYS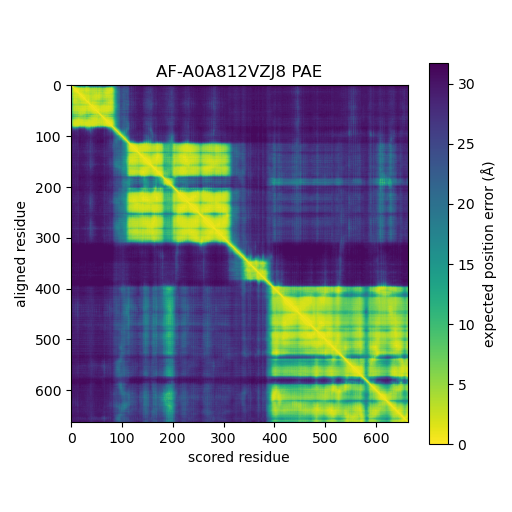 A CA 1
ATOM 2867 C C . CYS A 1 368 ? -31.200 -28.626 -18.296 1.00 71.75 368 CYS A C 1
ATOM 2869 O O . CYS A 1 368 ? -31.129 -29.379 -17.330 1.00 71.75 368 CYS A O 1
ATOM 2871 N N . ALA A 1 369 ? -30.368 -27.592 -18.431 1.00 64.38 369 ALA A N 1
ATOM 2872 C CA . ALA A 1 369 ? -29.256 -27.358 -17.503 1.00 64.38 369 ALA A CA 1
ATOM 2873 C C . ALA A 1 369 ? -29.718 -26.966 -16.085 1.00 64.38 369 ALA A C 1
ATOM 2875 O O . ALA A 1 369 ? -28.917 -26.969 -15.156 1.00 64.38 369 ALA A O 1
ATOM 2876 N N . ARG A 1 370 ? -31.000 -26.608 -15.914 1.00 66.50 370 ARG A N 1
ATOM 2877 C CA . ARG A 1 370 ? -31.586 -26.293 -14.603 1.00 66.50 370 ARG A CA 1
ATOM 2878 C C . ARG A 1 370 ? -32.088 -27.539 -13.882 1.00 66.50 370 ARG A C 1
ATOM 2880 O O . ARG A 1 370 ? -31.834 -27.677 -12.699 1.00 66.50 370 ARG A O 1
ATOM 2887 N N . CYS A 1 371 ? -32.784 -28.447 -14.573 1.00 72.19 371 CYS A N 1
ATOM 2888 C CA . CYS A 1 371 ? -33.460 -29.576 -13.920 1.00 72.19 371 CYS A CA 1
ATOM 2889 C C . CYS A 1 371 ? -33.210 -30.966 -14.520 1.00 72.19 371 CYS A C 1
ATOM 2891 O O . CYS A 1 371 ? -33.796 -31.940 -14.047 1.00 72.19 371 CYS A O 1
ATOM 2893 N N . GLY A 1 372 ? -32.402 -31.066 -15.574 1.00 70.69 372 GLY A N 1
ATOM 2894 C CA . GLY A 1 372 ? -32.068 -32.313 -16.265 1.00 70.69 372 GLY A CA 1
ATOM 2895 C C . GLY A 1 372 ? -33.177 -32.908 -17.143 1.00 70.69 372 GLY A C 1
ATOM 2896 O O . GLY A 1 372 ? -32.973 -33.962 -17.736 1.00 70.69 372 GLY A O 1
ATOM 2897 N N . ASP A 1 373 ? -34.356 -32.279 -17.254 1.00 72.69 373 ASP A N 1
ATOM 2898 C CA . ASP A 1 373 ? -35.450 -32.797 -18.094 1.00 72.69 373 ASP A CA 1
ATOM 2899 C C . ASP A 1 373 ? -35.134 -32.616 -19.590 1.00 72.69 373 ASP A C 1
ATOM 2901 O O . ASP A 1 373 ? -34.554 -31.617 -20.008 1.00 72.69 373 ASP A O 1
ATOM 2905 N N . ARG A 1 374 ? -35.540 -33.586 -20.411 1.00 74.75 374 ARG A N 1
ATOM 2906 C CA . ARG A 1 374 ? -35.270 -33.634 -21.857 1.00 74.75 374 ARG A CA 1
ATOM 2907 C C . ARG A 1 374 ? -36.385 -33.020 -22.706 1.00 74.75 374 ARG A C 1
ATOM 2909 O O . ARG A 1 374 ? -36.260 -32.950 -23.924 1.00 74.75 374 ARG A O 1
ATOM 2916 N N . ARG A 1 375 ? -37.499 -32.616 -22.085 1.00 72.69 375 ARG A N 1
ATOM 2917 C CA . ARG A 1 375 ? -38.700 -32.109 -22.777 1.00 72.69 375 ARG A CA 1
ATOM 2918 C C . ARG A 1 375 ? -38.712 -30.598 -22.997 1.00 72.69 375 ARG A C 1
ATOM 2920 O O . ARG A 1 375 ? -39.558 -30.119 -23.742 1.00 72.69 375 ARG A O 1
ATOM 2927 N N . HIS A 1 376 ? -37.822 -29.856 -22.344 1.00 73.75 376 HIS A N 1
ATOM 2928 C CA . HIS A 1 376 ? -37.751 -28.400 -22.442 1.00 73.75 376 HIS A CA 1
ATOM 2929 C C . HIS A 1 376 ? -36.307 -27.900 -22.301 1.00 73.75 376 HIS A C 1
ATOM 2931 O O . HIS A 1 376 ? -35.436 -28.609 -21.792 1.00 73.75 376 HIS A O 1
ATOM 2937 N N . ASP A 1 377 ? -36.058 -26.676 -22.759 1.00 73.94 377 ASP A N 1
ATOM 2938 C CA . ASP A 1 377 ? -34.774 -25.990 -22.611 1.00 73.94 377 ASP A CA 1
ATOM 2939 C C . ASP A 1 377 ? -34.661 -25.230 -21.276 1.00 73.94 377 ASP A C 1
ATOM 2941 O O . ASP A 1 377 ? -35.622 -25.073 -20.524 1.00 73.94 377 ASP A O 1
ATOM 2945 N N . SER A 1 378 ? -33.468 -24.724 -20.967 1.00 67.06 378 SER A N 1
ATOM 2946 C CA . SER A 1 378 ? -33.206 -23.997 -19.718 1.00 67.06 378 SER A CA 1
ATOM 2947 C C . SER A 1 378 ? -33.989 -22.685 -19.577 1.00 67.06 378 SER A C 1
ATOM 2949 O O . SER A 1 378 ? -34.156 -22.210 -18.454 1.00 67.06 378 SER A O 1
ATOM 2951 N N . ARG A 1 379 ? -34.461 -22.083 -20.679 1.00 66.69 379 ARG A N 1
ATOM 2952 C CA . ARG A 1 379 ? -35.274 -20.854 -20.653 1.00 66.69 379 ARG A CA 1
ATOM 2953 C C . ARG A 1 379 ? -36.733 -21.141 -20.326 1.00 66.69 379 ARG A C 1
ATOM 2955 O O . ARG A 1 379 ? -37.384 -20.320 -19.694 1.00 66.69 379 ARG A O 1
ATOM 2962 N N . SER A 1 380 ? -37.213 -22.311 -20.719 1.00 70.25 380 SER A N 1
ATOM 2963 C CA . SER A 1 380 ? -38.600 -22.749 -20.578 1.00 70.25 380 SER A CA 1
ATOM 2964 C C . SER A 1 380 ? -38.836 -23.574 -19.303 1.00 70.25 380 SER A C 1
ATOM 2966 O O . SER A 1 380 ? -39.889 -24.186 -19.141 1.00 70.25 380 SER A O 1
ATOM 2968 N N . CYS A 1 381 ? -37.847 -23.634 -18.404 1.00 72.25 381 CYS A N 1
ATOM 2969 C CA . CYS A 1 381 ? -37.908 -24.407 -17.166 1.00 72.25 381 CYS A CA 1
ATOM 2970 C C . CYS A 1 381 ? -38.682 -23.663 -16.074 1.00 72.25 381 CYS A C 1
ATOM 2972 O O . CYS A 1 381 ? -38.244 -22.610 -15.616 1.00 72.25 381 CYS A O 1
ATOM 2974 N N . THR A 1 382 ? -39.783 -24.262 -15.614 1.00 75.50 382 THR A N 1
ATOM 2975 C CA . THR A 1 382 ? -40.676 -23.726 -14.569 1.00 75.50 382 THR A CA 1
ATOM 2976 C C . THR A 1 382 ? -40.453 -24.353 -13.188 1.00 75.50 382 THR A C 1
ATOM 2978 O O . THR A 1 382 ? -41.284 -24.185 -12.302 1.00 75.50 382 THR A O 1
ATOM 2981 N N . LYS A 1 383 ? -39.392 -25.154 -13.006 1.00 66.94 383 LYS A N 1
ATOM 2982 C CA . LYS A 1 383 ? -39.050 -25.723 -11.695 1.00 66.94 383 LYS A CA 1
ATOM 2983 C C . LYS A 1 383 ? -38.246 -24.708 -10.886 1.00 66.94 383 LYS A C 1
ATOM 2985 O O . LYS A 1 383 ? -37.140 -24.356 -11.298 1.00 66.94 383 LYS A O 1
ATOM 2990 N N . ASP A 1 384 ? -38.799 -24.293 -9.752 1.00 48.41 384 ASP A N 1
ATOM 2991 C CA . ASP A 1 384 ? -38.110 -23.473 -8.760 1.00 48.41 384 ASP A CA 1
ATOM 2992 C C . ASP A 1 384 ? -37.051 -24.306 -8.032 1.00 48.41 384 ASP A C 1
ATOM 2994 O O . ASP A 1 384 ? -37.323 -25.404 -7.540 1.00 48.41 384 ASP A O 1
ATOM 2998 N N . PHE A 1 385 ? -35.830 -23.781 -7.977 1.00 47.22 385 PHE A N 1
ATOM 2999 C CA . PHE A 1 385 ? -34.755 -24.292 -7.132 1.00 47.22 385 PHE A CA 1
ATOM 3000 C C . PHE A 1 385 ? -34.539 -23.298 -5.990 1.00 47.22 385 PHE A C 1
ATOM 3002 O O . PHE A 1 385 ? -34.620 -22.093 -6.240 1.00 47.22 385 PHE A O 1
ATOM 3009 N N . PRO A 1 386 ? -34.247 -23.756 -4.759 1.00 37.25 386 PRO A N 1
ATOM 3010 C CA . PRO A 1 386 ? -33.864 -22.852 -3.683 1.00 37.25 386 PRO A CA 1
ATOM 3011 C C . PRO A 1 386 ? -32.621 -22.069 -4.118 1.00 37.25 386 PRO A C 1
ATOM 3013 O O . PRO A 1 386 ? -31.597 -22.648 -4.486 1.00 37.25 386 PRO A O 1
ATOM 3016 N N . ALA A 1 387 ? -32.755 -20.745 -4.149 1.00 35.91 387 ALA A N 1
ATOM 3017 C CA . ALA A 1 387 ? -31.725 -19.833 -4.607 1.00 35.91 387 ALA A CA 1
ATOM 3018 C C . ALA A 1 387 ? -30.511 -19.882 -3.667 1.00 35.91 387 ALA A C 1
ATOM 3020 O O . ALA A 1 387 ? -30.540 -19.344 -2.564 1.00 35.91 387 ALA A O 1
ATOM 3021 N N . LEU A 1 388 ? -29.416 -20.494 -4.120 1.00 38.12 388 LEU A N 1
ATOM 3022 C CA . LEU A 1 388 ? -28.090 -20.045 -3.707 1.00 38.12 388 LEU A CA 1
ATOM 3023 C C . LEU A 1 388 ? -27.834 -18.710 -4.415 1.00 38.12 388 LEU A C 1
ATOM 3025 O O . LEU A 1 388 ? -27.975 -18.622 -5.634 1.00 38.12 388 LEU A O 1
ATOM 3029 N N . SER A 1 389 ? -27.440 -17.704 -3.636 1.00 35.81 389 SER A N 1
ATOM 3030 C CA . SER A 1 389 ? -27.196 -16.299 -3.997 1.00 35.81 389 SER A CA 1
ATOM 3031 C C . SER A 1 389 ? -28.446 -15.432 -4.196 1.00 35.81 389 SER A C 1
ATOM 3033 O O . SER A 1 389 ? -29.070 -15.401 -5.255 1.00 35.81 389 SER A O 1
ATOM 3035 N N . VAL A 1 390 ? -28.747 -14.635 -3.169 1.00 35.69 390 VAL A N 1
ATOM 3036 C CA . VAL A 1 390 ? -29.387 -13.330 -3.345 1.00 35.69 390 VAL A CA 1
ATOM 3037 C C . VAL A 1 390 ? -28.371 -12.453 -4.081 1.00 35.69 390 VAL A C 1
ATOM 3039 O O . VAL A 1 390 ? -27.501 -11.835 -3.475 1.00 35.69 390 VAL A O 1
ATOM 3042 N N . VAL A 1 391 ? -28.418 -12.466 -5.411 1.00 36.94 391 VAL A N 1
ATOM 3043 C CA . VAL A 1 391 ? -27.908 -11.344 -6.204 1.00 36.94 391 VAL A CA 1
ATOM 3044 C C . VAL A 1 391 ? -28.987 -10.261 -6.106 1.00 36.94 391 VAL A C 1
ATOM 3046 O O . VAL A 1 391 ? -30.152 -10.597 -6.328 1.00 36.94 391 VAL A O 1
ATOM 3049 N N . PRO A 1 392 ? -28.665 -9.008 -5.741 1.00 35.97 392 PRO A N 1
ATOM 3050 C CA . PRO A 1 392 ? -29.656 -7.938 -5.723 1.00 35.97 392 PRO A CA 1
ATOM 3051 C C . PRO A 1 392 ? -30.365 -7.847 -7.080 1.00 35.97 392 PRO A C 1
ATOM 3053 O O . PRO A 1 392 ? -29.725 -7.940 -8.125 1.00 35.97 392 PRO A O 1
ATOM 3056 N N . GLU A 1 393 ? -31.687 -7.682 -7.064 1.00 37.12 393 GLU A N 1
ATOM 3057 C CA . GLU A 1 393 ? -32.535 -7.591 -8.262 1.00 37.12 393 GLU A CA 1
ATOM 3058 C C . GLU A 1 393 ? -32.368 -6.279 -9.062 1.00 37.12 393 GLU A C 1
ATOM 3060 O O . GLU A 1 393 ? -33.110 -6.042 -10.015 1.00 37.12 393 GLU A O 1
ATOM 3065 N N . SER A 1 394 ? -31.377 -5.438 -8.757 1.00 42.66 394 SER A N 1
ATOM 3066 C CA . SER A 1 394 ? -30.971 -4.335 -9.632 1.00 42.66 394 SER A CA 1
ATOM 3067 C C . SER A 1 394 ? -29.730 -4.738 -10.425 1.00 42.66 394 SER A C 1
ATOM 3069 O O . SER A 1 394 ? -28.852 -5.437 -9.931 1.00 42.66 394 SER A O 1
ATOM 3071 N N . GLY A 1 395 ? -29.633 -4.310 -11.684 1.00 45.91 395 GLY A N 1
ATOM 3072 C CA . GLY A 1 395 ? -28.469 -4.539 -12.550 1.00 45.91 395 GLY A CA 1
ATOM 3073 C C . GLY A 1 395 ? -27.175 -3.851 -12.089 1.00 45.91 395 GLY A C 1
ATOM 3074 O O . GLY A 1 395 ? -26.311 -3.594 -12.927 1.00 45.91 395 GLY A O 1
ATOM 3075 N N . ASP A 1 396 ? -27.042 -3.553 -10.797 1.00 56.84 396 ASP A N 1
ATOM 3076 C CA . ASP A 1 396 ? -25.899 -2.887 -10.200 1.00 56.84 396 ASP A CA 1
ATOM 3077 C C . ASP A 1 396 ? -24.810 -3.890 -9.840 1.00 56.84 396 ASP A C 1
ATOM 3079 O O . ASP A 1 396 ? -25.026 -4.978 -9.298 1.00 56.84 396 ASP A O 1
ATOM 3083 N N . ARG A 1 397 ? -23.581 -3.504 -10.160 1.00 70.31 397 ARG A N 1
ATOM 3084 C CA . ARG A 1 397 ? -22.381 -4.269 -9.844 1.00 70.31 397 ARG A CA 1
ATOM 3085 C C . ARG A 1 397 ? -22.241 -4.388 -8.319 1.00 70.31 397 ARG A C 1
ATOM 3087 O O . ARG A 1 397 ? -22.356 -3.391 -7.614 1.00 70.31 397 ARG A O 1
ATOM 3094 N N . ARG A 1 398 ? -21.955 -5.586 -7.792 1.00 80.75 398 ARG A N 1
ATOM 3095 C CA . ARG A 1 398 ? -21.559 -5.755 -6.378 1.00 80.75 398 ARG A CA 1
ATOM 3096 C C . ARG A 1 398 ? -20.294 -4.934 -6.112 1.00 80.75 398 ARG A C 1
ATOM 3098 O O . ARG A 1 398 ? -19.310 -5.118 -6.832 1.00 80.75 398 ARG A O 1
ATOM 3105 N N . LEU A 1 399 ? -20.321 -4.083 -5.088 1.00 86.19 399 LEU A N 1
ATOM 3106 C CA . LEU A 1 399 ? -19.146 -3.334 -4.658 1.00 86.19 399 LEU A CA 1
ATOM 3107 C C . LEU A 1 399 ? -18.246 -4.272 -3.858 1.00 86.19 399 LEU A C 1
ATOM 3109 O O . LE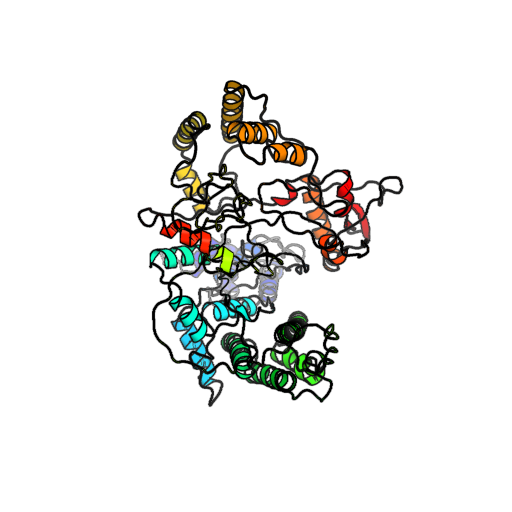U A 1 399 ? -18.711 -4.999 -2.978 1.00 86.19 399 LEU A O 1
ATOM 3113 N N . LYS A 1 400 ? -16.962 -4.287 -4.200 1.00 87.62 400 LYS A N 1
ATOM 3114 C CA . LYS A 1 400 ? -15.950 -4.965 -3.390 1.00 87.62 400 LYS A CA 1
ATOM 3115 C C . LYS A 1 400 ? -15.492 -4.000 -2.311 1.00 87.62 400 LYS A C 1
ATOM 3117 O O . LYS A 1 400 ? -15.168 -2.862 -2.629 1.00 87.62 400 LYS A O 1
ATOM 3122 N N . ASP A 1 401 ? -15.440 -4.469 -1.076 1.00 86.69 401 ASP A N 1
ATOM 3123 C CA . ASP A 1 401 ? -15.039 -3.698 0.106 1.00 86.69 401 ASP A CA 1
ATOM 3124 C C . ASP A 1 401 ? -13.988 -4.421 0.963 1.00 86.69 401 ASP A C 1
ATOM 3126 O O . ASP A 1 401 ? -13.575 -3.908 1.996 1.00 86.69 401 ASP A O 1
ATOM 3130 N N . GLY A 1 402 ? -13.519 -5.596 0.525 1.00 88.00 402 GLY A N 1
ATOM 3131 C CA . GLY A 1 402 ? -12.576 -6.424 1.278 1.00 88.00 402 GLY A CA 1
ATOM 3132 C C . GLY A 1 402 ? -13.242 -7.432 2.217 1.00 88.00 402 GLY A C 1
ATOM 3133 O O . GLY A 1 402 ? -12.581 -8.384 2.624 1.00 88.00 402 GLY A O 1
ATOM 3134 N N . CYS A 1 403 ? -14.546 -7.312 2.483 1.00 86.69 403 CYS A N 1
ATOM 3135 C CA . CYS A 1 403 ? -15.286 -8.135 3.448 1.00 86.69 403 CYS A CA 1
ATOM 3136 C C . CYS A 1 403 ? -15.916 -9.399 2.830 1.00 86.69 403 CYS A C 1
ATOM 3138 O O . CYS A 1 403 ? -16.911 -9.923 3.326 1.00 86.69 403 CYS A O 1
ATOM 3140 N N . GLY A 1 404 ? -15.354 -9.899 1.727 1.00 87.88 404 GLY A N 1
ATOM 3141 C CA . GLY A 1 404 ? -15.755 -11.186 1.158 1.00 87.88 404 GLY A CA 1
ATOM 3142 C C . GLY A 1 404 ? -17.079 -11.187 0.389 1.00 87.88 404 GLY A C 1
ATOM 3143 O O . GLY A 1 404 ? -17.727 -10.159 0.188 1.00 87.88 404 GLY A O 1
ATOM 3144 N N . ILE A 1 405 ? -17.463 -12.364 -0.110 1.00 85.81 405 ILE A N 1
ATOM 3145 C CA . ILE A 1 405 ? -18.541 -12.578 -1.092 1.00 85.81 405 ILE A CA 1
ATOM 3146 C C . ILE A 1 405 ? -19.942 -12.249 -0.572 1.00 85.81 405 ILE A C 1
ATOM 3148 O O . ILE A 1 405 ? -20.826 -11.972 -1.384 1.00 85.81 405 ILE A O 1
ATOM 3152 N N . GLN A 1 406 ? -20.146 -12.284 0.747 1.00 81.19 406 GLN A N 1
ATOM 3153 C CA . GLN A 1 406 ? -21.419 -11.924 1.375 1.00 81.19 406 GLN A CA 1
ATOM 3154 C C . GLN A 1 406 ? -21.554 -10.421 1.600 1.00 81.19 406 GLN A C 1
ATOM 3156 O O . GLN A 1 406 ? -22.677 -9.907 1.602 1.00 81.19 406 GLN A O 1
ATOM 3161 N N . SER A 1 407 ? -20.432 -9.705 1.721 1.00 85.50 407 SER A N 1
ATOM 3162 C CA . SER A 1 407 ? -20.488 -8.256 1.734 1.00 85.50 407 SER A CA 1
ATOM 3163 C C . SER A 1 407 ? -20.824 -7.713 0.353 1.00 85.50 407 SER A C 1
ATOM 3165 O O . SER A 1 407 ? -20.552 -8.299 -0.699 1.00 85.50 407 SER A O 1
ATOM 3167 N N . THR A 1 408 ? -21.445 -6.550 0.367 1.00 81.69 408 THR A N 1
ATOM 3168 C CA . THR A 1 408 ? -21.908 -5.848 -0.828 1.00 81.69 408 THR A CA 1
ATOM 3169 C C . THR A 1 408 ? -21.295 -4.478 -0.992 1.00 81.69 408 THR A C 1
ATOM 3171 O O . THR A 1 408 ? -21.602 -3.833 -1.994 1.00 81.69 408 THR A O 1
ATOM 3174 N N . GLY A 1 409 ? -20.511 -4.039 -0.002 1.00 82.31 409 GLY A N 1
ATOM 3175 C CA . GLY A 1 409 ? -19.926 -2.709 0.098 1.00 82.31 409 GLY A CA 1
ATOM 3176 C C . GLY A 1 409 ? -20.924 -1.554 0.199 1.00 82.31 409 GLY A C 1
ATOM 3177 O O . GLY A 1 409 ? -20.486 -0.416 0.310 1.00 82.31 409 GLY A O 1
ATOM 3178 N N . ASP A 1 410 ? -22.237 -1.812 0.166 1.00 81.56 410 ASP A N 1
ATOM 3179 C CA . ASP A 1 410 ? -23.266 -0.780 0.292 1.00 81.56 410 ASP A CA 1
ATOM 3180 C C . ASP A 1 410 ? -23.905 -0.823 1.682 1.00 81.56 410 ASP A C 1
ATOM 3182 O O . ASP A 1 410 ? -24.747 -1.683 1.977 1.00 81.56 410 ASP A O 1
ATOM 3186 N N . TRP A 1 411 ? -23.457 0.108 2.523 1.00 76.44 411 TRP A N 1
ATOM 3187 C CA . TRP A 1 411 ? -23.820 0.236 3.934 1.00 76.44 411 TRP A CA 1
ATOM 3188 C C . TRP A 1 411 ? -24.932 1.261 4.192 1.00 76.44 411 TRP A C 1
ATOM 3190 O O . TRP A 1 411 ? -25.341 1.426 5.338 1.00 76.44 411 TRP A O 1
ATOM 3200 N N . ALA A 1 412 ? -25.446 1.936 3.158 1.00 74.50 412 ALA A N 1
ATOM 3201 C CA . ALA A 1 412 ? -26.487 2.954 3.328 1.00 74.50 412 ALA A CA 1
ATOM 3202 C C . ALA A 1 412 ? -27.842 2.368 3.751 1.00 74.50 412 ALA A C 1
ATOM 3204 O O . ALA A 1 412 ? -28.665 3.049 4.360 1.00 74.50 412 ALA A O 1
ATOM 3205 N N . HIS A 1 413 ? -28.072 1.087 3.455 1.00 71.88 413 HIS A N 1
ATOM 3206 C CA . HIS A 1 413 ? -29.311 0.394 3.782 1.00 71.88 413 HIS A CA 1
ATOM 3207 C C . HIS A 1 413 ? -29.017 -0.814 4.682 1.00 71.88 413 HIS A C 1
ATOM 3209 O O . HIS A 1 413 ? -28.340 -1.747 4.237 1.00 71.88 413 HIS A O 1
ATOM 3215 N N . PRO A 1 414 ? -29.529 -0.841 5.930 1.00 73.25 414 PRO A N 1
ATOM 3216 C CA . PRO A 1 414 ? -29.386 -1.990 6.815 1.00 73.25 414 PRO A CA 1
ATOM 3217 C C . PRO A 1 414 ? -29.957 -3.258 6.174 1.00 73.25 414 PRO A C 1
ATOM 3219 O O . PRO A 1 414 ? -31.076 -3.268 5.664 1.00 73.25 414 PRO A O 1
ATOM 3222 N N . ARG A 1 415 ? -29.178 -4.339 6.209 1.00 74.56 415 ARG A N 1
ATOM 3223 C CA . ARG A 1 415 ? -29.533 -5.639 5.604 1.00 74.56 415 ARG A CA 1
ATOM 3224 C C . ARG A 1 415 ? -30.091 -6.640 6.607 1.00 74.56 415 ARG A C 1
ATOM 3226 O O . ARG A 1 415 ? -30.667 -7.649 6.213 1.00 74.56 415 ARG A O 1
ATOM 3233 N N . ALA A 1 416 ? -29.898 -6.356 7.887 1.00 80.12 416 ALA A N 1
ATOM 3234 C CA . ALA A 1 416 ? -30.350 -7.144 9.016 1.00 80.12 416 ALA A CA 1
ATOM 3235 C C . ALA A 1 416 ? -30.757 -6.200 10.153 1.00 80.12 416 ALA A C 1
ATOM 3237 O O . ALA A 1 416 ? -30.483 -4.997 10.106 1.00 80.12 416 ALA A O 1
ATOM 3238 N N . GLU A 1 417 ? -31.421 -6.751 11.166 1.00 85.25 417 GLU A N 1
ATOM 3239 C CA . GLU A 1 417 ? -31.690 -6.020 12.401 1.00 85.25 417 GLU A CA 1
ATOM 3240 C C . GLU A 1 417 ? -30.375 -5.636 13.091 1.00 85.25 417 GLU A C 1
ATOM 3242 O O . GLU A 1 417 ? -29.425 -6.420 13.120 1.00 85.25 417 GLU A O 1
ATOM 3247 N N . ASP A 1 418 ? -30.323 -4.429 13.659 1.00 89.19 418 ASP A N 1
ATOM 3248 C CA . ASP A 1 418 ? -29.148 -3.952 14.386 1.00 89.19 418 ASP A CA 1
ATOM 3249 C C . ASP A 1 418 ? -29.026 -4.678 15.733 1.00 89.19 418 ASP A C 1
ATOM 3251 O O . ASP A 1 418 ? -29.531 -4.238 16.770 1.00 89.19 418 ASP A O 1
ATOM 3255 N N . CYS A 1 419 ? -28.323 -5.810 15.725 1.00 92.81 419 CYS A N 1
ATOM 3256 C CA . CYS A 1 419 ? -28.031 -6.588 16.922 1.00 92.81 419 CYS A CA 1
ATOM 3257 C C . CYS A 1 419 ? -27.057 -5.887 17.884 1.00 92.81 419 CYS A C 1
ATOM 3259 O O . CYS A 1 419 ? -26.755 -6.452 18.934 1.00 92.81 419 CYS A O 1
ATOM 3261 N N . LEU A 1 420 ? -26.551 -4.693 17.556 1.00 92.94 420 LEU A N 1
ATOM 3262 C CA . LEU A 1 420 ? -25.645 -3.883 18.376 1.00 92.94 420 LEU A CA 1
ATOM 3263 C C . LEU A 1 420 ? -26.252 -2.525 18.766 1.00 92.94 420 LEU A C 1
ATOM 3265 O O . LEU A 1 420 ? -25.563 -1.705 19.373 1.00 92.94 420 LEU A O 1
ATOM 3269 N N . GLN A 1 421 ? -27.544 -2.302 18.505 1.00 92.81 421 GLN A N 1
ATOM 3270 C CA . GLN A 1 421 ? -28.209 -1.011 18.704 1.00 92.81 421 GLN A CA 1
ATOM 3271 C C . GLN A 1 421 ? -27.997 -0.421 20.108 1.00 92.81 421 GLN A C 1
ATOM 3273 O O . GLN A 1 421 ? -27.721 0.771 20.250 1.00 92.81 421 GLN A O 1
ATOM 3278 N N . GLU A 1 422 ? -28.102 -1.241 21.156 1.00 94.19 422 GLU A N 1
ATOM 3279 C CA . GLU A 1 422 ? -27.898 -0.797 22.543 1.00 94.19 422 GLU A CA 1
ATOM 3280 C C . GLU A 1 422 ? -26.472 -0.274 22.776 1.00 94.19 422 GLU A C 1
ATOM 3282 O O . GLU A 1 422 ? -26.287 0.782 23.387 1.00 94.19 422 GLU A O 1
ATOM 3287 N N . VAL A 1 423 ? -25.471 -0.973 22.231 1.00 95.50 423 VAL A N 1
ATOM 3288 C CA . VAL A 1 423 ? -24.059 -0.572 22.299 1.00 95.50 423 VAL A CA 1
ATOM 3289 C C . VAL A 1 423 ? -23.834 0.705 21.497 1.00 95.50 423 VAL A C 1
ATOM 3291 O O . VAL A 1 423 ? -23.210 1.634 22.005 1.00 95.50 423 VAL A O 1
ATOM 3294 N N . HIS A 1 424 ? -24.387 0.800 20.284 1.00 92.94 424 HIS A N 1
ATOM 3295 C CA . HIS A 1 424 ? -24.285 1.994 19.443 1.00 92.94 424 HIS A CA 1
ATOM 3296 C C . HIS A 1 424 ? -24.835 3.237 20.152 1.00 92.94 424 HIS A C 1
ATOM 3298 O O . HIS A 1 424 ? -24.165 4.270 20.208 1.00 92.94 424 HIS A O 1
ATOM 3304 N N . VAL A 1 425 ? -26.024 3.140 20.757 1.00 95.44 425 VAL A N 1
ATOM 3305 C CA . VAL A 1 425 ? -26.634 4.243 21.520 1.00 95.44 425 VAL A CA 1
ATOM 3306 C C . VAL A 1 425 ? -25.753 4.647 22.703 1.00 95.44 425 VAL A C 1
ATOM 3308 O O . VAL A 1 425 ? -25.554 5.840 22.953 1.00 95.44 425 VAL A O 1
ATOM 3311 N N . GLN A 1 426 ? -25.191 3.673 23.419 1.00 95.75 426 GLN A N 1
ATOM 3312 C CA . GLN A 1 426 ? -24.289 3.936 24.537 1.00 95.75 426 GLN A CA 1
ATOM 3313 C C . GLN A 1 426 ? -22.988 4.613 24.080 1.00 95.75 426 GLN A C 1
ATOM 3315 O O . GLN A 1 426 ? -22.555 5.591 24.689 1.00 95.75 426 GLN A O 1
ATOM 3320 N N . TRP A 1 427 ? -22.379 4.149 22.992 1.00 95.38 427 TRP A N 1
ATOM 3321 C CA . TRP A 1 427 ? -21.144 4.724 22.458 1.00 95.38 427 TRP A CA 1
ATOM 3322 C C . TRP A 1 427 ? -21.358 6.128 21.895 1.00 95.38 427 TRP A C 1
ATOM 3324 O O . TRP A 1 427 ? -20.530 7.002 22.130 1.00 95.38 427 TRP A O 1
ATOM 3334 N N . LEU A 1 428 ? -22.495 6.402 21.249 1.00 96.12 428 LEU A N 1
ATOM 3335 C CA . LEU A 1 428 ? -22.860 7.757 20.818 1.00 96.12 428 LEU A CA 1
ATOM 3336 C C . LEU A 1 428 ? -22.973 8.730 21.998 1.00 96.12 428 LEU A C 1
ATOM 3338 O O . LEU A 1 428 ? -22.576 9.894 21.887 1.00 96.12 428 LEU A O 1
ATOM 3342 N N . LYS A 1 429 ? -23.466 8.258 23.148 1.00 96.56 429 LYS A N 1
ATOM 3343 C CA . LYS A 1 429 ? -23.467 9.048 24.382 1.00 96.56 429 LYS A CA 1
ATOM 3344 C C . LYS A 1 429 ? -22.038 9.364 24.834 1.00 96.56 429 LYS A C 1
ATOM 3346 O O . LYS A 1 429 ? -21.757 10.529 25.109 1.00 96.56 429 LYS A O 1
ATOM 3351 N N . TYR A 1 430 ? -21.134 8.384 24.833 1.00 97.31 430 TYR A N 1
ATOM 3352 C CA . TYR A 1 430 ? -19.724 8.605 25.178 1.00 97.31 430 TYR A CA 1
ATOM 3353 C C . TYR A 1 430 ? -19.005 9.532 24.197 1.00 97.31 430 TYR A C 1
ATOM 3355 O O . TYR A 1 430 ? -18.336 10.461 24.634 1.00 97.31 430 TYR A O 1
ATOM 3363 N N . ILE A 1 431 ? -19.211 9.370 22.887 1.00 95.88 431 ILE A N 1
ATOM 3364 C CA . ILE A 1 431 ? -18.667 10.263 21.849 1.00 95.88 431 ILE A CA 1
ATOM 3365 C C . ILE A 1 431 ? -19.015 11.725 22.156 1.00 95.88 431 ILE A C 1
ATOM 3367 O O . ILE A 1 431 ? -18.155 12.604 22.059 1.00 95.88 431 ILE A O 1
ATOM 3371 N N . LYS A 1 432 ? -20.262 11.980 22.570 1.00 96.38 432 LYS A N 1
ATOM 3372 C CA . LYS A 1 432 ? -20.734 13.314 22.951 1.00 96.38 432 LYS A CA 1
ATOM 3373 C C . LYS A 1 432 ? -20.154 13.787 24.286 1.00 96.38 432 LYS A C 1
ATOM 3375 O O . LYS A 1 432 ? -19.696 14.922 24.372 1.00 96.38 432 LYS A O 1
ATOM 3380 N N . GLU A 1 433 ? -20.194 12.954 25.324 1.00 97.06 433 GLU A N 1
ATOM 3381 C CA . GLU A 1 433 ? -19.725 13.307 26.674 1.00 97.06 433 GLU A CA 1
ATOM 3382 C C . GLU A 1 433 ? -18.213 13.557 26.718 1.00 97.06 433 GLU A C 1
ATOM 3384 O O . GLU A 1 433 ? -17.761 14.499 27.367 1.00 97.06 433 GLU A O 1
ATOM 3389 N N . TRP A 1 434 ? -17.437 12.762 25.983 1.00 97.88 434 TRP A N 1
ATOM 3390 C CA . TRP A 1 434 ? -15.981 12.879 25.882 1.00 97.88 434 TRP A CA 1
ATOM 3391 C C . TRP A 1 434 ? -15.522 13.892 24.836 1.00 97.88 434 TRP A C 1
ATOM 3393 O O . TRP A 1 434 ? -14.315 14.103 24.696 1.00 97.88 434 TRP A O 1
ATOM 3403 N N . ARG A 1 435 ? -16.464 14.521 24.116 1.00 96.88 435 ARG A N 1
ATOM 3404 C CA . ARG A 1 435 ? -16.198 15.527 23.076 1.00 96.88 435 ARG A CA 1
ATOM 3405 C C . ARG A 1 435 ? -15.202 15.020 22.030 1.00 96.88 435 ARG A C 1
ATOM 3407 O O . ARG A 1 435 ? -14.247 15.707 21.661 1.00 96.88 435 ARG A O 1
ATOM 3414 N N . LEU A 1 436 ? -15.393 13.770 21.598 1.00 94.81 436 LEU A N 1
ATOM 3415 C CA . LEU A 1 436 ? -14.484 13.112 20.660 1.00 94.81 436 LEU A CA 1
ATOM 3416 C C . LEU A 1 436 ? -14.372 13.829 19.308 1.00 94.81 436 LEU A C 1
ATOM 3418 O O . LEU A 1 436 ? -13.253 13.877 18.802 1.00 94.81 436 LEU A O 1
ATOM 3422 N N . PRO A 1 437 ? -15.435 14.424 18.725 1.00 92.50 437 PRO A N 1
ATOM 3423 C CA . PRO A 1 437 ? -15.295 15.171 17.478 1.00 92.50 437 PRO A CA 1
ATOM 3424 C C . PRO A 1 437 ? -14.322 16.350 17.599 1.00 92.50 437 PRO A C 1
ATOM 3426 O O . PRO A 1 437 ? -13.421 16.487 16.774 1.00 92.50 437 PRO A O 1
ATOM 3429 N N . GLU A 1 438 ? -14.443 17.173 18.646 1.00 93.94 438 GLU A N 1
ATOM 3430 C CA . GLU A 1 438 ? -13.540 18.312 18.846 1.00 93.94 438 GLU A CA 1
ATOM 3431 C C . GLU A 1 438 ? -12.112 17.858 19.143 1.00 93.94 438 GLU A C 1
ATOM 3433 O O . GLU A 1 438 ? -11.171 18.381 18.546 1.00 93.94 438 GLU A O 1
ATOM 3438 N N . ARG A 1 439 ? -11.950 16.831 19.989 1.00 95.44 439 ARG A N 1
ATOM 3439 C CA . ARG A 1 439 ? -10.636 16.234 20.271 1.00 95.44 439 ARG A CA 1
ATOM 3440 C C . ARG A 1 439 ? -9.985 15.680 19.014 1.00 95.44 439 ARG A C 1
ATOM 3442 O O . ARG A 1 439 ? -8.797 15.896 18.822 1.00 95.44 439 ARG A O 1
ATOM 3449 N N . LEU A 1 440 ? -10.740 15.007 18.146 1.00 91.81 440 LEU A N 1
ATOM 3450 C CA . LEU A 1 440 ? -10.224 14.486 16.883 1.00 91.81 440 LEU A CA 1
ATOM 3451 C C . LEU A 1 440 ? -9.773 15.627 15.962 1.00 91.81 440 LEU A C 1
ATOM 3453 O O . LEU A 1 440 ? -8.679 15.562 15.404 1.00 91.81 440 LEU A O 1
ATOM 3457 N N . CYS A 1 441 ? -10.567 16.694 15.835 1.00 90.50 441 CYS A N 1
ATOM 3458 C CA . CYS A 1 441 ? -10.182 17.868 15.051 1.00 90.50 441 CYS A CA 1
ATOM 3459 C C . CYS A 1 441 ? -8.894 18.518 15.578 1.00 90.50 441 CYS A C 1
ATOM 3461 O O . CYS A 1 441 ? -8.007 18.847 14.786 1.00 90.50 441 CYS A O 1
ATOM 3463 N N . GLU A 1 442 ? -8.764 18.685 16.894 1.00 92.88 442 GLU A N 1
ATOM 3464 C CA . GLU A 1 442 ? -7.559 19.222 17.539 1.00 92.88 442 GLU A CA 1
ATOM 3465 C C . GLU A 1 442 ? -6.355 18.292 17.357 1.00 92.88 442 GLU A C 1
ATOM 3467 O O . GLU A 1 442 ? -5.260 18.748 17.021 1.00 92.88 442 GLU A O 1
ATOM 3472 N N . HIS A 1 443 ? -6.560 16.985 17.507 1.00 91.75 443 HIS A N 1
ATOM 3473 C CA . HIS A 1 443 ? -5.539 15.953 17.361 1.00 91.75 443 HIS A CA 1
ATOM 3474 C C . HIS A 1 443 ? -4.954 15.933 15.940 1.00 91.75 443 HIS A C 1
ATOM 3476 O O . HIS A 1 443 ? -3.737 16.008 15.761 1.00 91.75 443 HIS A O 1
ATOM 3482 N N . VAL A 1 444 ? -5.819 15.955 14.921 1.00 87.44 444 VAL A N 1
ATOM 3483 C CA . VAL A 1 444 ? -5.411 16.034 13.509 1.00 87.44 444 VAL A CA 1
ATOM 3484 C C . VAL A 1 444 ? -4.734 17.374 13.204 1.00 87.44 444 VAL A C 1
ATOM 3486 O O . VAL A 1 444 ? -3.683 17.403 12.564 1.00 87.44 444 VAL A O 1
ATOM 3489 N N . SER A 1 445 ? -5.289 18.490 13.690 1.00 88.88 445 SER A N 1
ATOM 3490 C CA . SER A 1 445 ? -4.739 19.831 13.429 1.00 88.88 445 SER A CA 1
ATOM 3491 C C . SER A 1 445 ? -3.357 20.034 14.053 1.00 88.88 445 SER A C 1
ATOM 3493 O O . SER A 1 445 ? -2.505 20.704 13.471 1.00 88.88 445 SER A O 1
ATOM 3495 N N . SER A 1 446 ? -3.127 19.446 15.227 1.00 91.88 446 SER A N 1
ATOM 3496 C CA . SER A 1 446 ? -1.849 19.501 15.943 1.00 91.88 446 SER A CA 1
ATOM 3497 C C . SER A 1 446 ? -0.842 18.443 15.489 1.00 91.88 446 SER A C 1
ATOM 3499 O O . SER A 1 446 ? 0.319 18.527 15.884 1.00 91.88 446 SER A O 1
ATOM 3501 N N . ARG A 1 447 ? -1.254 17.484 14.644 1.00 88.12 447 ARG A N 1
ATOM 3502 C CA . ARG A 1 447 ? -0.448 16.312 14.253 1.00 88.12 447 ARG A CA 1
ATOM 3503 C C . ARG A 1 447 ? 0.093 15.566 15.475 1.00 88.12 447 ARG A C 1
ATOM 3505 O O . ARG A 1 447 ? 1.266 15.197 15.512 1.00 88.12 447 ARG A O 1
ATOM 3512 N N . SER A 1 448 ? -0.744 15.420 16.497 1.00 87.50 448 SER A N 1
ATOM 3513 C CA . SER A 1 448 ? -0.351 14.756 17.736 1.00 87.50 448 SER A CA 1
ATOM 3514 C C . SER A 1 448 ? -0.055 13.273 17.483 1.00 87.50 448 SER A C 1
ATOM 3516 O O . SER A 1 448 ? -0.691 12.627 16.655 1.00 87.50 448 SER A O 1
ATOM 3518 N N . SER A 1 449 ? 0.950 12.754 18.186 1.00 86.12 449 SER A N 1
ATOM 3519 C CA . SER A 1 449 ? 1.315 11.334 18.207 1.00 86.12 449 SER A CA 1
ATOM 3520 C C . SER A 1 449 ? 0.736 10.585 19.410 1.00 86.12 449 SER A C 1
ATOM 3522 O O . SER A 1 449 ? 0.972 9.387 19.550 1.00 86.12 449 SER A O 1
ATOM 3524 N N . ASP A 1 450 ? 0.034 11.284 20.304 1.00 89.50 450 ASP A N 1
ATOM 3525 C CA . ASP A 1 450 ? -0.513 10.699 21.527 1.00 89.50 450 ASP A CA 1
ATOM 3526 C C . ASP A 1 450 ? -1.803 9.914 21.231 1.00 89.50 450 ASP A C 1
ATOM 3528 O O . ASP A 1 450 ? -2.536 10.255 20.306 1.00 89.50 450 ASP A O 1
ATOM 3532 N N . PRO A 1 451 ? -2.154 8.875 22.002 1.00 91.19 451 PRO A N 1
ATOM 3533 C CA . PRO A 1 451 ? -3.430 8.192 21.814 1.00 91.19 451 PRO A CA 1
ATOM 3534 C C . PRO A 1 451 ? -4.624 9.152 21.947 1.00 91.19 451 PRO A C 1
ATOM 3536 O O . PRO A 1 451 ? -4.733 9.896 22.922 1.00 91.19 451 PRO A O 1
ATOM 3539 N N . LEU A 1 452 ? -5.554 9.113 20.982 1.00 92.69 452 LEU A N 1
ATOM 3540 C CA . LEU A 1 452 ? -6.766 9.943 21.020 1.00 92.69 452 LEU A CA 1
ATOM 3541 C C . LEU A 1 452 ? -7.646 9.616 22.235 1.00 92.69 452 LEU A C 1
ATOM 3543 O O . LEU A 1 452 ? -8.230 10.525 22.825 1.00 92.69 452 LEU A O 1
ATOM 3547 N N . LEU A 1 453 ? -7.751 8.330 22.581 1.00 94.69 453 LEU A N 1
ATOM 3548 C CA . LEU A 1 453 ? -8.474 7.820 23.745 1.00 94.69 453 LEU A CA 1
ATOM 3549 C C . LEU A 1 453 ? -7.482 7.438 24.843 1.00 94.69 453 LEU A C 1
ATOM 3551 O O . LEU A 1 453 ? -6.443 6.844 24.565 1.00 94.69 453 LEU A O 1
ATOM 3555 N N . SER A 1 454 ? -7.835 7.739 26.088 1.00 95.19 454 SER A N 1
ATOM 3556 C CA . SER A 1 454 ? -7.095 7.279 27.265 1.00 95.19 454 SER A CA 1
ATOM 3557 C C . SER A 1 454 ? -7.381 5.807 27.581 1.00 95.19 454 SER A C 1
ATOM 3559 O O . SER A 1 454 ? -8.444 5.288 27.238 1.00 95.19 454 SER A O 1
ATOM 3561 N N . ASP A 1 455 ? -6.480 5.151 28.318 1.00 94.25 455 ASP A N 1
ATOM 3562 C CA . ASP A 1 455 ? -6.667 3.757 28.753 1.00 94.25 455 ASP A CA 1
ATOM 3563 C C . ASP A 1 455 ? -7.970 3.560 29.543 1.00 94.25 455 ASP A C 1
ATOM 3565 O O . ASP A 1 455 ? -8.664 2.561 29.367 1.00 94.25 455 ASP A O 1
ATOM 3569 N N . GLY A 1 456 ? -8.353 4.544 30.365 1.00 96.62 456 GLY A N 1
ATOM 3570 C CA . GLY A 1 456 ? -9.616 4.513 31.103 1.00 96.62 456 GLY A CA 1
ATOM 3571 C C . GLY A 1 456 ? -10.848 4.584 30.196 1.00 96.62 456 GLY A C 1
ATOM 3572 O O . GLY A 1 456 ? -11.826 3.883 30.440 1.00 96.62 456 GLY A O 1
ATOM 3573 N N . GLU A 1 457 ? -10.810 5.392 29.132 1.00 96.69 457 GLU A N 1
ATOM 3574 C CA . GLU A 1 457 ? -11.893 5.455 28.137 1.00 96.69 457 GLU A CA 1
ATOM 3575 C C . GLU A 1 457 ? -11.992 4.146 27.345 1.00 96.69 457 GLU A C 1
ATOM 3577 O O . GLU A 1 457 ? -13.091 3.631 27.141 1.00 96.69 457 GLU A O 1
ATOM 3582 N N . ILE A 1 458 ? -10.851 3.571 26.952 1.00 94.25 458 ILE A N 1
ATOM 3583 C CA . ILE A 1 458 ? -10.787 2.265 26.283 1.00 94.25 458 ILE A CA 1
ATOM 3584 C C . ILE A 1 458 ? -11.394 1.176 27.175 1.00 94.25 458 ILE A C 1
ATOM 3586 O O . ILE A 1 458 ? -12.184 0.363 26.692 1.00 94.25 458 ILE A O 1
ATOM 3590 N N . GLU A 1 459 ? -11.078 1.178 28.470 1.00 94.62 459 GLU A N 1
ATOM 3591 C CA . GLU A 1 459 ? -11.613 0.198 29.415 1.00 94.62 459 GLU A CA 1
ATOM 3592 C C . GLU A 1 459 ? -13.131 0.327 29.583 1.00 94.62 459 GLU A C 1
ATOM 3594 O O . GLU A 1 459 ? -13.840 -0.677 29.571 1.00 94.62 459 GLU A O 1
ATOM 3599 N N . VAL A 1 460 ? -13.663 1.554 29.632 1.00 96.19 460 VAL A N 1
ATOM 3600 C CA . VAL A 1 460 ? -15.118 1.788 29.658 1.00 96.19 460 VAL A CA 1
ATOM 3601 C C . VAL A 1 460 ? -15.801 1.210 28.415 1.00 96.19 460 VAL A C 1
ATOM 3603 O O . VAL A 1 460 ? -16.853 0.576 28.535 1.00 96.19 460 VAL A O 1
ATOM 3606 N N . LEU A 1 461 ? -15.217 1.395 27.225 1.00 95.00 461 LEU A N 1
ATOM 3607 C CA . LEU A 1 461 ? -15.761 0.830 25.985 1.00 95.00 461 LEU A CA 1
ATOM 3608 C C . LEU A 1 461 ? -15.723 -0.706 25.998 1.00 95.00 461 LEU A C 1
ATOM 3610 O O . LEU A 1 461 ? -16.712 -1.342 25.624 1.00 95.00 461 LEU A O 1
ATOM 3614 N N . ARG A 1 462 ? -14.614 -1.300 26.458 1.00 94.19 462 ARG A N 1
ATOM 3615 C CA . ARG A 1 462 ? -14.438 -2.759 26.557 1.00 94.19 462 ARG A CA 1
ATOM 3616 C C . ARG A 1 462 ? -15.410 -3.389 27.546 1.00 94.19 462 ARG A C 1
ATOM 3618 O O . ARG A 1 462 ? -16.115 -4.324 27.177 1.00 94.19 462 ARG A O 1
ATOM 3625 N N . GLU A 1 463 ? -15.493 -2.870 28.766 1.00 94.56 463 GLU A N 1
ATOM 3626 C CA . GLU A 1 463 ? -16.401 -3.382 29.798 1.00 94.56 463 GLU A CA 1
ATOM 3627 C C . GLU A 1 463 ? -17.870 -3.216 29.398 1.00 94.56 463 GLU A C 1
ATOM 3629 O O . GLU A 1 463 ? -18.679 -4.122 29.607 1.00 94.56 463 GLU A O 1
ATOM 3634 N N . GLY A 1 464 ? -18.221 -2.103 28.741 1.00 95.19 464 GLY A N 1
ATOM 3635 C CA . GLY A 1 464 ? -19.555 -1.915 28.168 1.00 95.19 464 GLY A CA 1
ATOM 3636 C C . GLY A 1 464 ? -19.909 -3.014 27.163 1.00 95.19 464 GLY A C 1
ATOM 3637 O O . GLY A 1 464 ? -20.982 -3.615 27.247 1.00 95.19 464 GLY A O 1
ATOM 3638 N N . LEU A 1 465 ? -18.978 -3.336 26.264 1.00 96.12 465 LEU A N 1
ATOM 3639 C CA . LEU A 1 465 ? -19.161 -4.375 25.256 1.00 96.12 465 LEU A CA 1
ATOM 3640 C C . LEU A 1 465 ? -19.223 -5.784 25.869 1.00 96.12 465 LEU A C 1
ATOM 3642 O O . LEU A 1 465 ? -20.100 -6.570 25.517 1.00 96.12 465 LEU A O 1
ATOM 3646 N N . VAL A 1 466 ? -18.353 -6.096 26.833 1.00 97.19 466 VAL A N 1
ATOM 3647 C CA . VAL A 1 466 ? -18.364 -7.374 27.567 1.00 97.19 466 VAL A CA 1
ATOM 3648 C C . VAL A 1 466 ? -19.669 -7.552 28.342 1.00 97.19 466 VAL A C 1
ATOM 3650 O O . VAL A 1 466 ? -20.275 -8.623 28.287 1.00 97.19 466 VAL A O 1
ATOM 3653 N N . SER A 1 467 ? -20.125 -6.515 29.045 1.00 96.50 467 SER A N 1
ATOM 3654 C CA . SER A 1 467 ? -21.393 -6.527 29.780 1.00 96.50 467 SER A CA 1
ATOM 3655 C C . SER A 1 467 ? -22.572 -6.793 28.844 1.00 96.50 467 SER A C 1
ATOM 3657 O O . SER A 1 467 ? -23.392 -7.679 29.108 1.00 96.50 467 SER A O 1
ATOM 3659 N N . TYR A 1 468 ? -22.605 -6.102 27.700 1.00 97.31 468 TYR A N 1
ATOM 3660 C CA . TYR A 1 468 ? -23.616 -6.313 26.671 1.00 97.31 468 TYR A CA 1
ATOM 3661 C C . TYR A 1 468 ? -23.615 -7.757 26.152 1.00 97.31 468 TYR A C 1
ATOM 3663 O O . TYR A 1 468 ? -24.647 -8.429 26.186 1.00 97.31 468 TYR A O 1
ATOM 3671 N N . LEU A 1 469 ? -22.459 -8.284 25.748 1.00 97.31 469 LEU A N 1
ATOM 3672 C CA . LEU A 1 469 ? -22.338 -9.645 25.217 1.00 97.31 469 LEU A CA 1
ATOM 3673 C C . LEU A 1 469 ? -22.721 -10.709 26.260 1.00 97.31 469 LEU A C 1
ATOM 3675 O O . LEU A 1 469 ? -23.431 -11.666 25.938 1.00 97.31 469 LEU A O 1
ATOM 3679 N N . ARG A 1 470 ? -22.352 -10.514 27.532 1.00 97.06 470 ARG A N 1
ATOM 3680 C CA . ARG A 1 470 ? -22.785 -11.380 28.642 1.00 97.06 470 ARG A CA 1
ATOM 3681 C C . ARG A 1 470 ? -24.295 -11.347 28.850 1.00 97.06 470 ARG A C 1
ATOM 3683 O O . ARG A 1 470 ? -24.888 -12.400 29.079 1.00 97.06 470 ARG A O 1
ATOM 3690 N N . SER A 1 471 ? -24.933 -10.183 28.711 1.00 96.56 471 SER A N 1
ATOM 3691 C CA . SER A 1 471 ? -26.399 -10.071 28.779 1.00 96.56 471 SER A CA 1
ATOM 3692 C C . SER A 1 471 ? -27.108 -10.856 27.665 1.00 96.56 471 SER A C 1
ATOM 3694 O O . SER A 1 471 ? -28.216 -11.348 27.866 1.00 96.56 471 SER A O 1
ATOM 3696 N N . ARG A 1 472 ? -26.437 -11.049 26.520 1.00 96.12 472 ARG A N 1
ATOM 3697 C CA . ARG A 1 472 ? -26.900 -11.866 25.387 1.00 96.12 472 ARG A CA 1
ATOM 3698 C C . ARG A 1 472 ? -26.516 -13.350 25.500 1.00 96.12 472 ARG A C 1
ATOM 3700 O O . ARG A 1 472 ? -26.804 -14.124 24.594 1.00 96.12 472 ARG A O 1
ATOM 3707 N N . GLY A 1 473 ? -25.917 -13.765 26.620 1.00 96.25 473 GLY A N 1
ATOM 3708 C CA . GLY A 1 473 ? -25.597 -15.163 26.930 1.00 96.25 473 GLY A CA 1
ATOM 3709 C C . GLY A 1 473 ? -24.200 -15.624 26.508 1.00 96.25 473 GLY A C 1
ATOM 3710 O O . GLY A 1 473 ? -23.875 -16.800 26.687 1.00 96.25 473 GLY A O 1
ATOM 3711 N N . PHE A 1 474 ? -23.354 -14.732 25.988 1.00 96.06 474 PHE A N 1
ATOM 3712 C CA . PHE A 1 474 ? -21.982 -15.071 25.613 1.00 96.06 474 PHE A CA 1
ATOM 3713 C C . PHE A 1 474 ? -21.044 -15.041 26.822 1.00 96.06 474 PHE A C 1
ATOM 3715 O O . PHE A 1 474 ? -21.141 -14.188 27.703 1.00 96.06 474 PHE A O 1
ATOM 3722 N N . ARG A 1 475 ? -20.100 -15.983 26.864 1.00 93.88 475 ARG A N 1
ATOM 3723 C CA . ARG A 1 475 ? -19.024 -15.999 27.861 1.00 93.88 475 ARG A CA 1
ATOM 3724 C C . ARG A 1 475 ? -17.781 -15.380 27.235 1.00 93.88 475 ARG A C 1
ATOM 3726 O O . ARG A 1 475 ? -17.114 -16.038 26.449 1.00 93.88 475 ARG A O 1
ATOM 3733 N N . CYS A 1 476 ? -17.507 -14.125 27.571 1.00 94.00 476 CYS A N 1
ATOM 3734 C CA . CYS A 1 476 ? -16.325 -13.399 27.113 1.00 94.00 476 CYS A CA 1
ATOM 3735 C C . CYS A 1 476 ? -15.805 -12.442 28.195 1.00 94.00 476 CYS A C 1
ATOM 3737 O O . CYS A 1 476 ? -16.502 -12.126 29.174 1.00 94.00 476 CYS A O 1
ATOM 3739 N N . SER A 1 477 ? -14.579 -11.974 28.009 1.00 94.12 477 SER A N 1
ATOM 3740 C CA . SER A 1 477 ? -13.875 -10.997 28.832 1.00 94.12 477 SER A CA 1
ATOM 3741 C C . SER A 1 477 ? -13.089 -10.011 27.961 1.00 94.12 477 SER A C 1
ATOM 3743 O O . SER A 1 477 ? -12.973 -10.191 26.750 1.00 94.12 477 SER A O 1
ATOM 3745 N N . SER A 1 478 ? -12.547 -8.963 28.581 1.00 92.00 478 SER A N 1
ATOM 3746 C CA . SER A 1 478 ? -11.630 -8.001 27.961 1.00 92.00 478 SER A CA 1
ATOM 3747 C C . SER A 1 478 ? -10.180 -8.507 27.898 1.00 92.00 478 SER A C 1
ATOM 3749 O O . SER A 1 478 ? -9.274 -7.721 27.623 1.00 92.00 478 SER A O 1
ATOM 3751 N N . HIS A 1 479 ? -9.949 -9.804 28.146 1.00 91.31 479 HIS A N 1
ATOM 3752 C CA . HIS A 1 479 ? -8.616 -10.396 28.136 1.00 91.31 479 HIS A CA 1
ATOM 3753 C C . HIS A 1 479 ? -7.940 -10.260 26.765 1.00 91.31 479 HIS A C 1
ATOM 3755 O O . HIS A 1 479 ? -8.577 -10.377 25.714 1.00 91.31 479 HIS A O 1
ATOM 3761 N N . VAL A 1 480 ? -6.635 -10.005 26.807 1.00 90.19 480 VAL A N 1
ATOM 3762 C CA . VAL A 1 480 ? -5.758 -9.879 25.646 1.00 90.19 480 VAL A CA 1
ATOM 3763 C C . VAL A 1 480 ? -4.616 -10.862 25.845 1.00 90.19 480 VAL A C 1
ATOM 3765 O O . VAL A 1 480 ? -3.924 -10.798 26.862 1.00 90.19 480 VAL A O 1
ATOM 3768 N N . GLU A 1 481 ? -4.442 -11.758 24.879 1.00 85.19 481 GLU A N 1
ATOM 3769 C CA . GLU A 1 481 ? -3.389 -12.769 24.918 1.00 85.19 481 GLU A CA 1
ATOM 3770 C C . GLU A 1 481 ? -2.002 -12.130 24.700 1.00 85.19 481 GLU A C 1
ATOM 3772 O O . GLU A 1 481 ? -1.865 -11.168 23.932 1.00 85.19 481 GLU A O 1
ATOM 3777 N N . PRO A 1 482 ? -0.940 -12.646 25.344 1.00 82.44 482 PRO A N 1
ATOM 3778 C CA . PRO A 1 482 ? 0.426 -12.213 25.069 1.00 82.44 482 PRO A CA 1
ATOM 3779 C C . PRO A 1 482 ? 0.797 -12.372 23.585 1.00 82.44 482 PRO A C 1
ATOM 3781 O O . PRO A 1 482 ? 0.444 -13.359 22.948 1.00 82.44 482 PRO A O 1
ATOM 3784 N N . GLY A 1 483 ? 1.525 -11.400 23.027 1.00 78.50 483 GLY A N 1
ATOM 3785 C CA . GLY A 1 483 ? 1.966 -11.422 21.623 1.00 78.50 483 GLY A CA 1
ATOM 3786 C C . GLY A 1 483 ? 0.887 -11.054 20.595 1.00 78.50 483 GLY A C 1
ATOM 3787 O O . GLY A 1 483 ? 1.205 -10.837 19.429 1.00 78.50 483 GLY A O 1
ATOM 3788 N N . GLN A 1 484 ? -0.376 -10.903 21.010 1.00 82.25 484 GLN A N 1
ATOM 3789 C CA . GLN A 1 484 ? -1.474 -10.537 20.119 1.00 82.25 484 GLN A CA 1
ATOM 3790 C C . GLN A 1 484 ? -2.404 -9.506 20.778 1.00 82.25 484 GLN A C 1
ATOM 3792 O O . GLN A 1 484 ? -3.271 -9.870 21.568 1.00 82.25 484 GLN A O 1
ATOM 3797 N N . PRO A 1 485 ? -2.291 -8.204 20.440 1.00 86.62 485 PRO A N 1
ATOM 3798 C CA . PRO A 1 485 ? -3.030 -7.127 21.104 1.00 86.62 485 PRO A CA 1
ATOM 3799 C C . PRO A 1 485 ? -4.498 -7.026 20.636 1.00 86.62 485 PRO A C 1
ATOM 3801 O O . PRO A 1 485 ? -4.971 -5.946 20.278 1.00 86.62 485 PRO A O 1
ATOM 3804 N N . LEU A 1 486 ? -5.218 -8.151 20.597 1.00 89.50 486 LEU A N 1
ATOM 3805 C CA . LEU A 1 486 ? -6.608 -8.270 20.160 1.00 89.50 486 LEU A CA 1
ATOM 3806 C C . LEU A 1 486 ? -7.460 -8.900 21.269 1.00 89.50 486 LEU A C 1
ATOM 3808 O O . LEU A 1 486 ? -7.078 -9.896 21.876 1.00 89.50 486 LEU A O 1
ATOM 3812 N N . THR A 1 487 ? -8.659 -8.364 21.499 1.00 93.00 487 THR A N 1
ATOM 3813 C CA . THR A 1 487 ? -9.641 -8.955 22.422 1.00 93.00 487 THR A CA 1
ATOM 3814 C C . THR A 1 487 ? -10.425 -10.064 21.713 1.00 93.00 487 THR A C 1
ATOM 3816 O O . THR A 1 487 ? -11.585 -9.875 21.334 1.00 93.00 487 THR A O 1
ATOM 3819 N N . LEU A 1 488 ? -9.774 -11.209 21.477 1.00 94.00 488 LEU A N 1
ATOM 3820 C CA . LEU A 1 488 ? -10.311 -12.309 20.660 1.00 94.00 488 LEU A CA 1
ATOM 3821 C C . LEU A 1 488 ? -11.631 -12.881 21.196 1.00 94.00 488 LEU A C 1
ATOM 3823 O O . LEU A 1 488 ? -12.496 -13.254 20.409 1.00 94.00 488 LEU A O 1
ATOM 3827 N N . GLU A 1 489 ? -11.833 -12.917 22.516 1.00 95.19 489 GLU A N 1
ATOM 3828 C CA . GLU A 1 489 ? -13.098 -13.391 23.099 1.00 95.19 489 GLU A CA 1
ATOM 3829 C C . GLU A 1 489 ? -14.280 -12.474 22.766 1.00 95.19 489 GLU A C 1
ATOM 3831 O O . GLU A 1 489 ? -15.384 -12.951 22.500 1.00 95.19 489 GLU A O 1
ATOM 3836 N N . ILE A 1 490 ? -14.043 -11.159 22.757 1.00 96.00 490 ILE A N 1
ATOM 3837 C CA . ILE A 1 490 ? -15.041 -10.168 22.346 1.00 96.00 490 ILE A CA 1
ATOM 3838 C C . ILE A 1 490 ? -15.341 -10.340 20.857 1.00 96.00 490 ILE A C 1
ATOM 3840 O O . ILE A 1 490 ? -16.509 -10.401 20.479 1.00 96.00 490 ILE A O 1
ATOM 3844 N N . LEU A 1 491 ? -14.301 -10.461 20.023 1.00 95.44 491 LEU A N 1
ATOM 3845 C CA . LEU A 1 491 ? -14.458 -10.658 18.581 1.00 95.44 491 LEU A CA 1
ATOM 3846 C C . LEU A 1 491 ? -15.265 -11.928 18.278 1.00 95.44 491 LEU A C 1
ATOM 3848 O O . LEU A 1 491 ? -16.221 -11.879 17.513 1.00 95.44 491 LEU A O 1
ATOM 3852 N N . HIS A 1 492 ? -14.956 -13.042 18.942 1.00 95.69 492 HIS A N 1
ATOM 3853 C CA . HIS A 1 492 ? -15.690 -14.298 18.787 1.00 95.69 492 HIS A CA 1
ATOM 3854 C C . HIS A 1 492 ? -17.166 -14.168 19.173 1.00 95.69 492 HIS A C 1
ATOM 3856 O O . HIS A 1 492 ? -18.046 -14.633 18.447 1.00 95.69 492 HIS A O 1
ATOM 3862 N N . ALA A 1 493 ? -17.464 -13.502 20.287 1.00 96.12 493 ALA A N 1
ATOM 3863 C CA . ALA A 1 493 ? -18.844 -13.266 20.690 1.00 96.12 493 ALA A CA 1
ATOM 3864 C C . ALA A 1 493 ? -19.588 -12.346 19.704 1.00 96.12 493 ALA A C 1
ATOM 3866 O O . ALA A 1 493 ? -20.752 -12.608 19.408 1.00 96.12 493 ALA A O 1
ATOM 3867 N N . LEU A 1 494 ? -18.924 -11.322 19.154 1.00 95.38 494 LEU A N 1
ATOM 3868 C CA . LEU A 1 494 ? -19.496 -10.432 18.141 1.00 95.38 494 LEU A CA 1
ATOM 3869 C C . LEU A 1 494 ? -19.846 -11.172 16.852 1.00 95.38 494 LEU A C 1
ATOM 3871 O O . LEU A 1 494 ? -20.991 -11.084 16.421 1.00 95.38 494 LEU A O 1
ATOM 3875 N N . LEU A 1 495 ? -18.907 -11.941 16.290 1.00 93.88 495 LEU A N 1
ATOM 3876 C CA . LEU A 1 495 ? -19.132 -12.705 15.058 1.00 93.88 495 LEU A CA 1
ATOM 3877 C C . LEU A 1 495 ? -20.292 -13.697 15.220 1.00 93.88 495 LEU A C 1
ATOM 3879 O O . LEU A 1 495 ? -21.132 -13.847 14.338 1.00 93.88 495 LEU A O 1
ATOM 3883 N N . ARG A 1 496 ? -20.407 -14.338 16.389 1.00 93.75 496 ARG A N 1
ATOM 3884 C CA . ARG A 1 496 ? -21.529 -15.246 16.673 1.00 93.75 496 ARG A CA 1
ATOM 3885 C C . ARG A 1 496 ? -22.851 -14.523 16.899 1.00 93.75 496 ARG A C 1
ATOM 3887 O O . ARG A 1 496 ? -23.890 -15.071 16.542 1.00 93.75 496 ARG A O 1
ATOM 3894 N N . LEU A 1 497 ? -22.830 -13.336 17.503 1.00 94.19 497 LEU A N 1
ATOM 3895 C CA . LEU A 1 497 ? -24.024 -12.515 17.697 1.00 94.19 497 LEU A CA 1
ATOM 3896 C C . LEU A 1 497 ? -24.563 -11.991 16.359 1.00 94.19 497 LEU A C 1
ATOM 3898 O O . LEU A 1 497 ? -25.776 -11.998 16.166 1.00 94.19 497 LEU A O 1
ATOM 3902 N N . SER A 1 498 ? -23.684 -11.567 15.447 1.00 90.19 498 SER A N 1
ATOM 3903 C CA . SER A 1 498 ? -24.060 -11.072 14.118 1.00 90.19 498 SER A CA 1
ATOM 3904 C C . SER A 1 498 ? -24.382 -12.184 13.116 1.00 90.19 498 SER A C 1
ATOM 3906 O O . SER A 1 498 ? -24.919 -11.896 12.049 1.00 90.19 498 SER A O 1
ATOM 3908 N N . GLY A 1 499 ? -24.080 -13.445 13.444 1.00 89.44 499 GLY A N 1
ATOM 3909 C CA . GLY A 1 499 ? -24.214 -14.561 12.508 1.00 89.44 499 GLY A CA 1
ATOM 3910 C C . GLY A 1 499 ? -23.210 -14.479 11.357 1.00 89.44 499 GLY A C 1
ATOM 3911 O O . GLY A 1 499 ? -23.532 -14.885 10.241 1.00 89.44 499 GLY A O 1
ATOM 3912 N N . ASP A 1 500 ? -22.026 -13.923 11.625 1.00 89.88 500 ASP A N 1
ATOM 3913 C CA . ASP A 1 500 ? -20.948 -13.789 10.653 1.00 89.88 500 ASP A CA 1
ATOM 3914 C C . ASP A 1 500 ? -20.457 -15.163 10.181 1.00 89.88 500 ASP A C 1
ATOM 3916 O O . ASP A 1 500 ? -20.410 -16.135 10.945 1.00 89.88 500 ASP A O 1
ATOM 3920 N N . MET A 1 501 ? -20.097 -15.244 8.904 1.00 87.62 501 MET A N 1
ATOM 3921 C CA . MET A 1 501 ? -19.620 -16.479 8.296 1.00 87.62 501 MET A CA 1
ATOM 3922 C C . MET A 1 501 ? -18.229 -16.874 8.794 1.00 87.62 501 MET A C 1
ATOM 3924 O O . MET A 1 501 ? -17.943 -18.066 8.878 1.00 87.62 501 MET A O 1
ATOM 3928 N N . ASP A 1 502 ? -17.399 -15.901 9.177 1.00 88.19 502 ASP A N 1
ATOM 3929 C CA . ASP A 1 502 ? -16.018 -16.132 9.607 1.00 88.19 502 ASP A CA 1
ATOM 3930 C C . ASP A 1 502 ? -15.907 -16.409 11.116 1.00 88.19 502 ASP A C 1
ATOM 3932 O O . ASP A 1 502 ? -14.949 -16.040 11.795 1.00 88.19 502 ASP A O 1
ATOM 3936 N N . GLY A 1 503 ? -16.920 -17.063 11.691 1.00 89.50 503 GLY A N 1
ATOM 3937 C CA . GLY A 1 503 ? -17.005 -17.312 13.132 1.00 89.50 503 GLY A CA 1
ATOM 3938 C C . GLY A 1 503 ? -15.849 -18.140 13.713 1.00 89.50 503 GLY A C 1
ATOM 3939 O O . GLY A 1 503 ? -15.652 -18.113 14.926 1.00 89.50 503 GLY A O 1
ATOM 3940 N N . ALA A 1 504 ? -15.087 -18.849 12.872 1.00 89.75 504 ALA A N 1
ATOM 3941 C CA . ALA A 1 504 ? -13.921 -19.643 13.267 1.00 89.75 504 ALA A CA 1
ATOM 3942 C C . ALA A 1 504 ? -12.612 -18.830 13.334 1.00 89.75 504 ALA A C 1
ATOM 3944 O O . ALA A 1 504 ? -11.658 -19.270 13.980 1.00 89.75 504 ALA A O 1
ATOM 3945 N N . LEU A 1 505 ? -12.557 -17.637 12.725 1.00 91.56 505 LEU A N 1
ATOM 3946 C CA . LEU A 1 505 ? -11.353 -16.802 12.683 1.00 91.56 505 LEU A CA 1
ATOM 3947 C C . LEU A 1 505 ? -10.730 -16.552 14.067 1.00 91.56 505 LEU A C 1
ATOM 3949 O O . LEU A 1 505 ? -9.514 -16.676 14.188 1.00 91.56 505 LEU A O 1
ATOM 3953 N N . PRO A 1 506 ? -11.483 -16.238 15.139 1.00 93.50 506 PRO A N 1
ATOM 3954 C CA . PRO A 1 506 ? -10.874 -15.962 16.441 1.00 93.50 506 PRO A CA 1
ATOM 3955 C C . PRO A 1 506 ? -10.194 -17.173 17.082 1.00 93.50 506 PRO A C 1
ATOM 3957 O O . PRO A 1 506 ? -9.260 -16.993 17.860 1.00 93.50 506 PRO A O 1
ATOM 3960 N N . GLU A 1 507 ? -10.656 -18.390 16.785 1.00 91.62 507 GLU A N 1
ATOM 3961 C CA . GLU A 1 507 ? -9.997 -19.621 17.237 1.00 91.62 507 GLU A CA 1
ATOM 3962 C C . GLU A 1 507 ? -8.692 -19.825 16.463 1.00 91.62 507 GLU A C 1
ATOM 3964 O O . GLU A 1 507 ? -7.646 -20.004 17.079 1.00 91.62 507 GLU A O 1
ATOM 3969 N N . LEU A 1 508 ? -8.727 -19.643 15.139 1.00 91.31 508 LEU A N 1
ATOM 3970 C CA . LEU A 1 508 ? -7.532 -19.690 14.295 1.00 91.31 508 LEU A CA 1
ATOM 3971 C C . LEU A 1 508 ? -6.485 -18.641 14.702 1.00 91.31 508 LEU A C 1
ATOM 3973 O O . LEU A 1 508 ? -5.297 -18.937 14.768 1.00 91.31 508 LEU A O 1
ATOM 3977 N N . LEU A 1 509 ? -6.914 -17.413 15.005 1.00 92.56 509 LEU A N 1
ATOM 3978 C CA . LEU A 1 509 ? -6.026 -16.346 15.471 1.00 92.56 509 LEU A CA 1
ATOM 3979 C C . LEU A 1 509 ? -5.369 -16.692 16.809 1.00 92.56 509 LEU A C 1
ATOM 3981 O O . LEU A 1 509 ? -4.197 -16.374 16.984 1.00 92.56 509 LEU A O 1
ATOM 3985 N N . ARG A 1 510 ? -6.106 -17.343 17.720 1.00 91.25 510 ARG A N 1
ATOM 3986 C CA . ARG A 1 510 ? -5.589 -17.777 19.024 1.00 91.25 510 ARG A CA 1
ATOM 3987 C C . ARG A 1 510 ? -4.523 -18.862 18.875 1.00 91.25 510 ARG A C 1
ATOM 3989 O O . ARG A 1 510 ? -3.502 -18.798 19.552 1.00 91.25 510 ARG A O 1
ATOM 3996 N N . ASP A 1 511 ? -4.764 -19.835 18.002 1.00 90.44 511 ASP A N 1
ATOM 3997 C CA . ASP A 1 511 ? -3.854 -20.967 17.789 1.00 90.44 511 ASP A CA 1
ATOM 3998 C C . ASP A 1 511 ? -2.646 -20.585 16.903 1.00 90.44 511 ASP A C 1
ATOM 4000 O O . ASP A 1 511 ? -1.576 -21.200 16.973 1.00 90.44 511 ASP A O 1
ATOM 4004 N N . GLY A 1 512 ? -2.799 -19.520 16.114 1.00 91.38 512 GLY A N 1
ATOM 4005 C CA . GLY A 1 512 ? -1.838 -19.022 15.141 1.00 91.38 512 GLY A CA 1
ATOM 4006 C C . GLY A 1 512 ? -2.212 -19.435 13.718 1.00 91.38 512 GLY A C 1
ATOM 4007 O O . GLY A 1 512 ? -2.621 -20.566 13.457 1.00 91.38 512 GLY A O 1
ATOM 4008 N N . VAL A 1 513 ? -2.058 -18.507 12.775 1.00 91.44 513 VAL A N 1
ATOM 4009 C CA . VAL A 1 513 ? -2.442 -18.720 11.377 1.00 91.44 513 VAL A CA 1
ATOM 4010 C C . VAL A 1 513 ? -1.376 -19.532 10.632 1.00 91.44 513 VAL A C 1
ATOM 4012 O O . VAL A 1 513 ? -0.179 -19.281 10.821 1.00 91.44 513 VAL A O 1
ATOM 4015 N N . PRO A 1 514 ? -1.772 -20.492 9.778 1.00 91.50 514 PRO A N 1
ATOM 4016 C CA . PRO A 1 514 ? -0.838 -21.190 8.905 1.00 91.50 514 PRO A CA 1
ATOM 4017 C C . PRO A 1 514 ? -0.292 -20.239 7.834 1.00 91.50 514 PRO A C 1
ATOM 4019 O O . PRO A 1 514 ? -0.986 -19.349 7.342 1.00 91.50 514 PRO A O 1
ATOM 4022 N N . THR A 1 515 ? 0.957 -20.453 7.444 1.00 88.50 515 THR A N 1
ATOM 4023 C CA . THR A 1 515 ? 1.667 -19.727 6.382 1.00 88.50 515 THR A CA 1
ATOM 4024 C C . THR A 1 515 ? 1.312 -20.238 4.989 1.00 88.50 515 THR A C 1
ATOM 4026 O O . THR A 1 515 ? 1.565 -19.553 4.000 1.00 88.50 515 THR A O 1
ATOM 4029 N N . GLY A 1 516 ? 0.737 -21.440 4.883 1.00 88.56 516 GLY A N 1
ATOM 4030 C CA . GLY A 1 516 ? 0.428 -22.073 3.604 1.00 88.56 516 GLY A CA 1
ATOM 4031 C C . GLY A 1 516 ? 1.607 -22.818 2.967 1.00 88.56 516 GLY A C 1
ATOM 4032 O O . GLY A 1 516 ? 1.482 -23.252 1.821 1.00 88.56 516 GLY A O 1
ATOM 4033 N N . ILE A 1 517 ? 2.759 -22.900 3.648 1.00 86.50 517 ILE A N 1
ATOM 4034 C CA . ILE A 1 517 ? 3.995 -23.497 3.119 1.00 86.50 517 ILE A CA 1
ATOM 4035 C C . ILE A 1 517 ? 3.933 -25.027 3.170 1.00 86.50 517 ILE A C 1
ATOM 4037 O O . ILE A 1 517 ? 4.136 -25.675 2.141 1.00 86.50 517 ILE A O 1
ATOM 4041 N N . ASP A 1 518 ? 3.634 -25.604 4.336 1.00 84.88 518 ASP A N 1
ATOM 4042 C CA . ASP A 1 518 ? 3.545 -27.061 4.502 1.00 84.88 518 ASP A CA 1
ATOM 4043 C C . ASP A 1 518 ? 2.247 -27.611 3.912 1.00 84.88 518 ASP A C 1
ATOM 4045 O O . ASP A 1 518 ? 2.261 -28.504 3.059 1.00 84.88 518 ASP A O 1
ATOM 4049 N N . GLU A 1 519 ? 1.121 -27.012 4.288 1.00 86.44 519 GLU A N 1
ATOM 4050 C CA . GLU A 1 519 ? -0.206 -27.362 3.791 1.00 86.44 519 GLU A CA 1
ATOM 4051 C C . GLU A 1 519 ? -0.926 -26.117 3.262 1.00 86.44 519 GLU A C 1
ATOM 4053 O O . GLU A 1 519 ? -0.713 -25.024 3.785 1.00 86.44 519 GLU A O 1
ATOM 4058 N N . PRO A 1 520 ? -1.775 -26.236 2.222 1.00 86.12 520 PRO A N 1
ATOM 4059 C CA . PRO A 1 520 ? -2.574 -25.111 1.756 1.00 86.12 520 PRO A CA 1
ATOM 4060 C C . PRO A 1 520 ? -3.441 -24.532 2.877 1.00 86.12 520 PRO A C 1
ATOM 4062 O O . PRO A 1 520 ? -4.079 -25.278 3.620 1.00 86.12 520 PRO A O 1
ATOM 4065 N N . ILE A 1 521 ? -3.534 -23.203 2.943 1.00 88.00 521 ILE A N 1
ATOM 4066 C CA . ILE A 1 521 ? -4.455 -22.541 3.872 1.00 88.00 521 ILE A CA 1
ATOM 4067 C C . ILE A 1 521 ? -5.885 -22.957 3.513 1.00 88.00 521 ILE A C 1
ATOM 4069 O O . ILE A 1 521 ? -6.315 -22.818 2.359 1.00 88.00 521 ILE A O 1
ATOM 4073 N N . ALA A 1 522 ? -6.604 -23.487 4.504 1.00 85.06 522 ALA A N 1
ATOM 4074 C CA . ALA A 1 522 ? -7.986 -23.913 4.346 1.00 85.06 522 ALA A CA 1
ATOM 4075 C C . ALA A 1 522 ? -8.880 -22.719 3.968 1.00 85.06 522 ALA A C 1
ATOM 4077 O O . ALA A 1 522 ? -8.688 -21.624 4.504 1.00 85.06 522 ALA A O 1
ATOM 4078 N N . PRO A 1 523 ? -9.855 -22.909 3.064 1.00 87.50 523 PRO A N 1
ATOM 4079 C CA . PRO A 1 523 ? -10.749 -21.831 2.682 1.00 87.50 523 PRO A CA 1
ATOM 4080 C C . PRO A 1 523 ? -11.634 -21.439 3.869 1.00 87.50 523 PRO A C 1
ATOM 4082 O O . PRO A 1 523 ? -12.275 -22.288 4.492 1.00 87.50 523 PRO A O 1
ATOM 4085 N N . SER A 1 524 ? -11.684 -20.142 4.161 1.00 87.00 524 SER A N 1
ATOM 4086 C CA . SER A 1 524 ? -12.582 -19.551 5.160 1.00 87.00 524 SER A CA 1
ATOM 4087 C C . SER A 1 524 ? -14.047 -19.569 4.706 1.00 87.00 524 SER A C 1
ATOM 4089 O O . SER A 1 524 ? -14.966 -19.520 5.521 1.00 87.00 524 SER A O 1
ATOM 4091 N N . GLY A 1 525 ? -14.279 -19.615 3.390 1.00 87.44 525 GLY A N 1
ATOM 4092 C CA . GLY A 1 525 ? -15.586 -19.430 2.768 1.00 87.44 525 GLY A CA 1
ATOM 4093 C C . GLY A 1 525 ? -15.971 -17.956 2.611 1.00 87.44 525 GLY A C 1
ATOM 4094 O O . GLY A 1 525 ? -16.964 -17.661 1.941 1.00 87.44 525 GLY A O 1
ATOM 4095 N N . VAL A 1 526 ? -15.194 -17.031 3.189 1.00 89.81 526 VAL A N 1
ATOM 4096 C CA . VAL A 1 526 ? -15.385 -15.577 3.079 1.00 89.81 526 VAL A CA 1
ATOM 4097 C C . VAL A 1 526 ? -15.108 -15.112 1.657 1.00 89.81 526 VAL A C 1
ATOM 4099 O O . VAL A 1 526 ? -15.800 -14.234 1.135 1.00 89.81 526 VAL A O 1
ATOM 4102 N N . TRP A 1 527 ? -14.122 -15.704 0.990 1.00 89.81 527 TRP A N 1
ATOM 4103 C CA . TRP A 1 527 ? -13.718 -15.315 -0.354 1.00 89.81 527 TRP A CA 1
ATOM 4104 C C . TRP A 1 527 ? -14.038 -16.408 -1.371 1.00 89.81 527 TRP A C 1
ATOM 4106 O O . TRP A 1 527 ? -14.544 -17.484 -1.065 1.00 89.81 527 TRP A O 1
ATOM 4116 N N . ARG A 1 528 ? -13.816 -16.101 -2.651 1.00 87.19 528 ARG A N 1
ATOM 4117 C CA . ARG A 1 528 ? -14.040 -17.087 -3.704 1.00 87.19 528 ARG A CA 1
ATOM 4118 C C . ARG A 1 528 ? -12.876 -18.066 -3.729 1.00 87.19 528 ARG A C 1
ATOM 4120 O O . ARG A 1 528 ? -11.742 -17.643 -3.957 1.00 87.19 528 ARG A O 1
ATOM 4127 N N . GLU A 1 529 ? -13.190 -19.348 -3.612 1.00 88.25 529 GLU A N 1
ATOM 4128 C CA . GLU A 1 529 ? -12.222 -20.412 -3.859 1.00 88.25 529 GLU A CA 1
ATOM 4129 C C . GLU A 1 529 ? -11.655 -20.335 -5.283 1.00 88.25 529 GLU A C 1
ATOM 4131 O O . GLU A 1 529 ? -12.358 -20.029 -6.258 1.00 88.25 529 GLU A O 1
ATOM 4136 N N . VAL A 1 530 ? -10.362 -20.606 -5.400 1.00 85.06 530 VAL A N 1
ATOM 4137 C CA . VAL A 1 530 ? -9.637 -20.668 -6.668 1.00 85.06 530 VAL A CA 1
ATOM 4138 C C . VAL A 1 530 ? -8.856 -21.965 -6.766 1.00 85.06 530 VAL A C 1
ATOM 4140 O O . VAL A 1 530 ? -8.459 -22.546 -5.759 1.00 85.06 530 VAL A O 1
ATOM 4143 N N . ASP A 1 531 ? -8.618 -22.402 -8.002 1.00 81.50 531 ASP A N 1
ATOM 4144 C CA . ASP A 1 531 ? -7.734 -23.532 -8.255 1.00 81.50 531 ASP A CA 1
ATOM 4145 C C . ASP A 1 531 ? -6.336 -23.186 -7.723 1.00 81.50 531 ASP A C 1
ATOM 4147 O O . ASP A 1 531 ? -5.694 -22.245 -8.200 1.00 81.50 531 ASP A O 1
ATOM 4151 N N . VAL A 1 532 ? -5.883 -23.935 -6.716 1.00 72.31 532 VAL A N 1
ATOM 4152 C CA . VAL A 1 532 ? -4.532 -23.803 -6.168 1.00 72.31 532 VAL A CA 1
ATOM 4153 C C . VAL A 1 532 ? -3.557 -24.303 -7.238 1.00 72.31 532 VAL A C 1
ATOM 4155 O O . VAL A 1 532 ? -3.705 -25.444 -7.687 1.00 72.31 532 VAL A O 1
ATOM 4158 N N . PRO A 1 533 ? -2.587 -23.481 -7.685 1.00 67.25 533 PRO A N 1
ATOM 4159 C CA . PRO A 1 533 ? -1.557 -23.936 -8.611 1.00 67.25 533 PRO A CA 1
ATOM 4160 C C . PRO A 1 533 ? -0.862 -25.197 -8.085 1.00 67.25 533 PRO A C 1
ATOM 4162 O O . PRO A 1 533 ? -0.694 -25.355 -6.875 1.00 67.25 533 PRO A O 1
ATOM 4165 N N . GLU A 1 534 ? -0.455 -26.091 -8.991 1.00 66.56 534 GLU A N 1
ATOM 4166 C CA . GLU A 1 534 ? 0.354 -27.253 -8.606 1.00 66.56 534 GLU A CA 1
ATOM 4167 C C . GLU A 1 534 ? 1.604 -26.797 -7.843 1.00 66.56 534 GLU A C 1
ATOM 4169 O O . GLU A 1 534 ? 2.167 -25.737 -8.127 1.00 66.56 534 GLU A O 1
ATOM 4174 N N . GLU A 1 535 ? 2.005 -27.597 -6.854 1.00 64.50 535 GLU A N 1
ATOM 4175 C CA . GLU A 1 535 ? 3.129 -27.296 -5.972 1.00 64.50 535 GLU A CA 1
ATOM 4176 C C . GLU A 1 535 ? 4.374 -26.918 -6.784 1.00 64.50 535 GLU A C 1
ATOM 4178 O O . GLU A 1 535 ? 4.880 -27.703 -7.593 1.00 64.50 535 GLU A O 1
ATOM 4183 N N . VAL A 1 536 ? 4.875 -25.698 -6.569 1.00 62.22 536 VAL A N 1
ATOM 4184 C CA . VAL A 1 536 ? 6.146 -25.275 -7.151 1.00 62.22 536 VAL A CA 1
ATOM 4185 C C . VAL A 1 536 ? 7.248 -26.029 -6.417 1.00 62.22 536 VAL A C 1
ATOM 4187 O O . VAL A 1 536 ? 7.593 -25.716 -5.278 1.00 62.22 536 VAL A O 1
ATOM 4190 N N . VAL A 1 537 ? 7.805 -27.042 -7.080 1.00 57.91 537 VAL A N 1
ATOM 4191 C CA . VAL A 1 537 ? 8.948 -27.802 -6.570 1.00 57.91 537 VAL A CA 1
ATOM 4192 C C . VAL A 1 537 ? 10.186 -26.900 -6.602 1.00 57.91 537 VAL A C 1
ATOM 4194 O O . VAL A 1 537 ? 10.875 -26.798 -7.613 1.00 57.91 537 VAL A O 1
ATOM 4197 N N . GLY A 1 538 ? 10.458 -26.215 -5.496 1.00 64.44 538 GLY A N 1
ATOM 4198 C CA . GLY A 1 538 ? 11.693 -25.466 -5.256 1.00 64.44 538 GLY A CA 1
ATOM 4199 C C . GLY A 1 538 ? 12.167 -25.722 -3.835 1.00 64.44 538 GLY A C 1
ATOM 4200 O O . GLY A 1 538 ? 11.327 -25.863 -2.954 1.00 64.44 538 GLY A O 1
ATOM 4201 N N . GLU A 1 539 ? 13.471 -25.863 -3.600 1.00 72.56 539 GLU A N 1
ATOM 4202 C CA . GLU A 1 539 ? 14.029 -26.071 -2.255 1.00 72.56 539 GLU A CA 1
ATOM 4203 C C . GLU A 1 539 ? 13.852 -24.821 -1.381 1.00 72.56 539 GLU A C 1
ATOM 4205 O O . GLU A 1 539 ? 13.830 -23.703 -1.889 1.00 72.56 539 GLU A O 1
ATOM 4210 N N . LEU A 1 540 ? 13.696 -25.019 -0.068 1.00 77.12 540 LEU A N 1
ATOM 4211 C CA . LEU A 1 540 ? 13.732 -23.909 0.881 1.00 77.12 540 LEU A CA 1
ATOM 4212 C C . LEU A 1 540 ? 15.176 -23.639 1.284 1.00 77.12 540 LEU A C 1
ATOM 4214 O O . LEU A 1 540 ? 15.883 -24.562 1.690 1.00 77.12 540 LEU A O 1
ATOM 4218 N N . HIS A 1 541 ? 15.593 -22.382 1.175 1.00 74.44 541 HIS A N 1
ATOM 4219 C CA . HIS A 1 541 ? 16.960 -21.963 1.453 1.00 74.44 541 HIS A CA 1
ATOM 4220 C C . HIS A 1 541 ? 17.072 -21.209 2.772 1.00 74.44 541 HIS A C 1
ATOM 4222 O O . HIS A 1 541 ? 16.328 -20.265 3.033 1.00 74.44 541 HIS A O 1
ATOM 4228 N N . VAL A 1 542 ? 18.083 -21.607 3.540 1.00 73.31 542 VAL A N 1
ATOM 4229 C CA . VAL A 1 542 ? 18.512 -20.969 4.782 1.00 73.31 542 VAL A CA 1
ATOM 4230 C C . VAL A 1 542 ? 19.599 -19.950 4.472 1.00 73.31 542 VAL A C 1
ATOM 4232 O O . VAL A 1 542 ? 20.548 -20.266 3.753 1.00 73.31 542 VAL A O 1
ATOM 4235 N N . PHE A 1 543 ? 19.495 -18.762 5.064 1.00 73.25 543 PHE A N 1
ATOM 4236 C CA . PHE A 1 543 ? 20.531 -17.736 4.997 1.00 73.25 543 PHE A CA 1
ATOM 4237 C C . PHE A 1 543 ? 21.064 -17.472 6.404 1.00 73.25 543 PHE A C 1
ATOM 4239 O O . PHE A 1 543 ? 20.304 -17.140 7.309 1.00 73.25 543 PHE A O 1
ATOM 4246 N N . ASP A 1 544 ? 22.369 -17.663 6.582 1.00 72.44 544 ASP A N 1
ATOM 4247 C CA . ASP A 1 544 ? 23.088 -17.533 7.854 1.00 72.44 544 ASP A CA 1
ATOM 4248 C C . ASP A 1 544 ? 23.698 -16.138 8.062 1.00 72.44 544 ASP A C 1
ATOM 4250 O O . ASP A 1 544 ? 24.248 -15.848 9.123 1.00 72.44 544 ASP A O 1
ATOM 4254 N N . SER A 1 545 ? 23.549 -15.241 7.087 1.00 72.12 545 SER A N 1
ATOM 4255 C CA . SER A 1 545 ? 24.011 -13.857 7.159 1.00 72.12 545 SER A CA 1
ATOM 4256 C C . SER A 1 545 ? 22.910 -12.870 6.763 1.00 72.12 545 SER A C 1
ATOM 4258 O O . SER A 1 545 ? 22.130 -13.148 5.844 1.00 72.12 545 SER A O 1
ATOM 4260 N N . PRO A 1 546 ? 22.844 -11.699 7.424 1.00 74.12 546 PRO A N 1
ATOM 4261 C CA . PRO A 1 546 ? 21.920 -10.649 7.036 1.00 74.12 546 PRO A CA 1
ATOM 4262 C C . PRO A 1 546 ? 22.320 -10.046 5.686 1.00 74.12 546 PRO A C 1
ATOM 4264 O O . PRO A 1 546 ? 23.456 -10.166 5.215 1.00 74.12 546 PRO A O 1
ATOM 4267 N N . TRP A 1 547 ? 21.381 -9.322 5.078 1.00 71.81 547 TRP A N 1
ATOM 4268 C CA . TRP A 1 547 ? 21.661 -8.518 3.893 1.00 71.81 547 TRP A CA 1
ATOM 4269 C C . TRP A 1 547 ? 22.817 -7.551 4.135 1.00 71.81 547 TRP A C 1
ATOM 4271 O O . TRP A 1 547 ? 23.018 -7.062 5.246 1.00 71.81 547 TRP A O 1
ATOM 4281 N N . LYS A 1 548 ? 23.532 -7.204 3.060 1.00 73.06 548 LYS A N 1
ATOM 4282 C CA . LYS A 1 548 ? 24.692 -6.305 3.110 1.00 73.06 548 LYS A CA 1
ATOM 4283 C C . LYS A 1 548 ? 24.420 -5.011 3.891 1.00 73.06 548 LYS A C 1
ATOM 4285 O O . LYS A 1 548 ? 25.277 -4.580 4.648 1.00 73.06 548 LYS A O 1
ATOM 4290 N N . SER A 1 549 ? 23.226 -4.434 3.763 1.00 68.75 549 SER A N 1
ATOM 4291 C CA . SER A 1 549 ? 22.824 -3.239 4.515 1.00 68.75 549 SER A CA 1
ATOM 4292 C C . SER A 1 549 ? 22.817 -3.443 6.034 1.00 68.75 549 SER A C 1
ATOM 4294 O O . SER A 1 549 ? 23.155 -2.527 6.770 1.00 68.75 549 SER A O 1
ATOM 4296 N N . GLY A 1 550 ? 22.464 -4.640 6.510 1.00 66.88 550 GLY A N 1
ATOM 4297 C CA . GLY A 1 550 ? 22.531 -5.001 7.926 1.00 66.88 550 GLY A CA 1
ATOM 4298 C C . GLY A 1 550 ? 23.962 -5.177 8.440 1.00 66.88 550 GLY A C 1
ATOM 4299 O O . GLY A 1 550 ? 24.217 -4.948 9.614 1.00 66.88 550 GLY A O 1
ATOM 4300 N N . LEU A 1 551 ? 24.903 -5.528 7.556 1.00 75.88 551 LEU A N 1
ATOM 4301 C CA . LEU A 1 551 ? 26.336 -5.590 7.872 1.00 75.88 551 LEU A CA 1
ATOM 4302 C C . LEU A 1 551 ? 27.009 -4.208 7.842 1.00 75.88 551 LEU A C 1
ATOM 4304 O O . LEU A 1 551 ? 28.052 -4.023 8.461 1.00 75.88 551 LEU A O 1
ATOM 4308 N N . GLU A 1 552 ? 26.446 -3.255 7.095 1.00 78.31 552 GLU A N 1
ATOM 4309 C CA . GLU A 1 552 ? 26.955 -1.881 6.995 1.00 78.31 552 GLU A CA 1
ATOM 4310 C C . GLU A 1 552 ? 26.607 -1.036 8.236 1.00 78.31 552 GLU A C 1
ATOM 4312 O O . GLU A 1 552 ? 27.369 -0.128 8.568 1.00 78.31 552 GLU A O 1
ATOM 4317 N N . ASP A 1 553 ? 25.510 -1.353 8.937 1.00 78.00 553 ASP A N 1
ATOM 4318 C CA . ASP A 1 553 ? 25.116 -0.718 10.207 1.00 78.00 553 ASP A CA 1
ATOM 4319 C C . ASP A 1 553 ? 24.536 -1.746 11.215 1.00 78.00 553 ASP A C 1
ATOM 4321 O O . ASP A 1 553 ? 23.314 -1.819 11.414 1.00 78.00 553 ASP A O 1
ATOM 4325 N N . PRO A 1 554 ? 25.401 -2.566 11.850 1.00 80.19 554 PRO A N 1
ATOM 4326 C CA . PRO A 1 554 ? 24.983 -3.571 12.833 1.00 80.19 554 PRO A CA 1
ATOM 4327 C C . PRO A 1 554 ? 24.281 -2.968 14.059 1.00 80.19 554 PRO A C 1
ATOM 4329 O O . PRO A 1 554 ? 23.325 -3.548 14.571 1.00 80.19 554 PRO A O 1
ATOM 4332 N N . GLU A 1 555 ? 24.698 -1.777 14.505 1.00 81.31 555 GLU A N 1
ATOM 4333 C CA . GLU A 1 555 ? 24.114 -1.085 15.663 1.00 81.31 555 GLU A CA 1
ATOM 4334 C C . GLU A 1 555 ? 22.646 -0.710 15.405 1.00 81.31 555 GLU A C 1
ATOM 4336 O O . GLU A 1 555 ? 21.770 -0.907 16.256 1.00 81.31 555 GLU A O 1
ATOM 4341 N N . LEU A 1 556 ? 22.335 -0.163 14.225 1.00 78.12 556 LEU A N 1
ATOM 4342 C CA . LEU A 1 556 ? 20.956 0.144 13.850 1.00 78.12 556 LEU A CA 1
ATOM 4343 C C . LEU A 1 556 ? 20.110 -1.124 13.709 1.00 78.12 556 LEU A C 1
ATOM 4345 O O . LEU A 1 556 ? 18.990 -1.150 14.225 1.00 78.12 556 LEU A O 1
ATOM 4349 N N . LEU A 1 557 ? 20.637 -2.164 13.055 1.00 79.56 557 LEU A N 1
ATOM 4350 C CA . LEU A 1 557 ? 19.941 -3.444 12.902 1.00 79.56 557 LEU A CA 1
ATOM 4351 C C . LEU A 1 557 ? 19.588 -4.042 14.269 1.00 79.56 557 LEU A C 1
ATOM 4353 O O . LEU A 1 557 ? 18.424 -4.369 14.511 1.00 79.56 557 LEU A O 1
ATOM 4357 N N . MET A 1 558 ? 20.558 -4.108 15.183 1.00 84.88 558 MET A N 1
ATOM 4358 C CA . MET A 1 558 ? 20.353 -4.618 16.539 1.00 84.88 558 MET A CA 1
ATOM 4359 C C . MET A 1 558 ? 19.320 -3.799 17.311 1.00 84.88 558 MET A C 1
ATOM 4361 O O . MET A 1 558 ? 18.445 -4.378 17.950 1.00 84.88 558 MET A O 1
ATOM 4365 N N . ARG A 1 559 ? 19.341 -2.463 17.215 1.00 84.38 559 ARG A N 1
ATOM 4366 C CA . ARG A 1 559 ? 18.320 -1.615 17.858 1.00 84.38 559 ARG A CA 1
ATOM 4367 C C . ARG A 1 559 ? 16.915 -1.862 17.313 1.00 84.38 559 ARG A C 1
ATOM 4369 O O . ARG A 1 559 ? 15.965 -1.895 18.090 1.00 84.38 559 ARG A O 1
ATOM 4376 N N . MET A 1 560 ? 16.764 -2.018 15.997 1.00 82.06 560 MET A N 1
ATOM 4377 C CA . MET A 1 560 ? 15.460 -2.287 15.377 1.00 82.06 560 MET A CA 1
ATOM 4378 C C . MET A 1 560 ? 14.908 -3.649 15.793 1.00 82.06 560 MET A C 1
ATOM 4380 O O . MET A 1 560 ? 13.726 -3.767 16.110 1.00 82.06 560 MET A O 1
ATOM 4384 N N . VAL A 1 561 ? 15.773 -4.658 15.818 1.00 85.62 561 VAL A N 1
ATOM 4385 C CA . VAL A 1 561 ? 15.404 -6.019 16.196 1.00 85.62 561 VAL A CA 1
ATOM 4386 C C . VAL A 1 561 ? 15.094 -6.118 17.680 1.00 85.62 561 VAL A C 1
ATOM 4388 O O . VAL A 1 561 ? 14.052 -6.661 18.040 1.00 85.62 561 VAL A O 1
ATOM 4391 N N . GLN A 1 562 ? 15.913 -5.510 18.538 1.00 87.44 562 GLN A N 1
ATOM 4392 C CA . GLN A 1 562 ? 15.627 -5.454 19.966 1.00 87.44 562 GLN A CA 1
ATOM 4393 C C . GLN A 1 562 ? 14.292 -4.751 20.237 1.00 87.44 562 GLN A C 1
ATOM 4395 O O . GLN A 1 562 ? 13.534 -5.213 21.079 1.00 87.44 562 GLN A O 1
ATOM 4400 N N . ALA A 1 563 ? 13.942 -3.707 19.478 1.00 84.00 563 ALA A N 1
ATOM 4401 C CA . ALA A 1 563 ? 12.633 -3.068 19.602 1.00 84.00 563 ALA A CA 1
ATOM 4402 C C . ALA A 1 563 ? 11.470 -4.005 19.228 1.00 84.00 563 ALA A C 1
ATOM 4404 O O . ALA A 1 563 ? 10.421 -3.955 19.865 1.00 84.00 563 ALA A O 1
ATOM 4405 N N . ASP A 1 564 ? 11.620 -4.860 18.212 1.00 87.00 564 ASP A N 1
ATOM 4406 C CA . ASP A 1 564 ? 10.600 -5.863 17.890 1.00 87.00 564 ASP A CA 1
ATOM 4407 C C . ASP A 1 564 ? 10.543 -6.984 18.949 1.00 87.00 564 ASP A C 1
ATOM 4409 O O . ASP A 1 564 ? 9.444 -7.437 19.272 1.00 87.00 564 ASP A O 1
ATOM 4413 N N . VAL A 1 565 ? 11.677 -7.373 19.546 1.00 88.50 565 VAL A N 1
ATOM 4414 C CA . VAL A 1 565 ? 11.736 -8.326 20.673 1.00 88.50 565 VAL A CA 1
ATOM 4415 C C . VAL A 1 565 ? 11.066 -7.758 21.925 1.00 88.50 565 VAL A C 1
ATOM 4417 O O . VAL A 1 565 ? 10.224 -8.418 22.529 1.00 88.50 565 VAL A O 1
ATOM 4420 N N . ASP A 1 566 ? 11.366 -6.511 22.285 1.00 87.62 566 ASP A N 1
ATOM 4421 C CA . ASP A 1 566 ? 10.768 -5.823 23.436 1.00 87.62 566 ASP A CA 1
ATOM 4422 C C . ASP A 1 566 ? 9.247 -5.663 23.275 1.00 87.62 566 ASP A C 1
ATOM 4424 O O . ASP A 1 566 ? 8.499 -5.680 24.252 1.00 87.62 566 ASP A O 1
ATOM 4428 N N . MET A 1 567 ? 8.778 -5.529 22.029 1.00 82.44 567 MET A N 1
ATOM 4429 C CA . MET A 1 567 ? 7.354 -5.498 21.682 1.00 82.44 567 MET A CA 1
ATOM 4430 C C . MET A 1 567 ? 6.707 -6.892 21.604 1.00 82.44 567 MET A C 1
ATOM 4432 O O . MET A 1 567 ? 5.493 -6.975 21.413 1.00 82.44 567 MET A O 1
ATOM 4436 N N . GLY A 1 568 ? 7.481 -7.972 21.740 1.00 85.44 568 GLY A N 1
ATOM 4437 C CA . GLY A 1 568 ? 7.003 -9.353 21.659 1.00 85.44 568 GLY A CA 1
ATOM 4438 C C . GLY A 1 568 ? 6.663 -9.825 20.242 1.00 85.44 568 GLY A C 1
ATOM 4439 O O . GLY A 1 568 ? 5.908 -10.782 20.093 1.00 85.44 568 GLY A O 1
ATOM 4440 N N . PHE A 1 569 ? 7.176 -9.157 19.204 1.00 84.94 569 PHE A N 1
ATOM 4441 C CA . PHE A 1 569 ? 7.004 -9.567 17.803 1.00 84.94 569 PHE A CA 1
ATOM 4442 C C . PHE A 1 569 ? 8.058 -10.571 17.328 1.00 84.94 569 PHE A C 1
ATOM 4444 O O . PHE A 1 569 ? 7.857 -11.214 16.302 1.00 84.94 569 PHE A O 1
ATOM 4451 N N . ALA A 1 570 ? 9.174 -10.676 18.046 1.00 86.44 570 ALA A N 1
ATOM 4452 C CA . ALA A 1 570 ? 10.252 -11.621 17.794 1.00 86.44 570 ALA A CA 1
ATOM 4453 C C . ALA A 1 570 ? 10.794 -12.144 19.131 1.00 86.44 570 ALA A C 1
ATOM 4455 O O . ALA A 1 570 ? 10.615 -11.505 20.170 1.00 86.44 570 ALA A O 1
ATOM 4456 N N . GLU A 1 571 ? 11.472 -13.285 19.112 1.00 88.25 571 GLU A N 1
ATOM 4457 C CA . GLU A 1 571 ? 12.146 -13.841 20.282 1.00 88.25 571 GLU A CA 1
ATOM 4458 C C . GLU A 1 571 ? 13.570 -14.251 19.919 1.00 88.25 571 GLU A C 1
ATOM 4460 O O . GLU A 1 571 ? 13.823 -14.729 18.823 1.00 88.25 571 GLU A O 1
ATOM 4465 N N . TRP A 1 572 ? 14.520 -14.041 20.829 1.00 88.62 572 TRP A N 1
ATOM 4466 C CA . TRP A 1 572 ? 15.880 -14.539 20.634 1.00 88.62 572 TRP A CA 1
ATOM 4467 C C . TRP A 1 572 ? 15.906 -16.055 20.817 1.00 88.62 572 TRP A C 1
ATOM 4469 O O . TRP A 1 572 ? 15.345 -16.558 21.792 1.00 88.62 572 TRP A O 1
ATOM 4479 N N . LEU A 1 573 ? 16.626 -16.773 19.954 1.00 84.75 573 LEU A N 1
ATOM 4480 C CA . LEU A 1 573 ? 16.819 -18.217 20.082 1.00 84.75 573 LEU A CA 1
ATOM 4481 C C . LEU A 1 573 ? 18.091 -18.549 20.886 1.00 84.75 573 LEU A C 1
ATOM 4483 O O . LEU A 1 573 ? 19.208 -18.474 20.355 1.00 84.75 573 LEU A O 1
ATOM 4487 N N . PRO A 1 574 ? 17.969 -18.939 22.174 1.00 68.94 574 PRO A N 1
ATOM 4488 C CA . PRO A 1 574 ? 19.127 -19.248 23.001 1.00 68.94 574 PRO A CA 1
ATOM 4489 C C . PRO A 1 574 ? 19.794 -20.548 22.532 1.00 68.94 574 PRO A C 1
ATOM 4491 O O . PRO A 1 574 ? 19.209 -21.625 22.607 1.00 68.94 574 PRO A O 1
ATOM 4494 N N . GLY A 1 575 ? 21.053 -20.448 22.096 1.00 63.03 575 GLY A N 1
ATOM 4495 C CA . GLY A 1 575 ? 21.850 -21.591 21.629 1.00 63.03 575 GLY A CA 1
ATOM 4496 C C . GLY A 1 575 ? 22.002 -21.698 20.109 1.00 63.03 575 GLY A C 1
ATOM 4497 O O . GLY A 1 575 ? 22.673 -22.617 19.642 1.00 63.03 575 GLY A O 1
ATOM 4498 N N . GLY A 1 576 ? 21.452 -20.748 19.347 1.00 64.06 576 GLY A N 1
ATOM 4499 C CA . GLY A 1 576 ? 21.494 -20.765 17.885 1.00 64.06 576 GLY A CA 1
ATOM 4500 C C . GLY A 1 576 ? 20.474 -21.739 17.295 1.00 64.06 576 GLY A C 1
ATOM 4501 O O . GLY A 1 576 ? 19.414 -21.956 17.875 1.00 64.06 576 GLY A O 1
ATOM 4502 N N . LEU A 1 577 ? 20.782 -22.310 16.128 1.00 57.34 577 LEU A N 1
ATOM 4503 C CA . LEU A 1 577 ? 19.890 -23.237 15.423 1.00 57.34 577 LEU A CA 1
ATOM 4504 C C . LEU A 1 577 ? 19.430 -24.396 16.338 1.00 57.34 577 LEU A C 1
ATOM 4506 O O . LEU A 1 577 ? 20.290 -25.110 16.865 1.00 57.34 577 LEU A O 1
ATOM 4510 N N . PRO A 1 578 ? 18.112 -24.637 16.504 1.00 53.38 578 PRO A N 1
ATOM 4511 C CA . PRO A 1 578 ? 17.629 -25.799 17.242 1.00 53.38 578 PRO A CA 1
ATOM 4512 C C . PRO A 1 578 ? 18.097 -27.084 16.546 1.00 53.38 578 PRO A C 1
ATOM 4514 O O . PRO A 1 578 ? 17.807 -27.300 15.371 1.00 53.38 578 PRO A O 1
ATOM 4517 N N . GLN A 1 579 ? 18.857 -27.921 17.263 1.00 44.00 579 GLN A N 1
ATOM 4518 C CA . GLN A 1 579 ? 19.538 -29.080 16.675 1.00 44.00 579 GLN A CA 1
ATOM 4519 C C . GLN A 1 579 ? 18.709 -30.368 16.578 1.00 44.00 579 GLN A C 1
ATOM 4521 O O . GLN A 1 579 ? 19.183 -31.277 15.913 1.00 44.00 579 GLN A O 1
ATOM 4526 N N . ASP A 1 580 ? 17.501 -30.484 17.143 1.00 36.38 580 ASP A N 1
ATOM 4527 C CA . ASP A 1 580 ? 16.781 -31.770 17.111 1.00 36.38 580 ASP A CA 1
ATOM 4528 C C . ASP A 1 580 ? 15.244 -31.646 17.182 1.00 36.38 580 ASP A C 1
ATOM 4530 O O . ASP A 1 580 ? 14.690 -31.113 18.143 1.00 36.38 580 ASP A O 1
ATOM 4534 N N . GLY A 1 581 ? 14.550 -32.255 16.209 1.00 38.75 581 GLY A N 1
ATOM 4535 C CA . GLY A 1 581 ? 13.253 -32.919 16.435 1.00 38.75 581 GLY A CA 1
ATOM 4536 C C . GLY A 1 581 ? 11.978 -32.313 15.831 1.00 38.75 581 GLY A C 1
ATOM 4537 O O . GLY A 1 581 ? 10.974 -33.019 15.760 1.00 38.75 581 GLY A O 1
ATOM 4538 N N . ALA A 1 582 ? 11.990 -31.071 15.361 1.00 33.25 582 ALA A N 1
ATOM 4539 C CA . ALA A 1 582 ? 10.894 -30.484 14.585 1.00 33.25 582 ALA A CA 1
ATOM 4540 C C . ALA A 1 582 ? 11.532 -29.792 13.390 1.00 33.25 582 ALA A C 1
ATOM 4542 O O . ALA A 1 582 ? 12.250 -28.839 13.643 1.00 33.25 582 ALA A O 1
ATOM 4543 N N . ASP A 1 583 ? 11.356 -30.295 12.159 1.00 33.69 583 ASP A N 1
ATOM 4544 C CA . ASP A 1 583 ? 12.042 -29.809 10.945 1.00 33.69 583 ASP A CA 1
ATOM 4545 C C . ASP A 1 583 ? 11.937 -28.273 10.814 1.00 33.69 583 ASP A C 1
ATOM 4547 O O . ASP A 1 583 ? 10.942 -27.768 10.286 1.00 33.69 583 ASP A O 1
ATOM 4551 N N . PRO A 1 584 ? 12.938 -27.493 11.270 1.00 36.25 584 PRO A N 1
ATOM 4552 C CA . PRO A 1 584 ? 12.868 -26.046 11.263 1.00 36.25 584 PRO A CA 1
ATOM 4553 C C . PRO A 1 584 ? 13.432 -25.582 9.924 1.00 36.25 584 PRO A C 1
ATOM 4555 O O . PRO A 1 584 ? 14.616 -25.755 9.628 1.00 36.25 584 PRO A O 1
ATOM 4558 N N . ARG A 1 585 ? 12.580 -25.018 9.074 1.00 42.75 585 ARG A N 1
ATOM 4559 C CA . ARG A 1 585 ? 12.978 -24.546 7.746 1.00 42.75 585 ARG A CA 1
ATOM 4560 C C . ARG A 1 585 ? 13.155 -23.030 7.785 1.00 42.75 585 ARG A C 1
ATOM 4562 O O . ARG A 1 585 ? 12.175 -22.302 7.806 1.00 42.75 585 ARG A O 1
ATOM 4569 N N . LEU A 1 586 ? 14.410 -22.587 7.825 1.00 44.72 586 LEU A N 1
ATOM 4570 C CA . LEU A 1 586 ? 14.800 -21.193 8.064 1.00 44.72 586 LEU A CA 1
ATOM 4571 C C . LEU A 1 586 ? 14.633 -20.292 6.848 1.00 44.72 586 LEU A C 1
ATOM 4573 O O . LEU A 1 586 ? 15.025 -20.679 5.748 1.00 44.72 586 LEU A O 1
ATOM 4577 N N . ILE A 1 587 ? 14.113 -19.080 7.060 1.00 51.12 587 ILE A N 1
ATOM 4578 C CA . ILE A 1 587 ? 13.758 -18.145 5.992 1.00 51.12 587 ILE A CA 1
ATOM 4579 C C . ILE A 1 587 ? 13.821 -16.696 6.510 1.00 51.12 587 ILE A C 1
ATOM 4581 O O . ILE A 1 587 ? 12.947 -16.262 7.255 1.00 51.12 587 ILE A O 1
ATOM 4585 N N . GLY A 1 588 ? 14.825 -15.929 6.068 1.00 54.03 588 GLY A N 1
ATOM 4586 C CA . GLY A 1 588 ? 14.936 -14.500 6.403 1.00 54.03 588 GLY A CA 1
ATOM 4587 C C . GLY A 1 588 ? 14.298 -13.554 5.380 1.00 54.03 588 GLY A C 1
ATOM 4588 O O . GLY A 1 588 ? 13.783 -12.499 5.731 1.00 54.03 588 GLY A O 1
ATOM 4589 N N . ASP A 1 589 ? 14.289 -13.940 4.104 1.00 66.19 589 ASP A N 1
ATOM 4590 C CA . ASP A 1 589 ? 13.526 -13.276 3.044 1.00 66.19 589 ASP A CA 1
ATOM 4591 C C . ASP A 1 589 ? 12.712 -14.345 2.323 1.00 66.19 589 ASP A C 1
ATOM 4593 O O . ASP A 1 589 ? 13.256 -15.264 1.699 1.00 66.19 589 ASP A O 1
ATOM 4597 N N . SER A 1 590 ? 11.389 -14.236 2.437 1.00 67.00 590 SER A N 1
ATOM 4598 C CA . SER A 1 590 ? 10.441 -15.217 1.915 1.00 67.00 590 SER A CA 1
ATOM 4599 C C . SER A 1 590 ? 10.494 -15.359 0.389 1.00 67.00 590 SER A C 1
ATOM 4601 O O . SER A 1 590 ? 10.054 -16.368 -0.160 1.00 67.00 590 SER A O 1
ATOM 4603 N N . THR A 1 591 ? 11.086 -14.392 -0.311 1.00 68.31 591 THR A N 1
ATOM 4604 C CA . THR A 1 591 ? 11.304 -14.421 -1.757 1.00 68.31 591 THR A CA 1
ATOM 4605 C C . THR A 1 591 ? 12.505 -15.284 -2.127 1.00 68.31 591 THR A C 1
ATOM 4607 O O . THR A 1 591 ? 12.366 -16.224 -2.906 1.00 68.31 591 THR A O 1
ATOM 4610 N N . VAL A 1 592 ? 13.687 -14.981 -1.584 1.00 69.56 592 VAL A N 1
ATOM 4611 C CA . VAL A 1 592 ? 14.939 -15.686 -1.939 1.00 69.56 592 VAL A CA 1
ATOM 4612 C C . VAL A 1 592 ? 15.058 -17.056 -1.279 1.00 69.56 592 VAL A C 1
ATOM 4614 O O . VAL A 1 592 ? 15.739 -17.933 -1.799 1.00 69.56 592 VAL A O 1
ATOM 4617 N N . SER A 1 593 ? 14.369 -17.261 -0.159 1.00 72.19 593 SER A N 1
ATOM 4618 C CA . SER A 1 593 ? 14.269 -18.563 0.505 1.00 72.19 593 SER A CA 1
ATOM 4619 C C . SER A 1 593 ? 13.369 -19.559 -0.216 1.00 72.19 593 SER A C 1
ATOM 4621 O O . SER A 1 593 ? 13.416 -20.738 0.110 1.00 72.19 593 SER A O 1
ATOM 4623 N N . GLY A 1 594 ? 12.526 -19.108 -1.149 1.00 74.56 594 GLY A N 1
ATOM 4624 C CA . GLY A 1 594 ? 11.510 -19.942 -1.787 1.00 74.56 594 GLY A CA 1
ATOM 4625 C C . GLY A 1 594 ? 10.200 -20.097 -0.997 1.00 74.56 594 GLY A C 1
ATOM 4626 O O . GLY A 1 594 ? 9.291 -20.756 -1.503 1.00 74.56 594 GLY A O 1
ATOM 4627 N N . ALA A 1 595 ? 10.043 -19.478 0.184 1.00 79.12 595 ALA A N 1
ATOM 4628 C CA . ALA A 1 595 ? 8.801 -19.540 0.979 1.00 79.12 595 ALA A CA 1
ATOM 4629 C C . ALA A 1 595 ? 7.573 -19.060 0.206 1.00 79.12 595 ALA A C 1
ATOM 4631 O O . ALA A 1 595 ? 6.555 -19.747 0.163 1.00 79.12 595 ALA A O 1
ATOM 4632 N N . ASN A 1 596 ? 7.679 -17.898 -0.444 1.00 77.94 596 ASN A N 1
ATOM 4633 C CA . ASN A 1 596 ? 6.579 -17.290 -1.192 1.00 77.94 596 ASN A CA 1
ATOM 4634 C C . ASN A 1 596 ? 6.106 -18.201 -2.329 1.00 77.94 596 ASN A C 1
ATOM 4636 O O . ASN A 1 596 ? 4.917 -18.252 -2.620 1.00 77.94 596 ASN A O 1
ATOM 4640 N N . GLY A 1 597 ? 7.029 -18.941 -2.955 1.00 76.00 597 GLY A N 1
ATOM 4641 C CA . GLY A 1 597 ? 6.699 -19.898 -4.011 1.00 76.00 597 GLY A CA 1
ATOM 4642 C C . GLY A 1 597 ? 5.984 -21.152 -3.501 1.00 76.00 597 GLY A C 1
ATOM 4643 O O . GLY A 1 597 ? 5.275 -21.794 -4.272 1.00 76.00 597 GLY A O 1
ATOM 4644 N N . ARG A 1 598 ? 6.155 -21.494 -2.217 1.00 81.06 598 ARG A N 1
ATOM 4645 C CA . ARG A 1 598 ? 5.500 -22.639 -1.567 1.00 81.06 598 ARG A CA 1
ATOM 4646 C C . ARG A 1 598 ? 4.205 -22.281 -0.842 1.00 81.06 598 ARG A C 1
ATOM 4648 O O . ARG A 1 598 ? 3.400 -23.176 -0.608 1.00 81.06 598 ARG A O 1
ATOM 4655 N N . CYS A 1 599 ? 3.993 -21.008 -0.513 1.00 85.31 599 CYS A N 1
ATOM 4656 C CA . CYS A 1 599 ? 2.756 -20.520 0.087 1.00 85.31 599 CYS A CA 1
ATOM 4657 C C . CYS A 1 599 ? 1.561 -20.792 -0.842 1.00 85.31 599 CYS A C 1
ATOM 4659 O O . CYS A 1 599 ? 1.480 -20.273 -1.959 1.00 85.31 599 CYS A O 1
ATOM 4661 N N . ARG A 1 600 ? 0.619 -21.614 -0.376 1.00 85.81 600 ARG A N 1
ATOM 4662 C CA . ARG A 1 600 ? -0.584 -22.002 -1.116 1.00 85.81 600 ARG A CA 1
ATOM 4663 C C . ARG A 1 600 ? -1.830 -21.489 -0.412 1.00 85.81 600 ARG A C 1
ATOM 4665 O O . ARG A 1 600 ? -2.147 -21.901 0.701 1.00 85.81 600 ARG A O 1
ATOM 4672 N N . ILE A 1 601 ? -2.565 -20.627 -1.108 1.00 85.56 601 ILE A N 1
ATOM 4673 C CA . ILE A 1 601 ? -3.817 -20.031 -0.636 1.00 85.56 601 ILE A CA 1
ATOM 4674 C C . ILE A 1 601 ? -4.938 -20.477 -1.574 1.00 85.56 601 ILE A C 1
ATOM 4676 O O . ILE A 1 601 ? -4.846 -20.303 -2.789 1.00 85.56 601 ILE A O 1
ATOM 4680 N N . SER A 1 602 ? -5.986 -21.071 -1.005 1.00 85.75 602 SER A N 1
ATOM 4681 C CA . SER A 1 602 ? -7.125 -21.638 -1.743 1.00 85.75 602 SER A CA 1
ATOM 4682 C C . SER A 1 602 ? -8.217 -20.624 -2.085 1.00 85.75 602 SER A C 1
ATOM 4684 O O . SER A 1 602 ? -9.182 -20.949 -2.771 1.00 85.75 602 SER A O 1
ATOM 4686 N N . GLU A 1 603 ? -8.050 -19.372 -1.666 1.00 88.31 603 GLU A N 1
ATOM 4687 C CA . GLU A 1 603 ? -9.021 -18.303 -1.845 1.00 88.31 603 GLU A CA 1
ATOM 4688 C C . GLU A 1 603 ? -8.405 -17.067 -2.500 1.00 88.31 603 GLU A C 1
ATOM 4690 O O . GLU A 1 603 ? -7.251 -16.702 -2.270 1.00 88.31 603 GLU A O 1
ATOM 4695 N N . LYS A 1 604 ? -9.208 -16.377 -3.314 1.00 86.31 604 LYS A N 1
ATOM 4696 C CA . LYS A 1 604 ? -8.838 -15.092 -3.903 1.00 86.31 604 LYS A CA 1
ATOM 4697 C C . LYS A 1 604 ? -9.483 -13.947 -3.137 1.00 86.31 604 LYS A C 1
ATOM 4699 O O . LYS A 1 604 ? -10.674 -13.679 -3.306 1.00 86.31 604 LYS A O 1
ATOM 4704 N N . ILE A 1 605 ? -8.659 -13.224 -2.385 1.00 85.25 605 ILE A N 1
ATOM 4705 C CA . ILE A 1 605 ? -9.055 -11.994 -1.694 1.00 85.25 605 ILE A CA 1
ATOM 4706 C C . ILE A 1 605 ? -9.569 -10.965 -2.717 1.00 85.25 605 ILE A C 1
ATOM 4708 O O . ILE A 1 605 ? -8.966 -10.736 -3.770 1.00 85.25 605 ILE A O 1
ATOM 4712 N N . GLU A 1 606 ? -10.703 -10.337 -2.406 1.00 83.06 606 GLU A N 1
ATOM 4713 C CA . GLU A 1 606 ? -11.327 -9.292 -3.221 1.00 83.06 606 GLU A CA 1
ATOM 4714 C C . GLU A 1 606 ? -11.251 -7.941 -2.498 1.00 83.06 606 GLU A C 1
ATOM 4716 O O . GLU A 1 606 ? -12.173 -7.561 -1.783 1.00 83.06 606 GLU A O 1
ATOM 4721 N N . LEU A 1 607 ? -10.151 -7.212 -2.695 1.00 84.94 607 LEU A N 1
ATOM 4722 C CA . LEU A 1 607 ? -9.981 -5.859 -2.157 1.00 84.94 607 LEU A CA 1
ATOM 4723 C C . LEU A 1 607 ? -10.803 -4.823 -2.953 1.00 84.94 607 LEU A C 1
ATOM 4725 O O . LEU A 1 607 ? -11.025 -5.026 -4.157 1.00 84.94 607 LEU A O 1
ATOM 4729 N N . PRO A 1 608 ? -11.243 -3.719 -2.312 1.00 84.50 608 PRO A N 1
ATOM 4730 C CA . PRO A 1 608 ? -11.902 -2.620 -3.009 1.00 84.50 608 PRO A CA 1
ATOM 4731 C C . PRO A 1 608 ? -10.960 -2.003 -4.042 1.00 84.50 608 PRO A C 1
ATOM 4733 O O . PRO A 1 608 ? -9.806 -1.693 -3.749 1.00 84.50 608 PRO A O 1
ATOM 4736 N N . SER A 1 609 ? -11.461 -1.789 -5.255 1.00 79.25 609 SER A N 1
ATOM 4737 C CA . SER A 1 609 ? -10.806 -0.934 -6.243 1.00 79.25 609 SER A CA 1
ATOM 4738 C C . SER A 1 609 ? -11.341 0.491 -6.155 1.00 79.25 609 SER A C 1
ATOM 4740 O O . SER A 1 609 ? -12.447 0.730 -5.669 1.00 79.25 609 SER A O 1
ATOM 4742 N N . LEU A 1 610 ? -10.610 1.448 -6.725 1.00 74.12 610 LEU A N 1
ATOM 4743 C CA . LEU A 1 610 ? -11.099 2.820 -6.866 1.00 74.12 610 LEU A CA 1
ATOM 4744 C C . LEU A 1 610 ? -12.447 2.883 -7.601 1.00 74.12 610 LEU A C 1
ATOM 4746 O O . LEU A 1 610 ? -13.303 3.686 -7.252 1.00 74.12 610 LEU A O 1
ATOM 4750 N N . ALA A 1 611 ? -12.672 1.990 -8.570 1.00 74.75 611 ALA A N 1
ATOM 4751 C CA . ALA A 1 611 ? -13.954 1.895 -9.255 1.00 74.75 611 ALA A CA 1
ATOM 4752 C C . ALA A 1 611 ? -15.087 1.468 -8.313 1.00 74.75 611 ALA A C 1
ATOM 4754 O O . ALA A 1 611 ? -16.213 1.908 -8.496 1.00 74.75 611 ALA A O 1
ATOM 4755 N N . ASP A 1 612 ? -14.828 0.596 -7.337 1.00 82.00 612 ASP A N 1
ATOM 4756 C CA . ASP A 1 612 ? -15.828 0.204 -6.334 1.00 82.00 612 ASP A CA 1
ATOM 4757 C C . ASP A 1 612 ? -16.161 1.383 -5.414 1.00 82.00 612 ASP A C 1
ATOM 4759 O O . ASP A 1 612 ? -17.327 1.644 -5.139 1.00 82.00 612 ASP A O 1
ATOM 4763 N N . VAL A 1 613 ? -15.157 2.169 -5.028 1.00 78.81 613 VAL A N 1
ATOM 4764 C CA . VAL A 1 613 ? -15.368 3.360 -4.200 1.00 78.81 613 VAL A CA 1
ATOM 4765 C C . VAL A 1 613 ? -16.136 4.459 -4.951 1.00 78.81 613 VAL A C 1
ATOM 4767 O O . VAL A 1 613 ? -17.060 5.053 -4.404 1.00 78.81 613 VAL A O 1
ATOM 4770 N N . VAL A 1 614 ? -15.791 4.721 -6.213 1.00 74.75 614 VAL A N 1
ATOM 4771 C CA . VAL A 1 614 ? -16.491 5.708 -7.056 1.00 74.75 614 VAL A CA 1
ATOM 4772 C C . VAL A 1 614 ? -17.947 5.298 -7.288 1.00 74.75 614 VAL A C 1
ATOM 4774 O O . VAL A 1 614 ? -18.847 6.125 -7.173 1.00 74.75 614 VAL A O 1
ATOM 4777 N N . ASP A 1 615 ? -18.184 4.015 -7.563 1.00 79.94 615 ASP A N 1
ATOM 4778 C CA . ASP A 1 615 ? -19.524 3.449 -7.744 1.00 79.94 615 ASP A CA 1
ATOM 4779 C C . ASP A 1 615 ? -20.355 3.594 -6.457 1.00 79.94 615 ASP A C 1
ATOM 4781 O O . ASP A 1 615 ? -21.485 4.068 -6.522 1.00 79.94 615 ASP A O 1
ATOM 4785 N N . PHE A 1 616 ? -19.774 3.332 -5.279 1.00 83.00 616 PHE A N 1
ATOM 4786 C CA . PHE A 1 616 ? -20.430 3.606 -3.994 1.00 83.00 616 PHE A CA 1
ATOM 4787 C C . PHE A 1 616 ? -20.859 5.074 -3.853 1.00 83.00 616 PHE A C 1
ATOM 4789 O O . PHE A 1 616 ? -22.030 5.346 -3.605 1.00 83.00 616 PHE A O 1
ATOM 4796 N N . VAL A 1 617 ? -19.942 6.024 -4.061 1.00 80.88 617 VAL A N 1
ATOM 4797 C CA . VAL A 1 617 ? -20.244 7.462 -3.923 1.00 80.88 617 VAL A CA 1
ATOM 4798 C C . VAL A 1 617 ? -21.295 7.916 -4.939 1.00 80.88 617 VAL A C 1
ATOM 4800 O O . VAL A 1 617 ? -22.144 8.740 -4.611 1.00 80.88 617 VAL A O 1
ATOM 4803 N N . SER A 1 618 ? -21.284 7.363 -6.155 1.00 79.88 618 SER A N 1
ATOM 4804 C CA . SER A 1 618 ? -22.267 7.698 -7.195 1.00 79.88 618 SER A CA 1
ATOM 4805 C C . SER A 1 618 ? -23.697 7.264 -6.855 1.00 79.88 618 SER A C 1
ATOM 4807 O O . SER A 1 618 ? -24.648 7.867 -7.345 1.00 79.88 618 SER A O 1
ATOM 4809 N N . ARG A 1 619 ? -23.859 6.241 -6.004 1.00 83.00 619 ARG A N 1
ATOM 4810 C CA . ARG A 1 619 ? -25.173 5.769 -5.532 1.00 83.00 619 ARG A CA 1
ATOM 4811 C C . ARG A 1 619 ? -25.781 6.672 -4.463 1.00 83.00 619 ARG A C 1
ATOM 4813 O O . ARG A 1 619 ? -26.986 6.601 -4.254 1.00 83.00 619 ARG A O 1
ATOM 4820 N N . HIS A 1 620 ? -24.951 7.498 -3.829 1.00 81.19 620 HIS A N 1
ATOM 4821 C CA . HIS A 1 620 ? -25.282 8.351 -2.685 1.00 81.19 620 HIS A CA 1
ATOM 4822 C C . HIS A 1 620 ? -24.821 9.788 -2.957 1.00 81.19 620 HIS A C 1
ATOM 4824 O O . HIS A 1 620 ? -24.117 10.423 -2.161 1.00 81.19 620 HIS A O 1
ATOM 4830 N N . ASP A 1 621 ? -25.142 10.280 -4.156 1.00 74.12 621 ASP A N 1
ATOM 4831 C CA . ASP A 1 621 ? -24.697 11.582 -4.646 1.00 74.12 621 ASP A CA 1
ATOM 4832 C C . ASP A 1 621 ? -25.399 12.757 -3.946 1.00 74.12 621 ASP A C 1
ATOM 4834 O O . ASP A 1 621 ? -24.948 13.901 -4.057 1.00 74.12 621 ASP A O 1
ATOM 4838 N N . ASP A 1 622 ? -26.466 12.496 -3.200 1.00 79.88 622 ASP A N 1
ATOM 4839 C CA . ASP A 1 622 ? -27.194 13.438 -2.361 1.00 79.88 622 ASP A CA 1
ATOM 4840 C C . ASP A 1 622 ? -26.529 13.690 -0.996 1.00 79.88 622 ASP A C 1
ATOM 4842 O O . ASP A 1 622 ? -26.827 14.702 -0.353 1.00 79.88 622 ASP A O 1
ATOM 4846 N N . GLU A 1 623 ? -25.571 12.855 -0.587 1.00 79.50 623 GLU A N 1
ATOM 4847 C CA . GLU A 1 623 ? -24.888 12.967 0.703 1.00 79.50 623 GLU A CA 1
ATOM 4848 C C . GLU A 1 623 ? -23.601 13.818 0.666 1.00 79.50 623 GLU A C 1
ATOM 4850 O O . GLU A 1 623 ? -22.959 14.035 -0.369 1.00 79.50 623 GLU A O 1
ATOM 4855 N N . ALA A 1 624 ? -23.212 14.335 1.838 1.00 77.69 624 ALA A N 1
ATOM 4856 C CA . ALA A 1 624 ? -21.975 15.087 2.030 1.00 77.69 624 ALA A CA 1
ATOM 4857 C C . ALA A 1 624 ? -20.883 14.184 2.619 1.00 77.69 624 ALA A C 1
ATOM 4859 O O . ALA A 1 624 ? -20.968 13.761 3.770 1.00 77.69 624 ALA A O 1
ATOM 4860 N N . TRP A 1 625 ? -19.829 13.945 1.840 1.00 73.56 625 TRP A N 1
ATOM 4861 C CA . TRP A 1 625 ? -18.754 13.018 2.195 1.00 73.56 625 TRP A CA 1
ATOM 4862 C C . TRP A 1 625 ? -17.532 13.733 2.784 1.00 73.56 625 TRP A C 1
ATOM 4864 O O . TRP A 1 625 ? -17.079 14.754 2.262 1.00 73.56 625 TRP A O 1
ATOM 4874 N N . VAL A 1 626 ? -16.957 13.160 3.845 1.00 71.81 626 VAL A N 1
ATOM 4875 C CA . VAL A 1 626 ? -15.666 13.568 4.422 1.00 71.81 626 VAL A CA 1
ATOM 4876 C C . VAL A 1 626 ? -14.726 12.369 4.400 1.00 71.81 626 VAL A C 1
ATOM 4878 O O . VAL A 1 626 ? -15.072 11.296 4.885 1.00 71.81 626 VAL A O 1
ATOM 4881 N N . GLY A 1 627 ? -13.531 12.552 3.837 1.00 71.44 627 GLY A N 1
ATOM 4882 C CA . GLY A 1 627 ? -12.493 11.526 3.851 1.00 71.44 627 GLY A CA 1
ATOM 4883 C C . GLY A 1 627 ? -11.807 11.446 5.214 1.00 71.44 627 GLY A C 1
ATOM 4884 O O . GLY A 1 627 ? -11.324 12.456 5.725 1.00 71.44 627 GLY A O 1
ATOM 4885 N N . PHE A 1 628 ? -11.726 10.243 5.774 1.00 72.19 628 PHE A N 1
ATOM 4886 C CA . PHE A 1 628 ? -10.933 9.924 6.958 1.00 72.19 628 PHE A CA 1
ATOM 4887 C C . PHE A 1 628 ? -10.102 8.676 6.664 1.00 72.19 628 PHE A C 1
ATOM 4889 O O . PHE A 1 628 ? -10.626 7.699 6.134 1.00 72.19 628 PHE A O 1
ATOM 4896 N N . ILE A 1 629 ? -8.807 8.724 6.975 1.00 74.62 629 ILE A N 1
ATOM 4897 C CA . ILE A 1 629 ? -7.874 7.623 6.725 1.00 74.62 629 ILE A CA 1
ATOM 4898 C C . ILE A 1 629 ? -7.282 7.191 8.055 1.00 74.62 629 ILE A C 1
ATOM 4900 O O . ILE A 1 629 ? -6.787 8.017 8.822 1.00 74.62 629 ILE A O 1
ATOM 4904 N N . LEU A 1 630 ? -7.325 5.886 8.292 1.00 76.94 630 LEU A N 1
ATOM 4905 C CA . LEU A 1 630 ? -6.732 5.227 9.441 1.00 76.94 630 LEU A CA 1
ATOM 4906 C C . LEU A 1 630 ? -5.672 4.249 8.932 1.00 76.94 630 LEU A C 1
ATOM 4908 O O . LEU A 1 630 ? -5.982 3.388 8.112 1.00 76.94 630 LEU A O 1
ATOM 4912 N N . ASP A 1 631 ? -4.449 4.365 9.442 1.00 79.75 631 ASP A N 1
ATOM 4913 C CA . ASP A 1 631 ? -3.400 3.368 9.236 1.00 79.75 631 ASP A CA 1
ATOM 4914 C C . ASP A 1 631 ? -3.195 2.555 10.519 1.00 79.75 631 ASP A C 1
ATOM 4916 O O . ASP A 1 631 ? -3.029 3.109 11.610 1.00 79.75 631 ASP A O 1
ATOM 4920 N N . VAL A 1 632 ? -3.212 1.228 10.396 1.00 80.81 632 VAL A N 1
ATOM 4921 C CA . VAL A 1 632 ? -2.978 0.320 11.521 1.00 80.81 632 VAL A CA 1
ATOM 4922 C C . VAL A 1 632 ? -1.515 -0.098 11.506 1.00 80.81 632 VAL A C 1
ATOM 4924 O O . VAL A 1 632 ? -1.114 -1.056 10.842 1.00 80.81 632 VAL A O 1
ATOM 4927 N N . SER A 1 633 ? -0.712 0.608 12.301 1.00 75.88 633 SER A N 1
ATOM 4928 C CA . SER A 1 633 ? 0.723 0.345 12.392 1.00 75.88 633 SER A CA 1
ATOM 4929 C C . SER A 1 633 ? 1.025 -1.109 12.774 1.00 75.88 633 SER A C 1
ATOM 4931 O O . SER A 1 633 ? 0.483 -1.651 13.753 1.00 75.88 633 SER A O 1
ATOM 4933 N N . LYS A 1 634 ? 1.924 -1.720 11.988 1.00 78.31 634 LYS A N 1
ATOM 4934 C CA . LYS A 1 634 ? 2.413 -3.100 12.131 1.00 78.31 634 LYS A CA 1
ATOM 4935 C C . LYS A 1 634 ? 1.282 -4.145 12.192 1.00 78.31 634 LYS A C 1
ATOM 4937 O O . LYS A 1 634 ? 1.423 -5.133 12.902 1.00 78.31 634 LYS A O 1
ATOM 4942 N N . ALA A 1 635 ? 0.172 -3.952 11.467 1.00 83.62 635 ALA A N 1
ATOM 4943 C CA . ALA A 1 635 ? -0.991 -4.854 11.509 1.00 83.62 635 ALA A CA 1
ATOM 4944 C C . ALA A 1 635 ? -0.630 -6.343 11.333 1.00 83.62 635 ALA A C 1
ATOM 4946 O O . ALA A 1 635 ? -1.093 -7.178 12.103 1.00 83.62 635 ALA A O 1
ATOM 4947 N N . HIS A 1 636 ? 0.261 -6.661 10.389 1.00 81.75 636 HIS A N 1
ATOM 4948 C CA . HIS A 1 636 ? 0.720 -8.030 10.132 1.00 81.75 636 HIS A CA 1
ATOM 4949 C C . HIS A 1 636 ? 1.457 -8.669 11.323 1.00 81.75 636 HIS A C 1
ATOM 4951 O O . HIS A 1 636 ? 1.339 -9.870 11.523 1.00 81.75 636 HIS A O 1
ATOM 4957 N N . LYS A 1 637 ? 2.162 -7.883 12.154 1.00 84.75 637 LYS A N 1
ATOM 4958 C CA . LYS A 1 637 ? 2.869 -8.392 13.348 1.00 84.75 637 LYS A CA 1
ATOM 4959 C C . LYS A 1 637 ? 1.936 -8.672 14.528 1.00 84.75 637 LYS A C 1
ATOM 4961 O O . LYS A 1 637 ? 2.376 -9.172 15.552 1.00 84.75 637 LYS A O 1
ATOM 4966 N N . ARG A 1 638 ? 0.653 -8.316 14.412 1.00 85.81 638 ARG A N 1
ATOM 4967 C CA . ARG A 1 638 ? -0.372 -8.545 15.444 1.00 85.81 638 ARG A CA 1
ATOM 4968 C C . ARG A 1 638 ? -1.116 -9.867 15.243 1.00 85.81 638 ARG A C 1
ATOM 4970 O O . ARG A 1 638 ? -2.119 -10.097 15.912 1.00 85.81 638 ARG A O 1
ATOM 4977 N N . VAL A 1 639 ? -0.681 -10.694 14.297 1.00 89.12 639 VAL A N 1
ATOM 4978 C CA . VAL A 1 639 ? -1.255 -12.009 14.012 1.00 89.12 639 VAL A CA 1
ATOM 4979 C C . VAL A 1 639 ? -0.188 -13.052 14.304 1.00 89.12 639 VAL A C 1
ATOM 4981 O O . VAL A 1 639 ? 0.914 -12.978 13.765 1.00 89.12 639 VAL A O 1
ATOM 4984 N N . LEU A 1 640 ? -0.509 -14.007 15.176 1.00 89.94 640 LEU A N 1
ATOM 4985 C CA . LEU A 1 640 ? 0.400 -15.097 15.509 1.00 89.94 640 LEU A CA 1
ATOM 4986 C C . LEU A 1 640 ? 0.535 -16.047 14.323 1.00 89.94 640 LEU A C 1
ATOM 4988 O O . LEU A 1 640 ? -0.460 -16.398 13.698 1.00 89.94 640 LEU A O 1
ATOM 4992 N N . VAL A 1 641 ? 1.756 -16.509 14.064 1.00 89.50 641 VAL A N 1
ATOM 4993 C CA . VAL A 1 641 ? 2.013 -17.627 13.150 1.00 89.50 641 VAL A CA 1
ATOM 4994 C C . VAL A 1 641 ? 1.851 -18.938 13.919 1.00 89.50 641 VAL A C 1
ATOM 4996 O O . VAL A 1 641 ? 2.295 -19.045 15.074 1.00 89.50 641 VAL A O 1
ATOM 4999 N N . ALA A 1 642 ? 1.223 -19.926 13.277 1.00 90.06 642 ALA A N 1
ATOM 5000 C CA . ALA A 1 642 ? 1.053 -21.275 13.805 1.00 90.06 642 ALA A CA 1
ATOM 5001 C C . ALA A 1 642 ? 2.384 -21.811 14.349 1.00 90.06 642 ALA A C 1
ATOM 5003 O O . ALA A 1 642 ? 3.420 -21.706 13.693 1.00 90.06 642 ALA A O 1
ATOM 5004 N N . GLN A 1 643 ? 2.369 -22.381 15.557 1.00 87.81 643 GLN A N 1
ATOM 5005 C CA . GLN A 1 643 ? 3.596 -22.726 16.287 1.00 87.81 643 GLN A CA 1
ATOM 5006 C C . GLN A 1 643 ? 4.560 -23.612 15.480 1.00 87.81 643 GLN A C 1
ATOM 5008 O O . GLN A 1 643 ? 5.765 -23.375 15.515 1.00 87.81 643 GLN A O 1
ATOM 5013 N N . GLY A 1 644 ? 4.035 -24.590 14.733 1.00 86.88 644 GLY A N 1
ATOM 5014 C CA . GLY A 1 644 ? 4.837 -25.492 13.898 1.00 86.88 644 GLY A CA 1
ATOM 5015 C C . GLY A 1 644 ? 5.490 -24.826 12.684 1.00 86.88 644 GLY A C 1
ATOM 5016 O O . GLY A 1 644 ? 6.440 -25.366 12.135 1.00 86.88 644 GLY A O 1
ATOM 5017 N N . GLU A 1 645 ? 5.026 -23.639 12.296 1.00 86.50 645 GLU A N 1
ATOM 5018 C CA . GLU A 1 645 ? 5.443 -22.941 11.078 1.00 86.50 645 GLU A CA 1
ATOM 5019 C C . GLU A 1 645 ? 6.248 -21.661 11.365 1.00 86.50 645 GLU A C 1
ATOM 5021 O O . GLU A 1 645 ? 6.714 -20.991 10.447 1.00 86.50 645 GLU A O 1
ATOM 5026 N N . ARG A 1 646 ? 6.486 -21.323 12.640 1.00 84.44 646 ARG A N 1
ATOM 5027 C CA . ARG A 1 646 ? 7.292 -20.145 13.025 1.00 84.44 646 ARG A CA 1
ATOM 5028 C C . ARG A 1 646 ? 8.725 -20.196 12.493 1.00 84.44 646 ARG A C 1
ATOM 5030 O O . ARG A 1 646 ? 9.315 -19.149 12.244 1.00 84.44 646 ARG A O 1
ATOM 5037 N N . GLY A 1 647 ? 9.255 -21.401 12.261 1.00 79.31 647 GLY A N 1
ATOM 5038 C CA . GLY A 1 647 ? 10.577 -21.613 11.666 1.00 79.31 647 GLY A CA 1
ATOM 5039 C C . GLY A 1 647 ? 10.760 -20.924 10.305 1.00 79.31 647 GLY A C 1
ATOM 5040 O O . GLY A 1 647 ? 11.865 -20.493 9.980 1.00 79.31 647 GLY A O 1
ATOM 5041 N N . TYR A 1 648 ? 9.668 -20.728 9.558 1.00 79.00 648 TYR A N 1
ATOM 5042 C CA . TYR A 1 648 ? 9.650 -20.035 8.265 1.00 79.00 648 TYR A CA 1
ATOM 5043 C C . TYR A 1 648 ? 9.835 -18.516 8.347 1.00 79.00 648 TYR A C 1
ATOM 5045 O O . TYR A 1 648 ? 9.748 -17.841 7.324 1.00 79.00 648 TYR A O 1
ATOM 5053 N N . SER A 1 649 ? 10.074 -17.975 9.538 1.00 79.81 649 SER A N 1
ATOM 5054 C CA . SER A 1 649 ? 10.355 -16.553 9.749 1.00 79.81 649 SER A CA 1
ATOM 5055 C C . SER A 1 649 ? 11.702 -16.320 10.438 1.00 79.81 649 SER A C 1
ATOM 5057 O O . SER A 1 649 ? 11.941 -15.220 10.928 1.00 79.81 649 SER A O 1
ATOM 5059 N N . LEU A 1 650 ? 12.564 -17.342 10.507 1.00 80.50 650 LEU A N 1
ATOM 5060 C CA . LEU A 1 650 ? 13.859 -17.259 11.187 1.00 80.50 650 LEU A CA 1
ATOM 5061 C C . LEU A 1 650 ? 14.885 -16.456 10.388 1.00 80.50 650 LEU A C 1
ATOM 5063 O O . LEU A 1 650 ? 15.117 -16.735 9.207 1.00 80.50 650 LEU A O 1
ATOM 5067 N N . PHE A 1 651 ? 15.591 -15.543 11.050 1.00 78.38 651 PHE A N 1
ATOM 5068 C CA . PHE A 1 651 ? 16.680 -14.779 10.437 1.00 78.38 651 PHE A CA 1
ATOM 5069 C C . PHE A 1 651 ? 17.843 -14.538 11.398 1.00 78.38 651 PHE A C 1
ATOM 5071 O O . PHE A 1 651 ? 17.718 -14.639 12.619 1.00 78.38 651 PHE A O 1
ATOM 5078 N N . THR A 1 652 ? 19.004 -14.216 10.828 1.00 81.88 652 THR A N 1
ATOM 5079 C CA . THR A 1 652 ? 20.190 -13.854 11.601 1.00 81.88 652 THR A CA 1
ATOM 5080 C C . THR A 1 652 ? 20.402 -12.355 11.650 1.00 81.88 652 THR A C 1
ATOM 5082 O O . THR A 1 652 ? 20.117 -11.617 10.704 1.00 81.88 652 THR A O 1
ATOM 5085 N N . VAL A 1 653 ? 20.988 -11.917 12.755 1.00 82.94 653 VAL A N 1
ATOM 5086 C CA . VAL A 1 653 ? 21.586 -10.594 12.896 1.00 82.94 653 VAL A CA 1
ATOM 5087 C C . VAL A 1 653 ? 23.010 -10.725 13.399 1.00 82.94 653 VAL A C 1
ATOM 5089 O O . VAL A 1 653 ? 23.375 -11.718 14.023 1.00 82.94 653 VAL A O 1
ATOM 5092 N N . VAL A 1 654 ? 23.828 -9.726 13.096 1.00 83.56 654 VAL A N 1
ATOM 5093 C CA . VAL A 1 654 ? 25.217 -9.653 13.546 1.00 83.56 654 VAL A CA 1
ATOM 5094 C C . VAL A 1 654 ? 25.326 -8.446 14.465 1.00 83.56 654 VAL A C 1
ATOM 5096 O O . VAL A 1 654 ? 24.821 -7.380 14.113 1.00 83.56 654 VAL A O 1
ATOM 5099 N N . ASP A 1 655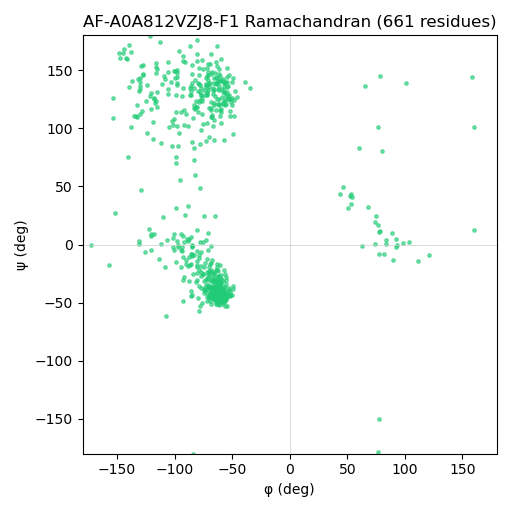 ? 25.925 -8.621 15.640 1.00 84.44 655 ASP A N 1
ATOM 5100 C CA . ASP A 1 655 ? 26.171 -7.521 16.573 1.00 84.44 655 ASP A CA 1
ATOM 5101 C C . ASP A 1 655 ? 27.466 -6.751 16.253 1.00 84.44 655 ASP A C 1
ATOM 5103 O O . ASP A 1 655 ? 28.177 -7.043 15.288 1.00 84.44 655 ASP A O 1
ATOM 5107 N N . GLU A 1 656 ? 27.767 -5.731 17.059 1.00 81.75 656 GLU A N 1
ATOM 5108 C CA . GLU A 1 656 ? 28.958 -4.884 16.899 1.00 81.75 656 GLU A CA 1
ATOM 5109 C C . GLU A 1 656 ? 30.279 -5.661 17.032 1.00 81.75 656 GLU A C 1
ATOM 5111 O O . GLU A 1 656 ? 31.282 -5.282 16.422 1.00 81.75 656 GLU A O 1
ATOM 5116 N N . ASP A 1 657 ? 30.273 -6.765 17.781 1.00 84.19 657 ASP A N 1
ATOM 5117 C CA . ASP A 1 657 ? 31.428 -7.639 17.993 1.00 84.19 657 ASP A CA 1
ATOM 5118 C C . ASP A 1 657 ? 31.581 -8.685 16.869 1.00 84.19 657 ASP A C 1
ATOM 5120 O O . ASP A 1 657 ? 32.526 -9.481 16.863 1.00 84.19 657 ASP A O 1
ATOM 5124 N N . GLY A 1 658 ? 30.677 -8.678 15.883 1.00 81.19 658 GLY A N 1
ATOM 5125 C CA . GLY A 1 658 ? 30.651 -9.634 14.781 1.00 81.19 658 GLY A CA 1
ATOM 5126 C C . GLY A 1 658 ? 30.064 -10.993 15.167 1.00 81.19 658 GLY A C 1
ATOM 5127 O O . GLY A 1 658 ? 30.189 -11.951 14.399 1.00 81.19 658 GLY A O 1
ATOM 5128 N N . GLN A 1 659 ? 29.434 -11.106 16.337 1.00 85.31 659 GLN A N 1
ATOM 5129 C CA . GLN A 1 659 ? 28.754 -12.314 16.772 1.00 85.31 659 GLN A CA 1
ATOM 5130 C C . GLN A 1 659 ? 27.375 -12.406 16.110 1.00 85.31 659 GLN A C 1
ATOM 5132 O O . GLN A 1 659 ? 26.591 -11.460 16.082 1.00 85.31 659 GLN A O 1
ATOM 5137 N N . THR A 1 660 ? 27.081 -13.582 15.557 1.00 84.94 660 THR A N 1
ATOM 5138 C CA . THR A 1 660 ? 25.789 -13.875 14.935 1.00 84.94 660 THR A CA 1
ATOM 5139 C C . THR A 1 660 ? 24.782 -14.340 15.982 1.00 84.94 660 THR A C 1
ATOM 5141 O O . THR A 1 660 ? 25.043 -15.292 16.722 1.00 84.94 660 THR A O 1
ATOM 5144 N N . HIS A 1 661 ? 23.613 -13.710 15.987 1.00 85.06 661 HIS A N 1
ATOM 5145 C CA . HIS A 1 661 ? 22.463 -14.050 16.817 1.00 85.06 661 HIS A CA 1
ATOM 5146 C C . HIS A 1 661 ? 21.291 -14.476 15.933 1.00 85.06 661 HIS A C 1
ATOM 5148 O O . HIS A 1 661 ? 21.140 -13.992 14.810 1.00 85.06 661 HIS A O 1
ATOM 5154 N N . TRP A 1 662 ? 20.473 -15.389 16.449 1.00 84.00 662 TRP A N 1
ATOM 5155 C CA . TRP A 1 662 ? 19.317 -15.950 15.752 1.00 84.00 662 TRP A CA 1
ATOM 5156 C C . TRP A 1 662 ? 18.025 -15.480 16.412 1.00 84.00 662 TRP A C 1
ATOM 5158 O O . TRP A 1 662 ? 17.939 -15.463 17.646 1.00 84.00 662 TRP A 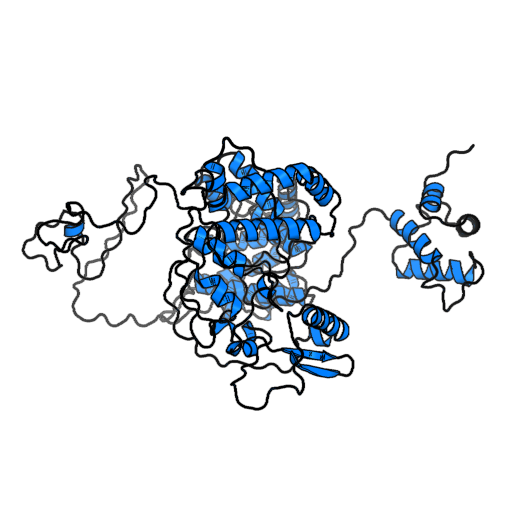O 1
ATOM 5168 N N . LEU A 1 663 ? 17.045 -15.141 15.578 1.00 78.88 663 LEU A N 1
ATOM 5169 C CA . LEU A 1 663 ? 15.672 -14.819 15.958 1.00 78.88 663 LEU A CA 1
ATOM 5170 C C . LEU A 1 663 ? 14.686 -15.726 15.244 1.00 78.88 663 LEU A C 1
ATOM 5172 O O . LEU A 1 663 ? 14.970 -16.059 14.066 1.00 78.88 663 LEU A O 1
#